Protein AF-0000000087533812 (afdb_homodimer)

InterPro domains:
  IPR007685 RelA/SpoT [PF04607] (47-168)
  IPR007685 RelA/SpoT [SM00954] (47-170)
  IPR007685 RelA/SpoT [cd05399] (24-156)
  IPR043519 Nucleotidyltransferase superfamily [G3DSA:3.30.460.10] (1-152)
  IPR043519 Nucleotidyltransferase superfamily [SSF81301] (3-200)
  IPR052366 GTP Pyrophosphokinase [PTHR47837] (5-201)

Nearest PDB structures (foldseek):
  6ewz-assembly1_A  TM=9.501E-01  e=5.781E-20  Staphylococcus aureus
  6fgx-assembly1_A-2  TM=9.498E-01  e=8.325E-20  Staphylococcus aureus
  6ex0-assembly1_A-2  TM=9.520E-01  e=8.846E-20  Staphylococcus aureus
  6ex0-assembly1_B-2  TM=9.433E-01  e=1.438E-19  Staphylococcus aureus
  6fgx-assembly1_B-2  TM=9.293E-01  e=1.354E-19  Staphylococcus aureus

Foldseek 3Di:
DDPVQVVVLCVQVVVLLVVVVVVLVVCQQPVCVVPPVSHGFFPDKDKDADDLVRLQVVCVVVVHHDGSVSSQVPPQARIEMETAGLDPVSVVVVVVVVPPDPQKDWDDWDACQVPPDLLLQGWIKTWIFHWDQDPVGTDTHIYIYIYYYPLNVVLVVVVCVVCVPPPDPCVVVNSVVSNVSSVVSVVVSVVVVVVVVVVSVVVD/DDPVQVVVLCVVVVVLLVVVVVVLVVCQQPVCVVPPVSHGFFPDKDKDADDLVRLQVVCVVVVHHDGSVSSQVPPQARIEMETAGLDPVSVVVVVVVVPPDPQKDWDDWDACQVPPDLLLQGWIKTWIWHWDQDPVGTDTHIYIYIYYYPLNCVLVVVVCVVCVPPDDPCVVVNSVVSNVSSVVSVVVSVVVVVVVVVVSVVVD

Solvent-accessible surface area (backbone atoms only — not comparable to full-atom values): 21870 Å² total; per-residue (Å²): 105,54,71,68,53,47,54,63,58,46,49,62,35,50,52,31,46,50,53,52,52,50,51,50,53,52,45,33,65,52,76,28,49,82,38,93,72,53,57,58,45,57,76,48,75,47,74,50,68,59,47,68,66,59,51,37,53,50,29,47,75,69,72,38,70,59,37,68,67,47,46,66,72,72,50,54,61,52,18,35,34,38,40,28,18,72,42,70,66,44,44,55,52,52,51,51,56,54,70,65,36,83,75,48,39,85,74,47,72,45,60,21,63,89,52,49,46,92,45,41,50,45,34,36,38,37,28,34,28,30,71,39,79,52,98,92,42,73,44,69,33,47,34,26,38,36,36,26,30,50,59,38,45,46,51,50,53,49,50,49,64,50,53,64,68,70,88,54,89,56,50,71,62,47,37,53,51,43,26,51,51,38,52,53,42,51,52,53,50,52,55,51,50,54,50,45,53,54,50,63,58,62,76,98,106,55,72,66,54,47,53,63,59,45,49,61,35,51,52,31,47,51,53,52,51,52,51,51,54,50,47,32,65,52,75,29,48,83,39,94,75,55,56,57,46,58,76,48,76,46,74,49,67,61,48,69,66,58,49,37,54,50,29,47,76,69,72,39,71,58,38,69,66,48,45,68,73,72,50,54,60,52,17,34,33,39,39,28,18,72,41,70,66,43,44,56,53,52,50,51,55,54,70,67,36,83,76,48,38,83,74,47,71,45,59,21,64,87,52,49,48,92,46,40,51,46,34,36,38,36,28,34,27,30,70,39,80,53,98,92,41,75,44,70,34,47,34,26,36,35,37,26,30,50,58,37,45,43,52,51,53,49,49,50,65,47,51,66,65,75,87,53,90,57,49,70,63,46,37,52,51,43,26,50,51,39,53,53,43,52,53,52,51,52,56,52,50,54,51,44,52,54,49,62,59,63,76,99

Radius of gyration: 22.85 Å; Cα contacts (8 Å, |Δi|>4): 591; chains: 2; bounding box: 57×62×62 Å

Structure (mmCIF, N/CA/C/O backbone):
data_AF-0000000087533812-model_v1
#
loop_
_entity.id
_entity.type
_entity.pdbx_description
1 polymer '(P)ppGpp synthetase'
#
loop_
_atom_site.group_PDB
_atom_site.id
_atom_site.type_symbol
_atom_site.label_atom_id
_atom_site.label_alt_id
_atom_site.label_comp_id
_atom_site.label_asym_id
_atom_site.label_entity_id
_atom_site.label_seq_id
_atom_site.pdbx_PDB_ins_code
_atom_site.Cartn_x
_atom_site.Cartn_y
_atom_site.Cartn_z
_atom_site.occupancy
_atom_site.B_iso_or_equiv
_atom_site.auth_seq_id
_atom_site.auth_comp_id
_atom_site.auth_asym_id
_atom_site.auth_atom_id
_atom_site.pdbx_PDB_model_num
ATOM 1 N N . MET A 1 1 ? 11.516 16.484 24.953 1 86.75 1 MET A N 1
ATOM 2 C CA . MET A 1 1 ? 10.758 15.375 25.531 1 86.75 1 MET A CA 1
ATOM 3 C C . MET A 1 1 ? 11.625 14.125 25.625 1 86.75 1 MET A C 1
ATOM 5 O O . MET A 1 1 ? 12.352 13.789 24.688 1 86.75 1 MET A O 1
ATOM 9 N N . ASN A 1 2 ? 11.617 13.406 26.719 1 90.38 2 ASN A N 1
ATOM 10 C CA . ASN A 1 2 ? 12.367 12.164 26.844 1 90.38 2 ASN A CA 1
ATOM 11 C C . ASN A 1 2 ? 11.586 10.977 26.281 1 90.38 2 ASN A C 1
ATOM 13 O O . ASN A 1 2 ? 10.438 11.133 25.859 1 90.38 2 ASN A O 1
ATOM 17 N N . GLU A 1 3 ? 12.195 9.852 26.172 1 92.69 3 GLU A N 1
ATOM 18 C CA . GLU A 1 3 ? 11.602 8.68 25.531 1 92.69 3 GLU A CA 1
ATOM 19 C C . GLU A 1 3 ? 10.344 8.219 26.266 1 92.69 3 GLU A C 1
ATOM 21 O O . GLU A 1 3 ? 9.375 7.789 25.625 1 92.69 3 GLU A O 1
ATOM 26 N N . LYS A 1 4 ? 10.406 8.297 27.516 1 92.44 4 LYS A N 1
ATOM 27 C CA . LYS A 1 4 ? 9.242 7.914 28.312 1 92.44 4 LYS A CA 1
ATOM 28 C C . LYS A 1 4 ? 8.062 8.844 28.047 1 92.44 4 LYS A C 1
ATOM 30 O O . LYS A 1 4 ? 6.926 8.383 27.922 1 92.44 4 LYS A O 1
ATOM 35 N N . GLU A 1 5 ? 8.359 10.133 28.016 1 91.88 5 GLU A N 1
ATOM 36 C CA . GLU A 1 5 ? 7.34 11.133 27.703 1 91.88 5 GLU A CA 1
ATOM 37 C C . GLU A 1 5 ? 6.742 10.898 26.328 1 91.88 5 GLU A C 1
ATOM 39 O O . GLU A 1 5 ? 5.527 11.016 26.141 1 91.88 5 GLU A O 1
ATOM 44 N N . TYR A 1 6 ? 7.586 10.602 25.406 1 95.31 6 TYR A N 1
ATOM 45 C CA . TYR A 1 6 ? 7.129 10.312 24.047 1 95.31 6 TYR A CA 1
ATOM 46 C C . TYR A 1 6 ? 6.207 9.102 24.031 1 95.31 6 TYR A C 1
ATOM 48 O O . TYR A 1 6 ? 5.133 9.141 23.422 1 95.31 6 TYR A O 1
ATOM 56 N N . TYR A 1 7 ? 6.602 8.086 24.672 1 93.81 7 TYR A N 1
ATOM 57 C CA . TYR A 1 7 ? 5.805 6.863 24.703 1 93.81 7 TYR A CA 1
ATOM 58 C C . TYR A 1 7 ? 4.434 7.121 25.312 1 93.81 7 TYR A C 1
ATOM 60 O O . TYR A 1 7 ? 3.418 6.66 24.797 1 93.81 7 TYR A O 1
ATOM 68 N N . ASN A 1 8 ? 4.418 7.891 26.344 1 91.38 8 ASN A N 1
ATOM 69 C CA . ASN A 1 8 ? 3.156 8.227 27 1 91.38 8 ASN A CA 1
ATOM 70 C C . ASN A 1 8 ? 2.279 9.102 26.109 1 91.38 8 ASN A C 1
ATOM 72 O O . ASN A 1 8 ? 1.052 9.008 26.156 1 91.38 8 ASN A O 1
ATOM 76 N N . LEU A 1 9 ? 2.926 9.883 25.422 1 93.06 9 LEU A N 1
ATOM 77 C CA . LEU A 1 9 ? 2.207 10.781 24.531 1 93.06 9 LEU A CA 1
ATOM 78 C C . LEU A 1 9 ? 1.499 10 23.422 1 93.06 9 LEU A C 1
ATOM 80 O O . LEU A 1 9 ? 0.32 10.227 23.156 1 93.06 9 LEU A O 1
ATOM 84 N N . ILE A 1 10 ? 2.166 9 22.812 1 96.12 10 ILE A N 1
ATOM 85 C CA . ILE A 1 10 ? 1.692 8.477 21.531 1 96.12 10 ILE A CA 1
ATOM 86 C C . ILE A 1 10 ? 0.688 7.348 21.781 1 96.12 10 ILE A C 1
ATOM 88 O O . ILE A 1 10 ? -0.069 6.977 20.875 1 96.12 10 ILE A O 1
ATOM 92 N N . LYS A 1 11 ? 0.595 6.797 22.938 1 95.25 11 LYS A N 1
ATOM 93 C CA . LYS A 1 11 ? -0.225 5.617 23.203 1 95.25 11 LYS A CA 1
ATOM 94 C C . LYS A 1 11 ? -1.689 5.879 22.875 1 95.25 11 LYS A C 1
ATOM 96 O O . LYS A 1 11 ? -2.301 5.125 22.109 1 95.25 11 LYS A O 1
ATOM 101 N N . PRO A 1 12 ? -2.266 6.984 23.391 1 95.25 12 PRO A N 1
ATOM 102 C CA . PRO A 1 12 ? -3.666 7.23 23.047 1 95.25 12 PRO A CA 1
ATOM 103 C C . PRO A 1 12 ? -3.867 7.5 21.562 1 95.25 12 PRO A C 1
ATOM 105 O O . PRO A 1 12 ? -4.93 7.199 21 1 95.25 12 PRO A O 1
ATOM 108 N N . TYR A 1 13 ? -2.883 8.094 20.938 1 97.56 13 TYR A N 1
ATOM 109 C CA . TYR A 1 13 ? -2.947 8.312 19.5 1 97.56 13 TYR A CA 1
ATOM 110 C C . TYR A 1 13 ? -2.924 6.988 18.75 1 97.56 13 TYR A C 1
ATOM 112 O O . TYR A 1 13 ? -3.609 6.828 17.734 1 97.56 13 TYR A O 1
ATOM 120 N N . GLU A 1 14 ? -2.15 6.062 19.234 1 97.62 14 GLU A N 1
ATOM 121 C CA . GLU A 1 14 ? -2.127 4.715 18.688 1 97.62 14 GLU A CA 1
ATOM 122 C C . GLU A 1 14 ? -3.49 4.039 18.812 1 97.62 14 GLU A C 1
ATOM 124 O O . GLU A 1 14 ? -3.947 3.371 17.891 1 97.62 14 GLU A O 1
ATOM 129 N N . ASP A 1 15 ? -4.039 4.223 19.938 1 96.81 15 ASP A N 1
ATOM 130 C CA . ASP A 1 15 ? -5.367 3.66 20.172 1 96.81 15 ASP A CA 1
ATOM 131 C C . ASP A 1 15 ? -6.391 4.262 19.203 1 96.81 15 ASP A C 1
ATOM 133 O O . ASP A 1 15 ? -7.195 3.535 18.625 1 96.81 15 ASP A O 1
ATOM 137 N N . ALA A 1 16 ? -6.348 5.547 19.094 1 97.88 16 ALA A N 1
ATOM 138 C CA . ALA A 1 16 ? -7.238 6.238 18.156 1 97.88 16 ALA A CA 1
ATOM 139 C C . ALA A 1 16 ? -7.039 5.734 16.734 1 97.88 16 ALA A C 1
ATOM 141 O O . ALA A 1 16 ? -8.016 5.496 16.016 1 97.88 16 ALA A O 1
ATOM 142 N N . MET A 1 17 ? -5.816 5.559 16.359 1 98 17 MET A N 1
ATOM 143 C CA . MET A 1 17 ? -5.465 5.051 15.031 1 98 17 MET A CA 1
ATOM 144 C C . MET A 1 17 ? -6.051 3.66 14.812 1 98 17 MET A C 1
ATOM 146 O O . MET A 1 17 ? -6.617 3.383 13.75 1 98 17 MET A O 1
ATOM 150 N N . GLN A 1 18 ? -5.934 2.83 15.773 1 97.19 18 GLN A N 1
ATOM 151 C CA . GLN A 1 18 ? -6.449 1.47 15.664 1 97.19 18 GLN A CA 1
ATOM 152 C C . GLN A 1 18 ? -7.965 1.466 15.477 1 97.19 18 GLN A C 1
ATOM 154 O O . GLN A 1 18 ? -8.5 0.668 14.703 1 97.19 18 GLN A O 1
ATOM 159 N N . MET A 1 19 ? -8.586 2.34 16.141 1 96.75 19 MET A N 1
ATOM 160 C CA . MET A 1 19 ? -10.039 2.432 16.031 1 96.75 19 MET A CA 1
ATOM 161 C C . MET A 1 19 ? -10.469 2.818 14.625 1 96.75 19 MET A C 1
ATOM 163 O O . MET A 1 19 ? -11.352 2.193 14.047 1 96.75 19 MET A O 1
ATOM 167 N N . ILE A 1 20 ? -9.812 3.783 14.125 1 97.44 20 ILE A N 1
ATOM 168 C CA . ILE A 1 20 ? -10.195 4.258 12.805 1 97.44 20 ILE A CA 1
ATOM 169 C C . ILE A 1 20 ? -9.812 3.221 11.75 1 97.44 20 ILE A C 1
ATOM 171 O O . ILE A 1 20 ? -10.523 3.031 10.766 1 97.44 20 ILE A O 1
ATOM 175 N N . LEU A 1 21 ? -8.664 2.547 11.883 1 97.38 21 LEU A N 1
ATOM 176 C CA . LEU A 1 21 ? -8.258 1.493 10.961 1 97.38 21 LEU A CA 1
ATOM 177 C C . LEU A 1 21 ? -9.281 0.36 10.953 1 97.38 21 LEU A C 1
ATOM 179 O O . LEU A 1 21 ? -9.594 -0.186 9.891 1 97.38 21 LEU A O 1
ATOM 183 N N . SER A 1 22 ? -9.742 0.061 12.102 1 96.5 22 SER A N 1
ATOM 184 C CA . SER A 1 22 ? -10.766 -0.973 12.203 1 96.5 22 SER A CA 1
ATOM 185 C C . SER A 1 22 ? -12.039 -0.562 11.477 1 96.5 22 SER A C 1
ATOM 187 O O . SER A 1 22 ? -12.648 -1.373 10.773 1 96.5 22 SER A O 1
ATOM 189 N N . ARG A 1 23 ? -12.422 0.6 11.648 1 96.25 23 ARG A N 1
ATOM 190 C CA . ARG A 1 23 ? -13.609 1.122 10.984 1 96.25 23 ARG A CA 1
ATOM 191 C C . ARG A 1 23 ? -13.438 1.089 9.469 1 96.25 23 ARG A C 1
ATOM 193 O O . ARG A 1 23 ? -14.359 0.688 8.742 1 96.25 23 ARG A O 1
ATOM 200 N N . LEU A 1 24 ? -12.328 1.509 9 1 97.12 24 LEU A N 1
ATOM 201 C CA . LEU A 1 24 ? -12.039 1.514 7.574 1 97.12 24 LEU A CA 1
ATOM 202 C C . LEU A 1 24 ? -12.047 0.095 7.012 1 97.12 24 LEU A C 1
ATOM 204 O O . LEU A 1 24 ? -12.508 -0.132 5.891 1 97.12 24 LEU A O 1
ATOM 208 N N . ASP A 1 25 ? -11.523 -0.809 7.758 1 95 25 ASP A N 1
ATOM 209 C CA . ASP A 1 25 ? -11.531 -2.209 7.348 1 95 25 ASP A CA 1
ATOM 210 C C . ASP A 1 25 ? -12.953 -2.734 7.199 1 95 25 ASP A C 1
ATOM 212 O O . ASP A 1 25 ? -13.266 -3.43 6.23 1 95 25 ASP A O 1
ATOM 216 N N . THR A 1 26 ? -13.773 -2.396 8.141 1 94.44 26 THR A N 1
ATOM 217 C CA . THR A 1 26 ? -15.18 -2.793 8.094 1 94.44 26 THR A CA 1
ATOM 218 C C . THR A 1 26 ? -15.867 -2.193 6.871 1 94.44 26 THR A C 1
ATOM 220 O O . THR A 1 26 ? -16.578 -2.895 6.148 1 94.44 26 THR A O 1
ATOM 223 N N . LEU A 1 27 ? -15.641 -0.956 6.68 1 93.81 27 LEU A N 1
ATOM 224 C CA . LEU A 1 27 ? -16.25 -0.278 5.535 1 93.81 27 LEU A CA 1
ATOM 225 C C . LEU A 1 27 ? -15.758 -0.89 4.227 1 93.81 27 LEU A C 1
ATOM 227 O O . LEU A 1 27 ? -16.531 -0.995 3.264 1 93.81 27 LEU A O 1
ATOM 231 N N . ASN A 1 28 ? -14.492 -1.27 4.168 1 93.38 28 ASN A N 1
ATOM 232 C CA . ASN A 1 28 ? -13.891 -1.834 2.965 1 93.38 28 ASN A CA 1
ATOM 233 C C . ASN A 1 28 ? -14.609 -3.104 2.518 1 93.38 28 ASN A C 1
ATOM 235 O O . ASN A 1 28 ? -14.828 -3.312 1.323 1 93.38 28 ASN A O 1
ATOM 239 N N . HIS A 1 29 ? -15.07 -3.871 3.408 1 89.62 29 HIS A N 1
ATOM 240 C CA . HIS A 1 29 ? -15.648 -5.156 3.033 1 89.62 29 HIS A CA 1
ATOM 241 C C . HIS A 1 29 ? -17.172 -5.074 2.955 1 89.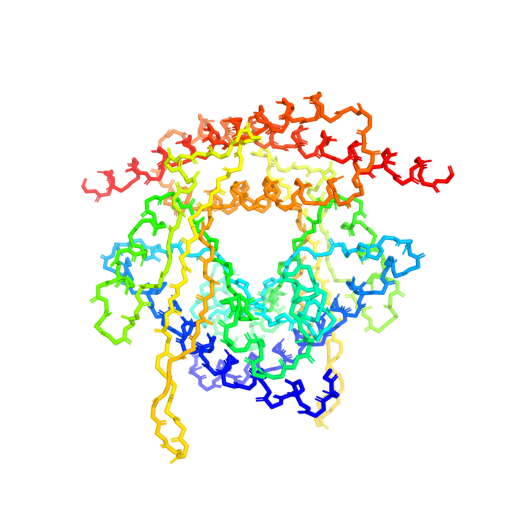62 29 HIS A C 1
ATOM 243 O O . HIS A 1 29 ? -17.812 -5.961 2.389 1 89.62 29 HIS A O 1
ATOM 249 N N . THR A 1 30 ? -17.75 -3.912 3.443 1 89.12 30 THR A N 1
ATOM 250 C CA . THR A 1 30 ? -19.203 -3.855 3.506 1 89.12 30 THR A CA 1
ATOM 251 C C . THR A 1 30 ? -19.766 -2.887 2.463 1 89.12 30 THR A C 1
ATOM 253 O O . THR A 1 30 ? -20.922 -2.971 2.086 1 89.12 30 THR A O 1
ATOM 256 N N . LEU A 1 31 ? -19.109 -1.922 2.086 1 85.25 31 LEU A N 1
ATOM 257 C CA . LEU A 1 31 ? -19.594 -0.807 1.282 1 85.25 31 LEU A CA 1
ATOM 258 C C . LEU A 1 31 ? -20.172 -1.3 -0.042 1 85.25 31 LEU A C 1
ATOM 260 O O . LEU A 1 31 ? -21.188 -0.777 -0.519 1 85.25 31 LEU A O 1
ATOM 264 N N . TYR A 1 32 ? -19.625 -2.385 -0.629 1 76.25 32 TYR A N 1
ATOM 265 C CA . TYR A 1 32 ? -20.141 -2.846 -1.913 1 76.25 32 TYR A CA 1
ATOM 266 C C . TYR A 1 32 ? -20.484 -4.332 -1.861 1 76.25 32 TYR A C 1
ATOM 268 O O . TYR A 1 32 ? -20.484 -5.008 -2.891 1 76.25 32 TYR A O 1
ATOM 276 N N . GLU A 1 33 ? -20.594 -4.754 -0.664 1 75.5 33 GLU A N 1
ATOM 277 C CA . GLU A 1 33 ? -20.906 -6.168 -0.46 1 75.5 33 GLU A CA 1
ATOM 278 C C . GLU A 1 33 ? -22.188 -6.57 -1.187 1 75.5 33 GLU A C 1
ATOM 280 O O . GLU A 1 33 ? -22.312 -7.711 -1.642 1 75.5 33 GLU A O 1
ATOM 285 N N . SER A 1 34 ? -22.953 -5.605 -1.327 1 68 34 SER A N 1
ATOM 286 C CA . SER A 1 34 ? -24.219 -5.906 -1.99 1 68 34 SER A CA 1
ATOM 287 C C . SER A 1 34 ? -24.047 -5.934 -3.506 1 68 34 SER A C 1
ATOM 289 O O . SER A 1 34 ? -24.953 -6.383 -4.227 1 68 34 SER A O 1
ATOM 291 N N . SER A 1 35 ? -22.953 -5.547 -3.818 1 63.19 35 SER A N 1
ATOM 292 C CA . SER A 1 35 ? -22.734 -5.586 -5.258 1 63.19 35 SER A CA 1
ATOM 293 C C . SER A 1 35 ? -22.391 -6.996 -5.727 1 63.19 35 SER A C 1
ATOM 295 O O . SER A 1 35 ? -21.828 -7.789 -4.969 1 63.19 35 SER A O 1
ATOM 297 N N . ALA A 1 36 ? -22.891 -7.328 -6.723 1 60.41 36 ALA A N 1
ATOM 298 C CA . ALA A 1 36 ? -22.688 -8.648 -7.309 1 60.41 36 ALA A CA 1
ATOM 299 C C . ALA A 1 36 ? -21.203 -8.992 -7.426 1 60.41 36 ALA A C 1
ATOM 301 O O . ALA A 1 36 ? -20.828 -10.164 -7.395 1 60.41 36 ALA A O 1
ATOM 302 N N . THR A 1 37 ? -20.469 -7.922 -7.438 1 64.56 37 THR A N 1
ATOM 303 C CA . THR A 1 37 ? -19.062 -8.164 -7.75 1 64.56 37 THR A CA 1
ATOM 304 C C . THR A 1 37 ? -18.219 -8.148 -6.48 1 64.56 37 THR A C 1
ATOM 306 O O . THR A 1 37 ? -17.062 -8.57 -6.496 1 64.56 37 THR A O 1
ATOM 309 N N . HIS A 1 38 ? -18.719 -7.762 -5.375 1 69.31 38 HIS A N 1
ATOM 310 C CA . HIS A 1 38 ? -18.031 -7.723 -4.086 1 69.31 38 HIS A CA 1
ATOM 311 C C . HIS A 1 38 ? -16.719 -6.977 -4.191 1 69.31 38 HIS A C 1
ATOM 313 O O . HIS A 1 38 ? -15.703 -7.414 -3.639 1 69.31 38 HIS A O 1
ATOM 319 N N . LEU A 1 39 ? -16.766 -5.887 -5 1 83.31 39 LEU A N 1
ATOM 320 C CA . LEU A 1 39 ? -15.562 -5.094 -5.168 1 83.31 39 LEU A CA 1
ATOM 321 C C . LEU A 1 39 ? -15.305 -4.227 -3.941 1 83.31 39 LEU A C 1
ATOM 323 O O . LEU A 1 39 ? -16.25 -3.674 -3.361 1 83.31 39 LEU A O 1
ATOM 327 N N . VAL A 1 40 ? -14.055 -4.207 -3.492 1 89.75 40 VAL A N 1
ATOM 328 C CA . VAL A 1 40 ? -13.688 -3.396 -2.336 1 89.75 40 VAL A CA 1
ATOM 329 C C . VAL A 1 40 ? -13.141 -2.047 -2.801 1 89.75 40 VAL A C 1
ATOM 331 O O . VAL A 1 40 ? -12.453 -1.966 -3.82 1 89.75 40 VAL A O 1
ATOM 334 N N . PRO A 1 41 ? -13.492 -1.006 -2.09 1 93.88 41 PRO A N 1
ATOM 335 C CA . PRO A 1 41 ? -13.086 0.339 -2.51 1 93.88 41 PRO A CA 1
ATOM 336 C C . PRO A 1 41 ? -11.633 0.652 -2.17 1 93.88 41 PRO A C 1
ATOM 338 O O . PRO A 1 41 ? -11.023 1.528 -2.791 1 93.88 41 PRO A O 1
ATOM 341 N N . ILE A 1 42 ? -11.07 -0.032 -1.176 1 96.31 42 ILE A N 1
ATOM 342 C CA . ILE A 1 42 ? -9.742 0.307 -0.671 1 96.31 42 ILE A CA 1
ATOM 343 C C . ILE A 1 42 ? -8.719 -0.69 -1.206 1 96.31 42 ILE A C 1
ATOM 345 O O . ILE A 1 42 ? -8.883 -1.903 -1.058 1 96.31 42 ILE A O 1
ATOM 349 N N . HIS A 1 43 ? -7.73 -0.141 -1.857 1 95.38 43 HIS A N 1
ATOM 350 C CA . HIS A 1 43 ? -6.625 -0.952 -2.355 1 95.38 43 HIS A CA 1
ATOM 351 C C . HIS A 1 43 ? -5.641 -1.288 -1.241 1 95.38 43 HIS A C 1
ATOM 353 O O . HIS A 1 43 ? -5.199 -2.434 -1.121 1 95.38 43 HIS A O 1
ATOM 359 N N . ASN A 1 44 ? -5.305 -0.277 -0.488 1 94.38 44 ASN A N 1
ATOM 360 C CA . ASN A 1 44 ? -4.391 -0.464 0.634 1 94.38 44 ASN A CA 1
ATOM 361 C C . ASN A 1 44 ? -4.508 0.672 1.646 1 94.38 44 ASN A C 1
ATOM 363 O O . ASN A 1 44 ? -5.016 1.747 1.325 1 94.38 44 ASN A O 1
ATOM 367 N N . ILE A 1 45 ? -4.086 0.384 2.881 1 96.62 45 ILE A N 1
ATOM 368 C CA . ILE A 1 45 ? -4.047 1.382 3.945 1 96.62 45 ILE A CA 1
ATOM 369 C C . ILE A 1 45 ? -2.666 1.389 4.598 1 96.62 45 ILE A C 1
ATOM 371 O O . ILE A 1 45 ? -2.107 0.33 4.891 1 96.62 45 ILE A O 1
ATOM 375 N N . GLN A 1 46 ? -2.098 2.525 4.707 1 94.62 46 GLN A N 1
ATOM 376 C CA . GLN A 1 46 ? -0.869 2.729 5.465 1 94.62 46 GLN A CA 1
ATOM 377 C C . GLN A 1 46 ? -1.115 3.619 6.68 1 94.62 46 GLN A C 1
ATOM 379 O O . GLN A 1 46 ? -1.904 4.562 6.617 1 94.62 46 GLN A O 1
ATOM 384 N N . SER A 1 47 ? -0.508 3.262 7.793 1 96 47 SER A N 1
ATOM 385 C CA . SER A 1 47 ? -0.629 4.098 8.984 1 96 47 SER A CA 1
ATOM 386 C C . SER A 1 47 ? 0.738 4.402 9.586 1 96 47 SER A C 1
ATOM 388 O O . SER A 1 47 ? 1.714 3.701 9.312 1 96 47 SER A O 1
ATOM 390 N N . ARG A 1 48 ? 0.758 5.48 10.328 1 93.75 48 ARG A N 1
ATOM 391 C CA . ARG A 1 48 ? 2.02 5.871 10.945 1 93.75 48 ARG A CA 1
ATOM 392 C C . ARG A 1 48 ? 1.776 6.691 12.211 1 93.75 48 ARG A C 1
ATOM 394 O O . ARG A 1 48 ? 0.743 7.348 12.344 1 93.75 48 ARG A O 1
ATOM 401 N N . ILE A 1 49 ? 2.746 6.578 13.094 1 97.12 49 ILE A N 1
ATOM 402 C CA . ILE A 1 49 ? 2.869 7.473 14.242 1 97.12 49 ILE A CA 1
ATOM 403 C C . ILE A 1 49 ? 4.137 8.32 14.102 1 97.12 49 ILE A C 1
ATOM 405 O O . ILE A 1 49 ? 5.215 7.785 13.836 1 97.12 49 ILE A O 1
ATOM 409 N N . LYS A 1 50 ? 3.943 9.617 14.141 1 95.94 50 LYS A N 1
ATOM 410 C CA . LYS A 1 50 ? 5.082 10.516 13.977 1 95.94 50 LYS A CA 1
ATOM 411 C C . LYS A 1 50 ? 6.18 10.195 14.992 1 95.94 50 LYS A C 1
ATOM 413 O O . LYS A 1 50 ? 5.895 9.945 16.156 1 95.94 50 LYS A O 1
ATOM 418 N N . SER A 1 51 ? 7.379 10.211 14.539 1 95.12 51 SER A N 1
ATOM 419 C CA . SER A 1 51 ? 8.5 9.945 15.422 1 95.12 51 SER A CA 1
ATOM 420 C C . SER A 1 51 ? 8.727 11.102 16.391 1 95.12 51 SER A C 1
ATOM 422 O O . SER A 1 51 ? 8.258 12.219 16.156 1 95.12 51 SER A O 1
ATOM 424 N N . LYS A 1 52 ? 9.422 10.797 17.484 1 96.06 52 LYS A N 1
ATOM 425 C CA . LYS A 1 52 ? 9.758 11.805 18.484 1 96.06 52 LYS A CA 1
ATOM 426 C C . LYS A 1 52 ? 10.453 13 17.844 1 96.06 52 LYS A C 1
ATOM 428 O O . LYS A 1 52 ? 10.07 14.148 18.078 1 96.06 52 LYS A O 1
ATOM 433 N N . LYS A 1 53 ? 11.414 12.68 17.047 1 94.88 53 LYS A N 1
ATOM 434 C CA . LYS A 1 53 ? 12.195 13.719 16.375 1 94.88 53 LYS A CA 1
ATOM 435 C C . LYS A 1 53 ? 11.305 14.578 15.492 1 94.88 53 LYS A C 1
ATOM 437 O O . LYS A 1 53 ? 11.414 15.812 15.492 1 94.88 53 LYS A O 1
ATOM 442 N N . SER A 1 54 ? 10.469 13.977 14.734 1 94.94 54 SER A N 1
ATOM 443 C CA . SER A 1 54 ? 9.578 14.695 13.82 1 94.94 54 SER A CA 1
ATOM 444 C C . SER A 1 54 ? 8.625 15.602 14.586 1 94.94 54 SER A C 1
ATOM 446 O O . SER A 1 54 ? 8.312 16.703 14.141 1 94.94 54 SER A O 1
ATOM 448 N N . ILE A 1 55 ? 8.133 15.109 15.703 1 96.69 55 ILE A N 1
ATOM 449 C CA . ILE A 1 55 ? 7.238 15.898 16.547 1 96.69 55 ILE A CA 1
ATOM 450 C C . ILE A 1 55 ? 7.977 17.125 17.062 1 96.69 55 ILE A C 1
ATOM 452 O O . ILE A 1 55 ? 7.469 18.25 16.969 1 96.69 55 ILE A O 1
ATOM 456 N N . GLU A 1 56 ? 9.125 16.922 17.609 1 97 56 GLU A N 1
ATOM 457 C CA . GLU A 1 56 ? 9.922 18.016 18.172 1 97 56 GLU A CA 1
ATOM 458 C C . GLU A 1 56 ? 10.266 19.047 17.094 1 97 56 GLU A C 1
ATOM 460 O O . GLU A 1 56 ? 10.141 20.25 17.328 1 97 56 GLU A O 1
ATOM 465 N N . ASP A 1 57 ? 10.727 18.578 15.992 1 95.88 57 ASP A N 1
ATOM 466 C CA . ASP A 1 57 ? 11.07 19.469 14.891 1 95.88 57 ASP A CA 1
ATOM 467 C C . ASP A 1 57 ? 9.867 20.328 14.484 1 95.88 57 ASP A C 1
ATOM 469 O O . ASP A 1 57 ? 10.016 21.516 14.203 1 95.88 57 ASP A O 1
ATOM 473 N N . LYS A 1 58 ? 8.758 19.703 14.453 1 95.94 58 LYS A N 1
ATOM 474 C CA . LYS A 1 58 ? 7.551 20.422 14.055 1 95.94 58 LYS A CA 1
ATOM 475 C C . LYS A 1 58 ? 7.164 21.484 15.086 1 95.94 58 LYS A C 1
ATOM 477 O O . LYS A 1 58 ? 6.734 22.578 14.727 1 95.94 58 LYS A O 1
ATOM 482 N N . LEU A 1 59 ? 7.242 21.125 16.328 1 96.69 59 LEU A N 1
ATOM 483 C CA . LEU A 1 59 ? 6.953 22.078 17.375 1 96.69 59 LEU A CA 1
ATOM 484 C C . LEU A 1 59 ? 7.898 23.281 17.297 1 96.69 59 LEU A C 1
ATOM 486 O O . LEU A 1 59 ? 7.465 24.422 17.422 1 96.69 59 LEU A O 1
ATOM 490 N N . ILE A 1 60 ? 9.141 23.031 17.062 1 96.75 60 ILE A N 1
ATOM 491 C CA . ILE A 1 60 ? 10.141 24.078 16.953 1 96.75 60 ILE A CA 1
ATOM 492 C C . ILE A 1 60 ? 9.805 25 15.781 1 96.75 60 ILE A C 1
ATOM 494 O O . ILE A 1 60 ? 9.859 26.219 15.898 1 96.75 60 ILE A O 1
ATOM 498 N N . LYS A 1 61 ? 9.469 24.375 14.703 1 96.31 61 LYS A N 1
ATOM 499 C CA . LYS A 1 61 ? 9.086 25.141 13.516 1 96.31 61 LYS A CA 1
ATOM 500 C C . LYS A 1 61 ? 7.895 26.062 13.812 1 96.31 61 LYS A C 1
ATOM 502 O O . LYS A 1 61 ? 7.805 27.156 13.273 1 96.31 61 LYS A O 1
ATOM 507 N N . LYS A 1 62 ? 7.047 25.625 14.711 1 96.31 62 LYS A N 1
ATOM 508 C CA . LYS A 1 62 ? 5.875 26.406 15.102 1 96.31 62 LYS A CA 1
ATOM 509 C C . LYS A 1 62 ? 6.199 27.344 16.25 1 96.31 62 LYS A C 1
ATOM 511 O O . LYS A 1 62 ? 5.301 27.953 16.844 1 96.31 62 LYS A O 1
ATOM 516 N N . GLU A 1 63 ? 7.434 27.344 16.609 1 97 63 GLU A N 1
ATOM 517 C CA . GLU A 1 63 ? 7.926 28.203 17.688 1 97 63 GLU A CA 1
ATOM 518 C C . GLU A 1 63 ? 7.332 27.812 19.031 1 97 63 GLU A C 1
ATOM 520 O O . GLU A 1 63 ? 6.945 28.672 19.828 1 97 63 GLU A O 1
ATOM 525 N N . LYS A 1 64 ? 7.156 26.547 19.234 1 96.88 64 LYS A N 1
ATOM 526 C CA . LYS A 1 64 ? 6.707 26 20.516 1 96.88 64 LYS A CA 1
ATOM 527 C C . LYS A 1 64 ? 7.781 25.109 21.141 1 96.88 64 LYS A C 1
ATOM 529 O O . LYS A 1 64 ? 8.516 24.422 20.422 1 96.88 64 LYS A O 1
ATOM 534 N N . LYS A 1 65 ? 7.875 25.125 22.406 1 95.06 65 LYS A N 1
ATOM 535 C CA . LYS A 1 65 ? 8.797 24.25 23.125 1 95.06 65 LYS A CA 1
ATOM 536 C C . LYS A 1 65 ? 8.375 22.781 23 1 95.06 65 LYS A C 1
ATOM 538 O O . LYS A 1 65 ? 7.195 22.453 23.156 1 95.06 65 LYS A O 1
ATOM 543 N N . PRO A 1 66 ? 9.328 21.922 22.719 1 94.06 66 PRO A N 1
ATOM 544 C CA . PRO A 1 66 ? 8.984 20.5 22.672 1 94.06 66 PRO A CA 1
ATOM 545 C C . PRO A 1 66 ? 8.547 19.953 24.016 1 94.06 66 PRO A C 1
ATOM 547 O O . PRO A 1 66 ? 9.344 19.906 24.969 1 94.06 66 PRO A O 1
ATOM 550 N N . SER A 1 67 ? 7.305 19.672 24.156 1 93.12 67 SER A N 1
ATOM 551 C CA . SER A 1 67 ? 6.723 19.094 25.375 1 93.12 67 SER A CA 1
ATOM 552 C C . SER A 1 67 ? 5.465 18.297 25.062 1 93.12 67 SER A C 1
ATOM 554 O O . SER A 1 67 ? 4.879 18.453 23.984 1 93.12 67 SER A O 1
ATOM 556 N N . LEU A 1 68 ? 5.098 17.5 25.984 1 92.69 68 LEU A N 1
ATOM 557 C CA . LEU A 1 68 ? 3.883 16.703 25.859 1 92.69 68 LEU A CA 1
ATOM 558 C C . LEU A 1 68 ? 2.664 17.609 25.672 1 92.69 68 LEU A C 1
ATOM 560 O O . LEU A 1 68 ? 1.854 17.375 24.766 1 92.69 68 LEU A O 1
ATOM 564 N N . THR A 1 69 ? 2.609 18.578 26.453 1 93.12 69 THR A N 1
ATOM 565 C CA . THR A 1 69 ? 1.474 19.5 26.453 1 93.12 69 THR A CA 1
ATOM 566 C C . THR A 1 69 ? 1.371 20.219 25.125 1 93.12 69 THR A C 1
ATOM 568 O O . THR A 1 69 ? 0.291 20.312 24.531 1 93.12 69 THR A O 1
ATOM 571 N N . ASN A 1 70 ? 2.49 20.703 24.672 1 95.81 70 ASN A N 1
ATOM 572 C CA . ASN A 1 70 ? 2.488 21.453 23.422 1 95.81 70 ASN A CA 1
ATOM 573 C C . ASN A 1 70 ? 2.186 20.547 22.219 1 95.81 70 ASN A C 1
ATOM 575 O O . ASN A 1 70 ? 1.54 20.969 21.266 1 95.81 70 ASN A O 1
ATOM 579 N N . ALA A 1 71 ? 2.648 19.328 22.234 1 96.31 71 ALA A N 1
ATOM 580 C CA . ALA A 1 71 ? 2.334 18.391 21.172 1 96.31 71 ALA A CA 1
ATOM 581 C C . ALA A 1 71 ? 0.831 18.141 21.078 1 96.31 71 ALA A C 1
ATOM 583 O O . ALA A 1 71 ? 0.247 18.188 20 1 96.31 71 ALA A O 1
ATOM 584 N N . LYS A 1 72 ? 0.197 17.969 22.203 1 94 72 LYS A N 1
ATOM 585 C CA . LYS A 1 72 ? -1.238 17.703 22.25 1 94 72 LYS A CA 1
ATOM 586 C C . LYS A 1 72 ? -2.039 18.922 21.797 1 94 72 LYS A C 1
ATOM 588 O O . LYS A 1 72 ? -3.064 18.781 21.125 1 94 72 LYS A O 1
ATOM 593 N N . ASN A 1 73 ? -1.521 20.047 22.109 1 94.88 73 ASN A N 1
ATOM 594 C CA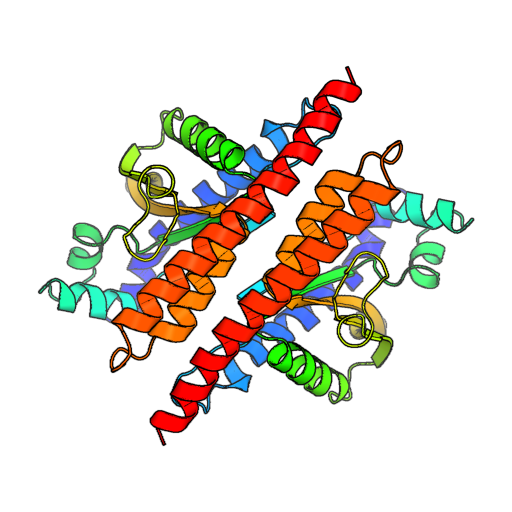 . ASN A 1 73 ? -2.279 21.281 21.891 1 94.88 73 ASN A CA 1
ATOM 595 C C . ASN A 1 73 ? -2.123 21.781 20.453 1 94.88 73 ASN A C 1
ATOM 597 O O . ASN A 1 73 ? -3.043 22.391 19.906 1 94.88 73 ASN A O 1
ATOM 601 N N . PHE A 1 74 ? -0.976 21.484 19.906 1 96.19 74 PHE A N 1
ATOM 602 C CA . PHE A 1 74 ? -0.688 22.234 18.688 1 96.19 74 PHE A CA 1
ATOM 603 C C . PHE A 1 74 ? -0.551 21.297 17.484 1 96.19 74 PHE A C 1
ATOM 605 O O . PHE A 1 74 ? -0.508 21.734 16.344 1 96.19 74 PHE A O 1
ATOM 612 N N . LEU A 1 75 ? -0.429 20.031 17.734 1 96.81 75 LEU A N 1
ATOM 613 C CA . LEU A 1 75 ? -0.268 19.094 16.625 1 96.81 75 LEU A CA 1
ATOM 614 C C . LEU A 1 75 ? -1.529 18.266 16.438 1 96.81 75 LEU A C 1
ATOM 616 O O . LEU A 1 75 ? -2.135 17.812 17.406 1 96.81 75 LEU A O 1
ATOM 620 N N . MET A 1 76 ? -1.921 18.047 15.156 1 96.69 76 MET A N 1
ATOM 621 C CA . MET A 1 76 ? -3.104 17.25 14.844 1 96.69 76 MET A CA 1
ATOM 622 C C . MET A 1 76 ? -2.73 16.031 14.016 1 96.69 76 MET A C 1
ATOM 624 O O . MET A 1 76 ? -3.586 15.195 13.719 1 96.69 76 MET A O 1
ATOM 628 N N . ASP A 1 77 ? -1.453 15.875 13.656 1 97.19 77 ASP A N 1
ATOM 629 C CA . ASP A 1 77 ? -1.017 14.836 12.734 1 97.19 77 ASP A CA 1
ATOM 630 C C . ASP A 1 77 ? -0.015 13.891 13.398 1 97.19 77 ASP A C 1
ATOM 632 O O . ASP A 1 77 ? 0.905 13.391 12.742 1 97.19 77 ASP A O 1
ATOM 636 N N . ILE A 1 78 ? -0.164 13.758 14.703 1 97.88 78 ILE A N 1
ATOM 637 C CA . ILE A 1 78 ? 0.672 12.781 15.398 1 97.88 78 ILE A CA 1
ATOM 638 C C . ILE A 1 78 ? 0.372 11.375 14.883 1 97.88 78 ILE A C 1
ATOM 640 O O . ILE A 1 78 ? 1.29 10.609 14.586 1 97.88 78 ILE A O 1
ATOM 644 N N . ALA A 1 79 ? -0.909 11.078 14.773 1 98.19 79 ALA A N 1
ATOM 645 C CA . ALA A 1 79 ? -1.354 9.844 14.125 1 98.19 79 ALA A CA 1
ATOM 646 C C . ALA A 1 79 ? -1.859 10.125 12.711 1 98.19 79 ALA A C 1
ATOM 648 O O . ALA A 1 79 ? -2.609 11.078 12.484 1 98.19 79 ALA A O 1
ATOM 649 N N . GLY A 1 80 ? -1.42 9.297 11.773 1 97.81 80 GLY A N 1
ATOM 650 C CA . GLY A 1 80 ? -1.804 9.484 10.383 1 97.81 80 GLY A CA 1
ATOM 651 C C . GLY A 1 80 ? -2.086 8.18 9.664 1 97.81 80 GLY A C 1
ATOM 652 O O . GLY A 1 80 ? -1.476 7.156 9.961 1 97.81 80 GLY A O 1
ATOM 653 N N . ALA A 1 81 ? -2.967 8.266 8.727 1 97.88 81 ALA A N 1
ATOM 654 C CA . ALA A 1 81 ? -3.248 7.133 7.848 1 97.88 81 ALA A CA 1
ATOM 655 C C . ALA A 1 81 ? -3.373 7.586 6.395 1 97.88 81 ALA A C 1
ATOM 657 O O . ALA A 1 81 ? -3.818 8.703 6.121 1 97.88 81 ALA A O 1
ATOM 658 N N . ARG A 1 82 ? -2.928 6.781 5.555 1 97.5 82 ARG A N 1
ATOM 659 C CA . ARG A 1 82 ? -3.119 6.953 4.117 1 97.5 82 ARG A CA 1
ATOM 660 C C . ARG A 1 82 ? -3.975 5.832 3.541 1 97.5 82 ARG A C 1
ATOM 662 O O . ARG A 1 82 ? -3.605 4.656 3.619 1 97.5 82 ARG A O 1
ATOM 669 N N . VAL A 1 83 ? -5.051 6.207 3.037 1 98.5 83 VAL A N 1
ATOM 670 C CA . VAL A 1 83 ? -5.996 5.25 2.461 1 98.5 83 VAL A CA 1
ATOM 671 C C . VAL A 1 83 ? -5.973 5.355 0.938 1 98.5 83 VAL A C 1
ATOM 673 O O . VAL A 1 83 ? -6.379 6.375 0.373 1 98.5 83 VAL A O 1
ATOM 676 N N . ILE A 1 84 ? -5.535 4.297 0.307 1 98.12 84 ILE A N 1
ATOM 677 C CA . ILE A 1 84 ? -5.43 4.281 -1.147 1 98.12 84 ILE A CA 1
ATOM 678 C C . ILE A 1 84 ? -6.645 3.58 -1.745 1 98.12 84 ILE A C 1
ATOM 680 O O . ILE A 1 84 ? -6.859 2.387 -1.518 1 98.12 84 ILE A O 1
ATOM 684 N N . CYS A 1 85 ? -7.395 4.324 -2.529 1 97.5 85 CYS A N 1
ATOM 685 C CA . CYS A 1 85 ? -8.633 3.814 -3.109 1 97.5 85 CYS A CA 1
ATOM 686 C C . CYS A 1 85 ? -8.469 3.562 -4.602 1 97.5 85 CYS A C 1
ATOM 688 O O . CYS A 1 85 ? -7.504 4.023 -5.215 1 97.5 85 CYS A O 1
ATOM 690 N N . TYR A 1 86 ? -9.406 2.871 -5.156 1 94.88 86 TYR A N 1
ATOM 691 C CA . TYR A 1 86 ? -9.336 2.541 -6.578 1 94.88 86 TYR A CA 1
ATOM 692 C C . TYR A 1 86 ? -9.766 3.729 -7.434 1 94.88 86 TYR A C 1
ATOM 694 O O . TYR A 1 86 ? -9.125 4.039 -8.438 1 94.88 86 TYR A O 1
ATOM 702 N N . PHE A 1 87 ? -10.859 4.383 -6.973 1 94.56 87 PHE A N 1
ATOM 703 C CA . PHE A 1 87 ? -11.391 5.484 -7.766 1 94.56 87 PHE A CA 1
ATOM 704 C C . PHE A 1 87 ? -11.719 6.68 -6.875 1 94.56 87 PHE A C 1
ATOM 706 O O . PHE A 1 87 ? -11.898 6.527 -5.664 1 94.56 87 PHE A O 1
ATOM 713 N N . VAL A 1 88 ? -11.859 7.828 -7.504 1 97.06 88 VAL A N 1
ATOM 714 C CA . VAL A 1 88 ? -12.148 9.07 -6.797 1 97.06 88 VAL A CA 1
ATOM 715 C C . VAL A 1 88 ? -13.492 8.969 -6.086 1 97.06 88 VAL A C 1
ATOM 717 O O . VAL A 1 88 ? -13.625 9.398 -4.938 1 97.06 88 VAL A O 1
ATOM 720 N N . ASN A 1 89 ? -14.438 8.359 -6.723 1 95.25 89 ASN A N 1
ATOM 721 C CA . ASN A 1 89 ? -15.766 8.234 -6.117 1 95.25 89 ASN A CA 1
ATOM 722 C C . ASN A 1 89 ? -15.719 7.398 -4.84 1 95.25 89 ASN A C 1
ATOM 724 O O . ASN A 1 89 ? -16.484 7.641 -3.906 1 95.25 89 ASN A O 1
ATOM 728 N N . ASP A 1 90 ? -14.859 6.402 -4.824 1 95.81 90 ASP A N 1
ATOM 729 C CA . ASP A 1 90 ? -14.664 5.621 -3.605 1 95.81 90 ASP A CA 1
ATOM 730 C C . ASP A 1 90 ? -14.25 6.516 -2.439 1 95.81 90 ASP A C 1
ATOM 732 O O . ASP A 1 90 ? -14.711 6.328 -1.312 1 95.81 90 ASP A O 1
ATOM 736 N N . ILE A 1 91 ? -13.398 7.504 -2.725 1 98.06 91 ILE A N 1
ATOM 737 C CA . ILE A 1 91 ? -12.883 8.422 -1.716 1 98.06 91 ILE A CA 1
ATOM 738 C C . ILE A 1 91 ? -14.031 9.25 -1.139 1 98.06 91 ILE A C 1
ATOM 740 O O . ILE A 1 91 ? -14.234 9.281 0.078 1 98.06 91 ILE A O 1
ATOM 744 N N . TYR A 1 92 ? -14.742 9.867 -2 1 98.12 92 TYR A N 1
ATOM 745 C CA . TYR A 1 92 ? -15.828 10.734 -1.55 1 98.12 92 TYR A CA 1
ATOM 746 C C . TYR A 1 92 ? -16.875 9.945 -0.778 1 98.12 92 TYR A C 1
ATOM 748 O O . TYR A 1 92 ? -17.406 10.414 0.23 1 98.12 92 TYR A O 1
ATOM 756 N N . ASN A 1 93 ? -17.156 8.734 -1.239 1 96.81 93 ASN A N 1
ATOM 757 C CA . ASN A 1 93 ? -18.109 7.887 -0.543 1 96.81 93 ASN A CA 1
ATOM 758 C C . ASN A 1 93 ? -17.641 7.543 0.866 1 96.81 93 ASN A C 1
ATOM 760 O O . ASN A 1 93 ? -18.406 7.648 1.826 1 96.81 93 ASN A O 1
ATOM 764 N N . LEU A 1 94 ? -16.422 7.141 0.968 1 97.56 94 LEU A N 1
ATOM 765 C CA . LEU A 1 94 ? -15.852 6.781 2.264 1 97.56 94 LEU A CA 1
ATOM 766 C C . LEU A 1 94 ? -15.844 7.98 3.205 1 97.56 94 LEU A C 1
ATOM 768 O O . LEU A 1 94 ? -16.203 7.855 4.379 1 97.56 94 LEU A O 1
ATOM 772 N N . VAL A 1 95 ? -15.438 9.133 2.691 1 98.19 95 VAL A N 1
ATOM 773 C CA . VAL A 1 95 ? -15.367 10.359 3.479 1 98.19 95 VAL A CA 1
ATOM 774 C C . VAL A 1 95 ? -16.75 10.719 4 1 98.19 95 VAL A C 1
ATOM 776 O O . VAL A 1 95 ? -16.922 11.039 5.18 1 98.19 95 VAL A O 1
ATOM 779 N N . GLU A 1 96 ? -17.719 10.602 3.135 1 97.88 96 GLU A N 1
ATOM 780 C CA . GLU A 1 96 ? -19.078 10.938 3.523 1 97.88 96 GLU A CA 1
ATOM 781 C C . GLU A 1 96 ? -19.594 10 4.621 1 97.88 96 GLU A C 1
ATOM 783 O O . GLU A 1 96 ? -20.25 10.445 5.562 1 97.88 96 GLU A O 1
ATOM 788 N N . ILE A 1 97 ? -19.344 8.781 4.48 1 97.25 97 ILE A N 1
ATOM 789 C CA . ILE A 1 97 ? -19.75 7.793 5.473 1 97.25 97 ILE A CA 1
ATOM 790 C C . ILE A 1 97 ? -19.094 8.109 6.816 1 97.25 97 ILE A C 1
ATOM 792 O O . ILE A 1 97 ? -19.766 8.078 7.855 1 97.25 97 ILE A O 1
ATOM 796 N N . LEU A 1 98 ? -17.844 8.406 6.816 1 97.62 98 LEU A N 1
ATOM 797 C CA . LEU A 1 98 ? -17.125 8.711 8.055 1 97.62 98 LEU A CA 1
ATOM 798 C C . LEU A 1 98 ? -17.688 9.969 8.703 1 97.62 98 LEU A C 1
ATOM 800 O O . LEU A 1 98 ? -17.891 10.008 9.922 1 97.62 98 LEU A O 1
ATOM 804 N N . LYS A 1 99 ? -17.953 10.984 7.887 1 97.69 99 LYS A N 1
ATOM 805 C CA . LYS A 1 99 ? -18.469 12.25 8.383 1 97.69 99 LYS A CA 1
ATOM 806 C C . LYS A 1 99 ? -19.859 12.078 9 1 97.69 99 LYS A C 1
ATOM 808 O O . LYS A 1 99 ? -20.266 12.859 9.859 1 97.69 99 LYS A O 1
ATOM 813 N N . SER A 1 100 ? -20.531 11.047 8.586 1 96.69 100 SER A N 1
ATOM 814 C CA . SER A 1 100 ? -21.891 10.828 9.039 1 96.69 100 SER A CA 1
ATOM 815 C C . SER A 1 100 ? -21.922 10.07 10.367 1 96.69 100 SER A C 1
ATOM 817 O O . SER A 1 100 ? -22.984 9.961 10.992 1 96.69 100 SER A O 1
ATOM 819 N N . GLN A 1 101 ? -20.844 9.586 10.719 1 95.75 101 GLN A N 1
ATOM 820 C CA . GLN A 1 101 ? -20.797 8.859 11.984 1 95.75 101 GLN A CA 1
ATOM 821 C C . GLN A 1 101 ? -20.781 9.828 13.164 1 95.75 101 GLN A C 1
ATOM 823 O O . GLN A 1 101 ? -19.875 10.648 13.297 1 95.75 101 GLN A O 1
ATOM 828 N N . THR A 1 102 ? -21.578 9.641 14.148 1 95 102 THR A N 1
ATOM 829 C CA . THR A 1 102 ? -21.891 10.633 15.172 1 95 102 THR A CA 1
ATOM 830 C C . THR A 1 102 ? -20.797 10.664 16.234 1 95 102 THR A C 1
ATOM 832 O O . THR A 1 102 ? -20.672 11.648 16.969 1 95 102 THR A O 1
ATOM 835 N N . ASP A 1 103 ? -20.109 9.625 16.344 1 96.31 103 ASP A N 1
ATOM 836 C CA . ASP A 1 103 ? -19.109 9.578 17.406 1 96.31 103 ASP A CA 1
ATOM 837 C C . ASP A 1 103 ? -17.781 10.195 16.938 1 96.31 103 ASP A C 1
ATOM 839 O O . ASP A 1 103 ? -16.859 10.375 17.734 1 96.31 103 ASP A O 1
ATOM 843 N N . LEU A 1 104 ? -17.672 10.508 15.711 1 97.69 104 LEU A N 1
ATOM 844 C CA . LEU A 1 104 ? -16.469 11.156 15.18 1 97.69 104 LEU A CA 1
ATOM 845 C C . LEU A 1 104 ? -16.688 12.656 15.047 1 97.69 104 LEU A C 1
ATOM 847 O O . LEU A 1 104 ? -17.797 13.117 14.781 1 97.69 104 LEU A O 1
ATOM 851 N N . ILE A 1 105 ? -15.523 13.383 15.203 1 97.75 105 ILE A N 1
ATOM 852 C CA . ILE A 1 105 ? -15.57 14.828 15.047 1 97.75 105 ILE A CA 1
ATOM 853 C C . ILE A 1 105 ? -14.695 15.25 13.867 1 97.75 105 ILE A C 1
ATOM 855 O O . ILE A 1 105 ? -13.508 14.914 13.82 1 97.75 105 ILE A O 1
ATOM 859 N N . VAL A 1 106 ? -15.32 15.961 12.953 1 98.19 106 VAL A N 1
ATOM 860 C CA . VAL A 1 106 ? -14.523 16.531 11.859 1 98.19 106 VAL A CA 1
ATOM 861 C C . VAL A 1 106 ? -13.82 17.797 12.344 1 98.19 106 VAL A C 1
ATOM 863 O O . VAL A 1 106 ? -14.469 18.797 12.648 1 98.19 106 VAL A O 1
ATOM 866 N N . MET A 1 107 ? -12.539 17.766 12.383 1 98.12 107 MET A N 1
ATOM 867 C CA . MET A 1 107 ? -11.773 18.891 12.906 1 98.12 107 MET A CA 1
ATOM 868 C C . MET A 1 107 ? -11.305 19.797 11.773 1 98.12 107 MET A C 1
ATOM 870 O O . MET A 1 107 ? -11.305 21.031 11.914 1 98.12 107 MET A O 1
ATOM 874 N N . LYS A 1 108 ? -10.836 19.203 10.742 1 98.06 108 LYS A N 1
ATOM 875 C CA . LYS A 1 108 ? -10.344 19.906 9.562 1 98.06 108 LYS A CA 1
ATOM 876 C C . LYS A 1 108 ? -10.461 19.031 8.312 1 98.06 108 LYS A C 1
ATOM 878 O O . LYS A 1 108 ? -10.43 17.812 8.406 1 98.06 108 LYS A O 1
ATOM 883 N N . GLU A 1 109 ? -10.656 19.625 7.199 1 98.19 109 GLU A N 1
ATOM 884 C CA . GLU A 1 109 ? -10.633 18.875 5.945 1 98.19 109 GLU A CA 1
ATOM 885 C C . GLU A 1 109 ? -10.211 19.766 4.777 1 98.19 109 GLU A C 1
ATOM 887 O O . GLU A 1 109 ? -10.469 20.969 4.781 1 98.19 109 GLU A O 1
ATOM 892 N N . ARG A 1 110 ? -9.516 19.234 3.881 1 98.38 110 ARG A N 1
ATOM 893 C CA . ARG A 1 110 ? -9.086 19.875 2.646 1 98.38 110 ARG A CA 1
ATOM 894 C C . ARG A 1 110 ? -9.242 18.938 1.453 1 98.38 110 ARG A C 1
ATOM 896 O O . ARG A 1 110 ? -8.719 17.828 1.458 1 98.38 110 ARG A O 1
ATOM 903 N N . ASP A 1 111 ? -10.023 19.422 0.469 1 98.62 111 ASP A N 1
ATOM 904 C CA . ASP A 1 111 ? -10.258 18.656 -0.749 1 98.62 111 ASP A CA 1
ATOM 905 C C . ASP A 1 111 ? -9.328 19.094 -1.872 1 98.62 111 ASP A C 1
ATOM 907 O O . ASP A 1 111 ? -9.719 19.891 -2.736 1 98.62 111 ASP A O 1
ATOM 911 N N . TYR A 1 112 ? -8.156 18.531 -1.951 1 98.5 112 TYR A N 1
ATOM 912 C CA . TYR A 1 112 ? -7.203 18.859 -3.008 1 98.5 112 TYR A CA 1
ATOM 913 C C . TYR A 1 112 ? -7.535 18.109 -4.293 1 98.5 112 TYR A C 1
ATOM 915 O O . TYR A 1 112 ? -6.844 18.25 -5.305 1 98.5 112 TYR A O 1
ATOM 923 N N . ILE A 1 113 ? -8.484 17.234 -4.254 1 98 113 ILE A N 1
ATOM 924 C CA . ILE A 1 113 ? -8.922 16.578 -5.48 1 98 113 ILE A CA 1
ATOM 925 C C . ILE A 1 113 ? -9.727 17.547 -6.332 1 98 113 ILE A C 1
ATOM 927 O O . ILE A 1 113 ? -9.469 17.703 -7.527 1 98 113 ILE A O 1
ATOM 931 N N . ALA A 1 114 ? -10.68 18.188 -5.688 1 97.12 114 ALA A N 1
ATOM 932 C CA . ALA A 1 114 ? -11.5 19.203 -6.363 1 97.12 114 ALA A CA 1
ATOM 933 C C . ALA A 1 114 ? -10.68 20.438 -6.68 1 97.12 114 ALA A C 1
ATOM 935 O O . ALA A 1 114 ? -10.898 21.094 -7.707 1 97.12 114 ALA A O 1
ATOM 936 N N . GLY A 1 115 ? -9.781 20.781 -5.773 1 97.31 115 GLY A N 1
ATOM 937 C CA . GLY A 1 115 ? -8.898 21.922 -5.938 1 97.31 115 GLY A CA 1
ATOM 938 C C . GLY A 1 115 ? -7.434 21.578 -5.785 1 97.31 115 GLY A C 1
ATOM 939 O O . GLY A 1 115 ? -6.828 21.828 -4.742 1 97.31 115 GLY A O 1
ATOM 940 N N . PRO A 1 116 ? -6.848 21.047 -6.785 1 97.06 116 PRO A N 1
ATOM 941 C CA . PRO A 1 116 ? -5.457 20.594 -6.703 1 97.06 116 PRO A CA 1
ATOM 942 C C . PRO A 1 116 ? -4.484 21.734 -6.43 1 97.06 116 PRO A C 1
ATOM 944 O O . PRO A 1 116 ? -4.781 22.891 -6.742 1 97.06 116 PRO A O 1
ATOM 947 N N . LYS A 1 117 ? -3.324 21.438 -5.82 1 95.94 117 LYS A N 1
ATOM 948 C CA . LYS A 1 117 ? -2.252 22.422 -5.668 1 95.94 117 LYS A CA 1
ATOM 949 C C . LYS A 1 117 ? -1.653 22.797 -7.02 1 95.94 117 LYS A C 1
ATOM 951 O O . LYS A 1 117 ? -1.843 22.078 -8.008 1 95.94 117 LYS A O 1
ATOM 956 N N . PRO A 1 118 ? -0.868 23.797 -7.047 1 92.62 118 PRO A N 1
ATOM 957 C CA . PRO A 1 118 ? -0.314 24.281 -8.312 1 92.62 118 PRO A CA 1
ATOM 958 C C . PRO A 1 118 ? 0.587 23.25 -8.992 1 92.62 118 PRO A C 1
ATOM 960 O O . PRO A 1 118 ? 0.686 23.219 -10.227 1 92.62 118 PRO A O 1
ATOM 963 N N . ASN A 1 119 ? 1.205 22.406 -8.266 1 92.69 119 ASN A N 1
ATOM 964 C CA . ASN A 1 119 ? 2.125 21.422 -8.844 1 92.69 119 ASN A CA 1
ATOM 965 C C . ASN A 1 119 ? 1.396 20.156 -9.289 1 92.69 119 ASN A C 1
ATOM 967 O O . ASN A 1 119 ? 2.014 19.25 -9.828 1 92.69 119 ASN A O 1
ATOM 971 N N . GLY A 1 120 ? 0.081 20.078 -9.031 1 95.56 120 GLY A N 1
ATOM 972 C CA . GLY A 1 120 ? -0.689 18.938 -9.492 1 95.56 120 GLY A CA 1
ATOM 973 C C . GLY A 1 120 ? -1.054 17.984 -8.375 1 95.56 120 GLY A C 1
ATOM 974 O O . GLY A 1 120 ? -1.748 16.984 -8.602 1 95.56 120 GLY A O 1
ATOM 975 N N . TYR A 1 121 ? -0.643 18.375 -7.18 1 97.25 121 TYR A N 1
ATOM 976 C CA . TYR A 1 121 ? -0.912 17.531 -6.023 1 97.25 121 TYR A CA 1
ATOM 977 C C . TYR A 1 121 ? -2.412 17.375 -5.797 1 97.25 121 TYR A C 1
ATOM 979 O O . TYR A 1 121 ? -3.146 18.375 -5.766 1 97.25 121 TYR A O 1
ATOM 987 N N . ARG A 1 122 ? -2.807 16.062 -5.641 1 98.06 122 ARG A N 1
ATOM 988 C CA . ARG A 1 122 ? -4.195 15.75 -5.316 1 98.06 122 ARG A CA 1
ATOM 989 C C . ARG A 1 122 ? -4.277 14.766 -4.16 1 98.06 122 ARG A C 1
ATOM 991 O O . ARG A 1 122 ? -3.455 13.852 -4.059 1 98.06 122 ARG A O 1
ATOM 998 N N . SER A 1 123 ? -5.215 14.984 -3.336 1 98.44 123 SER A N 1
ATOM 999 C CA . SER A 1 123 ? -5.488 14.164 -2.162 1 98.44 123 SER A CA 1
ATOM 1000 C C . SER A 1 123 ? -6.676 14.703 -1.371 1 98.44 123 SER A C 1
ATOM 1002 O O . SER A 1 123 ? -7.023 15.883 -1.492 1 98.44 123 SER A O 1
ATOM 1004 N N . TYR A 1 124 ? -7.363 13.93 -0.679 1 98.81 124 TYR A N 1
ATOM 1005 C CA . TYR A 1 124 ? -8.367 14.391 0.278 1 98.81 124 TYR A CA 1
ATOM 1006 C C . TYR A 1 124 ? -7.863 14.234 1.709 1 98.81 124 TYR A C 1
ATOM 1008 O O . TYR A 1 124 ? -7.664 13.109 2.182 1 98.81 124 TYR A O 1
ATOM 1016 N N . HIS A 1 125 ? -7.672 15.344 2.342 1 98.75 125 HIS A N 1
ATOM 1017 C CA . HIS A 1 125 ? -7.207 15.352 3.725 1 98.75 125 HIS A CA 1
ATOM 1018 C C . HIS A 1 125 ? -8.359 15.578 4.691 1 98.75 125 HIS A C 1
ATOM 1020 O O . HIS A 1 125 ? -9.156 16.516 4.516 1 98.75 125 HIS A O 1
ATOM 1026 N N . ILE A 1 126 ? -8.422 14.766 5.699 1 98.75 126 ILE A N 1
ATOM 1027 C CA . ILE A 1 126 ? -9.414 15 6.742 1 98.75 126 ILE A CA 1
ATOM 1028 C C . ILE A 1 126 ? -8.828 14.617 8.102 1 98.75 126 ILE A C 1
ATOM 1030 O O . ILE A 1 126 ? -8.125 13.617 8.227 1 98.75 126 ILE A O 1
ATOM 1034 N N . ILE A 1 127 ? -8.977 15.469 9.047 1 98.75 127 ILE A N 1
ATOM 1035 C CA . ILE A 1 127 ? -8.594 15.195 10.43 1 98.75 127 ILE A CA 1
ATOM 1036 C C . ILE A 1 127 ? -9.844 14.891 11.25 1 98.75 127 ILE A C 1
ATOM 1038 O O . ILE A 1 127 ? -10.742 15.727 11.367 1 98.75 127 ILE A O 1
ATOM 1042 N N . LEU A 1 128 ? -9.875 13.75 11.828 1 98.69 128 LEU A N 1
ATOM 1043 C CA . LEU A 1 128 ? -11.008 13.32 12.641 1 98.69 128 LEU A CA 1
ATOM 1044 C C . LEU A 1 128 ? -10.609 13.203 14.109 1 98.69 128 LEU A C 1
ATOM 1046 O O . LEU A 1 128 ? -9.531 12.711 14.422 1 98.69 128 LEU A O 1
ATOM 1050 N N . GLY A 1 129 ? -11.414 13.734 14.969 1 98.5 129 GLY A N 1
ATOM 1051 C CA . GLY A 1 129 ? -11.297 13.422 16.391 1 98.5 129 GLY A CA 1
ATOM 1052 C C . GLY A 1 129 ? -11.938 12.102 16.75 1 98.5 129 GLY A C 1
ATOM 1053 O O . GLY A 1 129 ? -13.141 11.914 16.594 1 98.5 129 GLY A O 1
ATOM 1054 N N . ILE A 1 130 ? -11.148 11.18 17.25 1 98.19 130 ILE A N 1
ATOM 1055 C CA . ILE A 1 130 ? -11.602 9.844 17.609 1 98.19 130 ILE A CA 1
ATOM 1056 C C . ILE A 1 130 ? -11.734 9.734 19.141 1 98.19 130 ILE A C 1
ATOM 1058 O O . ILE A 1 130 ? -10.797 10.031 19.875 1 98.19 130 ILE A O 1
ATOM 1062 N N . PRO A 1 131 ? -12.914 9.344 19.594 1 97.25 131 PRO A N 1
ATOM 1063 C CA . PRO A 1 131 ? -13.062 9.203 21.047 1 97.25 131 PRO A CA 1
ATOM 1064 C C . PRO A 1 131 ? -12.336 7.973 21.594 1 97.25 131 PRO A C 1
ATOM 1066 O O . PRO A 1 131 ? -12.562 6.855 21.125 1 97.25 131 PRO A O 1
ATOM 1069 N N . VAL A 1 132 ? -11.438 8.211 22.5 1 95.75 132 VAL A N 1
ATOM 1070 C CA . VAL A 1 132 ? -10.742 7.129 23.172 1 95.75 132 VAL A CA 1
ATOM 1071 C C . VAL A 1 132 ? -11.141 7.102 24.656 1 95.75 132 VAL A C 1
ATOM 1073 O O . VAL A 1 132 ? -11.062 8.125 25.344 1 95.75 132 VAL A O 1
ATOM 1076 N N . TYR A 1 133 ? -11.562 5.961 25.109 1 91.69 133 TYR A N 1
ATOM 1077 C CA . TYR A 1 133 ? -11.992 5.797 26.484 1 91.69 133 TYR A CA 1
ATOM 1078 C C . TYR A 1 133 ? -10.852 5.277 27.359 1 91.69 133 TYR A C 1
ATOM 1080 O O . TYR A 1 133 ? -10.336 4.184 27.125 1 91.69 133 TYR A O 1
ATOM 1088 N N . CYS A 1 134 ? -10.43 6.145 28.219 1 85.94 134 CYS A N 1
ATOM 1089 C CA . CYS A 1 134 ? -9.383 5.773 29.172 1 85.94 134 CYS A CA 1
ATOM 1090 C C . CYS A 1 134 ? -9.945 5.652 30.578 1 85.94 134 CYS A C 1
ATOM 1092 O O . CYS A 1 134 ? -11.164 5.711 30.781 1 85.94 134 CYS A O 1
ATOM 1094 N N . LEU A 1 135 ? -9.008 5.324 31.547 1 84.06 135 LEU A N 1
ATOM 1095 C CA . LEU A 1 135 ? -9.422 5.125 32.938 1 84.06 135 LEU A CA 1
ATOM 1096 C C . LEU A 1 135 ? -10.094 6.379 33.469 1 84.06 135 LEU A C 1
ATOM 1098 O O . LEU A 1 135 ? -11.062 6.285 34.25 1 84.06 135 LEU A O 1
ATOM 1102 N N . ASP A 1 136 ? -9.695 7.535 33.031 1 84.12 136 ASP A N 1
ATOM 1103 C CA . ASP A 1 136 ? -10.133 8.805 33.625 1 84.12 136 ASP A CA 1
ATOM 1104 C C . ASP A 1 136 ? -11.305 9.391 32.812 1 84.12 136 ASP A C 1
ATOM 1106 O O . ASP A 1 136 ? -11.891 10.398 33.219 1 84.12 136 ASP A O 1
ATOM 1110 N N . GLY A 1 137 ? -11.664 8.711 31.703 1 90.5 137 GLY A N 1
ATOM 1111 C CA . GLY A 1 137 ? -12.75 9.242 30.906 1 90.5 137 GLY A CA 1
ATOM 1112 C C . GLY A 1 137 ? -12.5 9.109 29.406 1 90.5 137 GLY A C 1
ATOM 1113 O O . GLY A 1 137 ? -11.719 8.266 28.984 1 90.5 137 GLY A O 1
ATOM 1114 N N . MET A 1 138 ? -13.344 9.875 28.688 1 93.19 138 MET A N 1
ATOM 1115 C CA . MET A 1 138 ? -13.266 9.859 27.234 1 93.19 138 MET A CA 1
ATOM 1116 C C . MET A 1 138 ? -12.625 11.141 26.703 1 93.19 138 MET A C 1
ATOM 1118 O O . MET A 1 138 ? -12.938 12.234 27.172 1 93.19 138 MET A O 1
ATOM 1122 N N . GLU A 1 139 ? -11.664 10.984 25.875 1 94.44 139 GLU A N 1
ATOM 1123 C CA . GLU A 1 139 ? -11.031 12.117 25.219 1 94.44 139 GLU A CA 1
ATOM 1124 C C . GLU A 1 139 ? -10.922 11.898 23.719 1 94.44 139 GLU A C 1
ATOM 1126 O O . GLU A 1 139 ? -10.828 10.758 23.266 1 94.44 139 GLU A O 1
ATOM 1131 N N . TYR A 1 140 ? -10.906 13 23.016 1 96.69 140 TYR A N 1
ATOM 1132 C CA . TYR A 1 140 ? -10.758 12.914 21.562 1 96.69 140 TYR A CA 1
ATOM 1133 C C . TYR A 1 140 ? -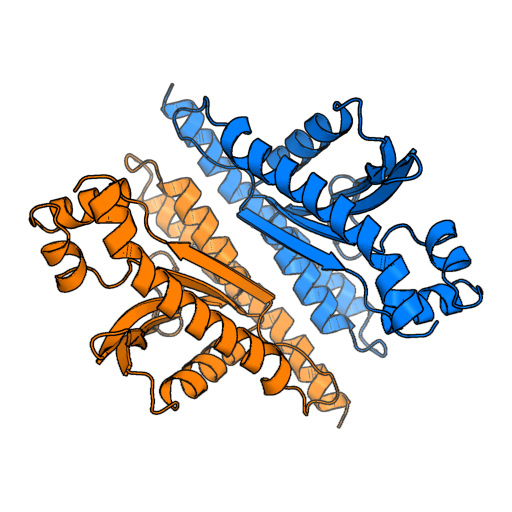9.297 13.078 21.156 1 96.69 140 TYR A C 1
ATOM 1135 O O . TYR A 1 140 ? -8.594 13.945 21.688 1 96.69 140 TYR A O 1
ATOM 1143 N N . PHE A 1 141 ? -8.906 12.266 20.297 1 97.56 141 PHE A N 1
ATOM 1144 C CA . PHE A 1 141 ? -7.562 12.367 19.734 1 97.56 141 PHE A CA 1
ATOM 1145 C C . PHE A 1 141 ? -7.613 12.492 18.219 1 97.56 141 PHE A C 1
ATOM 1147 O O . PHE A 1 141 ? -8.305 11.727 17.547 1 97.56 141 PHE A O 1
ATOM 1154 N N . PRO A 1 142 ? -6.891 13.477 17.672 1 98.38 142 PRO A N 1
ATOM 1155 C CA . PRO A 1 142 ? -6.938 13.688 16.219 1 98.38 142 PRO A CA 1
ATOM 1156 C C . PRO A 1 142 ? -6.156 12.633 15.445 1 98.38 142 PRO A C 1
ATOM 1158 O O . PRO A 1 142 ? -5.078 12.211 15.875 1 98.38 142 PRO A O 1
ATOM 1161 N N . VAL A 1 143 ? -6.719 12.172 14.359 1 98.62 143 VAL A N 1
ATOM 1162 C CA . VAL A 1 143 ? -6.062 11.328 13.367 1 98.62 143 VAL A CA 1
ATOM 1163 C C . VAL A 1 143 ? -6.211 11.953 11.984 1 98.62 143 VAL A C 1
ATOM 1165 O O . VAL A 1 143 ? -7.324 12.219 11.523 1 98.62 143 VAL A O 1
ATOM 1168 N N . GLU A 1 144 ? -5.102 12.219 11.359 1 98.69 144 GLU A N 1
ATOM 1169 C CA . GLU A 1 144 ? -5.133 12.734 10 1 98.69 144 GLU A CA 1
ATOM 1170 C C . GLU A 1 144 ? -5.227 11.609 8.977 1 98.69 144 GLU A C 1
ATOM 1172 O O . GLU A 1 144 ? -4.367 10.727 8.945 1 98.69 144 GLU A O 1
ATOM 1177 N N . ILE A 1 145 ? -6.234 11.648 8.172 1 98.75 145 ILE A N 1
ATOM 1178 C CA . ILE A 1 145 ? -6.406 10.641 7.133 1 98.75 145 ILE A CA 1
ATOM 1179 C C . ILE A 1 145 ? -6.27 11.289 5.758 1 98.75 145 ILE A C 1
ATOM 1181 O O . ILE A 1 145 ? -6.957 12.266 5.453 1 98.75 145 ILE A O 1
ATOM 1185 N N . GLN A 1 146 ? -5.41 10.781 4.992 1 98.69 146 GLN A N 1
ATOM 1186 C CA . GLN A 1 146 ? -5.262 11.164 3.592 1 98.69 146 GLN A CA 1
ATOM 1187 C C . GLN A 1 146 ? -5.844 10.102 2.664 1 98.69 146 GLN A C 1
ATOM 1189 O O . GLN A 1 146 ? -5.414 8.945 2.688 1 98.69 146 GLN A O 1
ATOM 1194 N N . PHE A 1 147 ? -6.82 10.461 1.935 1 98.81 147 PHE A N 1
ATOM 1195 C CA . PHE A 1 147 ? -7.395 9.578 0.928 1 98.81 147 PHE A CA 1
ATOM 1196 C C . PHE A 1 147 ? -6.832 9.891 -0.453 1 98.81 147 PHE A C 1
ATOM 1198 O O . PHE A 1 147 ? -6.871 11.039 -0.899 1 98.81 147 PHE A O 1
ATOM 1205 N N . ARG A 1 148 ? -6.355 8.844 -1.069 1 98.5 148 ARG A N 1
ATOM 1206 C CA . ARG A 1 148 ? -5.77 8.977 -2.4 1 98.5 148 ARG A CA 1
ATOM 1207 C C . ARG A 1 148 ? -6.164 7.805 -3.291 1 98.5 148 ARG A C 1
ATOM 1209 O O . ARG A 1 148 ? -6.453 6.711 -2.799 1 98.5 148 ARG A O 1
ATOM 1216 N N . THR A 1 149 ? -6.23 8.062 -4.602 1 98 149 THR A N 1
ATOM 1217 C CA . THR A 1 149 ? -6.203 6.945 -5.539 1 98 149 THR A CA 1
ATOM 1218 C C . THR A 1 149 ? -4.781 6.422 -5.711 1 98 149 THR A C 1
ATOM 1220 O O . THR A 1 149 ? -3.826 7.02 -5.211 1 98 149 THR A O 1
ATOM 1223 N N . MET A 1 150 ? -4.672 5.383 -6.395 1 96.81 150 MET A N 1
ATOM 1224 C CA . MET A 1 150 ? -3.348 4.816 -6.641 1 96.81 150 MET A CA 1
ATOM 1225 C C . MET A 1 150 ? -2.486 5.77 -7.457 1 96.81 150 MET A C 1
ATOM 1227 O O . MET A 1 150 ? -1.291 5.914 -7.195 1 96.81 150 MET A O 1
ATOM 1231 N N . SER A 1 151 ? -3.088 6.445 -8.438 1 97.06 151 SER A N 1
ATOM 1232 C CA . SER A 1 151 ? -2.354 7.406 -9.258 1 97.06 151 SER A CA 1
ATOM 1233 C C . SER A 1 151 ? -1.889 8.602 -8.422 1 97.06 151 SER A C 1
ATOM 1235 O O . SER A 1 151 ? -0.764 9.078 -8.586 1 97.06 151 SER A O 1
ATOM 1237 N N . MET A 1 152 ? -2.773 9.055 -7.57 1 97.88 152 MET A N 1
ATOM 1238 C CA . MET A 1 152 ? -2.434 10.172 -6.695 1 97.88 152 MET A CA 1
ATOM 1239 C C . MET A 1 152 ? -1.294 9.797 -5.754 1 97.88 152 MET A C 1
ATOM 1241 O O . MET A 1 152 ? -0.384 10.602 -5.523 1 97.88 152 MET A O 1
ATOM 1245 N N . ASP A 1 153 ? -1.392 8.625 -5.223 1 97.94 153 ASP A N 1
ATOM 1246 C CA . ASP A 1 153 ? -0.36 8.148 -4.305 1 97.94 153 ASP A CA 1
ATOM 1247 C C . ASP A 1 153 ? 0.981 7.996 -5.02 1 97.94 153 ASP A C 1
ATOM 1249 O O . ASP A 1 153 ? 2.025 8.367 -4.477 1 97.94 153 ASP A O 1
ATOM 1253 N N . PHE A 1 154 ? 0.922 7.43 -6.176 1 96.94 154 PHE A N 1
ATOM 1254 C CA . PHE A 1 154 ? 2.115 7.285 -7 1 96.94 154 PHE A CA 1
ATOM 1255 C C . PHE A 1 154 ? 2.777 8.633 -7.238 1 96.94 154 PHE A C 1
ATOM 1257 O O . PHE A 1 154 ? 3.959 8.82 -6.93 1 96.94 154 PHE A O 1
ATOM 1264 N N . TRP A 1 155 ? 2.035 9.586 -7.691 1 97.12 155 TRP A N 1
ATOM 1265 C CA . TRP A 1 155 ? 2.529 10.922 -7.977 1 97.12 155 TRP A CA 1
ATOM 1266 C C . TRP A 1 155 ? 3.109 11.57 -6.723 1 97.12 155 TRP A C 1
ATOM 1268 O O . TRP A 1 155 ? 4.238 12.062 -6.734 1 97.12 155 TRP A O 1
ATOM 1278 N N . ALA A 1 156 ? 2.357 11.531 -5.676 1 96.62 156 ALA A N 1
ATOM 1279 C CA . ALA A 1 156 ? 2.74 12.211 -4.441 1 96.62 156 ALA A CA 1
ATOM 1280 C C . ALA A 1 156 ? 4.012 11.609 -3.855 1 96.62 156 ALA A C 1
ATOM 1282 O O . ALA A 1 156 ? 4.887 12.336 -3.373 1 96.62 156 ALA A O 1
ATOM 1283 N N . SER A 1 157 ? 4.09 10.312 -3.869 1 94.44 157 SER A N 1
ATOM 1284 C CA . SER A 1 157 ? 5.254 9.625 -3.326 1 94.44 157 SER A CA 1
ATOM 1285 C C . SER A 1 157 ? 6.512 9.945 -4.129 1 94.44 157 SER A C 1
ATOM 1287 O O . SER A 1 157 ? 7.574 10.188 -3.557 1 94.44 157 SER A O 1
ATOM 1289 N N . MET A 1 158 ? 6.398 9.977 -5.375 1 92.94 158 MET A N 1
ATOM 1290 C CA . MET A 1 158 ? 7.535 10.297 -6.238 1 92.94 158 MET A CA 1
ATOM 1291 C C . MET A 1 158 ? 7.957 11.75 -6.07 1 92.94 158 MET A C 1
ATOM 1293 O O . MET A 1 158 ? 9.148 12.055 -6 1 92.94 158 MET A O 1
ATOM 1297 N N . GLU A 1 159 ? 6.957 12.633 -6.066 1 92.31 159 GLU A N 1
ATOM 1298 C CA . GLU A 1 159 ? 7.238 14.047 -5.84 1 92.31 159 GLU A CA 1
ATOM 1299 C C . GLU A 1 159 ? 8.016 14.25 -4.543 1 92.31 159 GLU A C 1
ATOM 1301 O O . GLU A 1 159 ? 8.992 15 -4.516 1 92.31 159 GLU A O 1
ATOM 1306 N N . HIS A 1 160 ? 7.57 13.609 -3.523 1 88.56 160 HIS A N 1
ATOM 1307 C CA . HIS A 1 160 ? 8.242 13.719 -2.232 1 88.56 160 HIS A CA 1
ATOM 1308 C C . HIS A 1 160 ? 9.68 13.211 -2.312 1 88.56 160 HIS A C 1
ATOM 1310 O O . HIS A 1 160 ? 10.594 13.828 -1.764 1 88.56 160 HIS A O 1
ATOM 1316 N N . ARG A 1 161 ? 9.805 12.141 -2.963 1 84.06 161 ARG A N 1
ATOM 1317 C CA . ARG A 1 161 ? 11.117 11.531 -3.098 1 84.06 161 ARG A CA 1
ATOM 1318 C C . ARG A 1 161 ? 12.07 12.445 -3.863 1 84.06 161 ARG A C 1
ATOM 1320 O O . ARG A 1 161 ? 13.242 12.57 -3.51 1 84.06 161 ARG A O 1
ATOM 1327 N N . ILE A 1 162 ? 11.625 13.086 -4.883 1 82.69 162 ILE A N 1
ATOM 1328 C CA . ILE A 1 162 ? 12.438 13.93 -5.75 1 82.69 162 ILE A CA 1
ATOM 1329 C C . ILE A 1 162 ? 12.742 15.25 -5.059 1 82.69 162 ILE A C 1
ATOM 1331 O O . ILE A 1 162 ? 13.828 15.812 -5.215 1 82.69 162 ILE A O 1
ATOM 1335 N N . ASN A 1 163 ? 11.797 15.828 -4.398 1 77 163 ASN A N 1
ATOM 1336 C CA . ASN A 1 163 ? 11.922 17.156 -3.811 1 77 163 ASN A CA 1
ATOM 1337 C C . ASN A 1 163 ? 12.547 17.094 -2.42 1 77 163 ASN A C 1
ATOM 1339 O O . ASN A 1 163 ? 12.773 18.141 -1.79 1 77 163 ASN A O 1
ATOM 1343 N N . TYR A 1 164 ? 12.742 16.016 -1.987 1 65.19 164 TYR A N 1
ATOM 1344 C CA . TYR A 1 164 ? 13.266 15.914 -0.63 1 65.19 164 TYR A CA 1
ATOM 1345 C C . TYR A 1 164 ? 14.469 16.844 -0.446 1 65.19 164 TYR A C 1
ATOM 1347 O O . TYR A 1 164 ? 14.68 17.391 0.641 1 65.19 164 TYR A O 1
ATOM 1355 N N . LYS A 1 165 ? 15.383 16.953 -1.46 1 61.75 165 LYS A N 1
ATOM 1356 C CA . LYS A 1 165 ? 16.516 17.844 -1.241 1 61.75 165 LYS A CA 1
ATOM 1357 C C . LYS A 1 165 ? 16.297 19.188 -1.928 1 61.75 165 LYS A C 1
ATOM 1359 O O . LYS A 1 165 ? 15.977 19.234 -3.115 1 61.75 165 LYS A O 1
ATOM 1364 N N . LYS A 1 166 ? 15.789 20.234 -1.194 1 61.38 166 LYS A N 1
ATOM 1365 C CA . LYS A 1 166 ? 15.344 21.609 -1.411 1 61.38 166 LYS A CA 1
ATOM 1366 C C . LYS A 1 166 ? 16.156 22.281 -2.502 1 61.38 166 LYS A C 1
ATOM 1368 O O . LYS A 1 166 ? 15.625 23.047 -3.305 1 61.38 166 LYS A O 1
ATOM 1373 N N . GLU A 1 167 ? 17.375 22.141 -2.617 1 60.19 167 GLU A N 1
ATOM 1374 C CA . GLU A 1 167 ? 18.016 23.266 -3.273 1 60.19 167 GLU A CA 1
ATOM 1375 C C . GLU A 1 167 ? 18.109 23.062 -4.781 1 60.19 167 GLU A C 1
ATOM 1377 O O . GLU A 1 167 ? 19.094 22.5 -5.277 1 60.19 167 GLU A O 1
ATOM 1382 N N . ARG A 1 168 ? 16.812 23.094 -5.281 1 68.06 168 ARG A N 1
ATOM 1383 C CA . ARG A 1 168 ? 16.969 22.812 -6.707 1 68.06 168 ARG A CA 1
ATOM 1384 C C . ARG A 1 168 ? 16.891 24.094 -7.527 1 68.06 168 ARG A C 1
ATOM 1386 O O . ARG A 1 168 ? 16.047 24.953 -7.254 1 68.06 168 ARG A O 1
ATOM 1393 N N . GLN A 1 169 ? 17.797 24.25 -8.406 1 66.88 169 GLN A N 1
ATOM 1394 C CA . GLN A 1 169 ? 17.828 25.391 -9.32 1 66.88 169 GLN A CA 1
ATOM 1395 C C . GLN A 1 169 ? 16.734 25.266 -10.383 1 66.88 169 GLN A C 1
ATOM 1397 O O . GLN A 1 169 ? 16.312 26.266 -10.961 1 66.88 169 GLN A O 1
ATOM 1402 N N . ASP A 1 170 ? 16.25 24.109 -10.695 1 78.5 170 ASP A N 1
ATOM 1403 C CA . ASP A 1 170 ? 15.281 23.891 -11.758 1 78.5 170 ASP A CA 1
ATOM 1404 C C . ASP A 1 170 ? 13.875 23.688 -11.188 1 78.5 170 ASP A C 1
ATOM 1406 O O . ASP A 1 170 ? 13.102 22.875 -11.703 1 78.5 170 ASP A O 1
ATOM 1410 N N . ARG A 1 171 ? 13.586 24.484 -10.234 1 80.19 171 ARG A N 1
ATOM 1411 C CA . ARG A 1 171 ? 12.344 24.297 -9.5 1 80.19 171 ARG A CA 1
ATOM 1412 C C . ARG A 1 171 ? 11.133 24.516 -10.406 1 80.19 171 ARG A C 1
ATOM 1414 O O . ARG A 1 171 ? 10.18 23.734 -10.383 1 80.19 171 ARG A O 1
ATOM 1421 N N . GLU A 1 172 ? 11.188 25.578 -11.227 1 84 172 GLU A N 1
ATOM 1422 C CA . GLU A 1 172 ? 10.062 25.906 -12.094 1 84 172 GLU A CA 1
ATOM 1423 C C . GLU A 1 172 ? 9.812 24.797 -13.117 1 84 172 GLU A C 1
ATOM 1425 O O . GLU A 1 172 ? 8.672 24.391 -13.344 1 84 172 GLU A O 1
ATOM 1430 N N . LYS A 1 173 ? 10.883 24.375 -13.742 1 86.31 173 LYS A N 1
ATOM 1431 C CA . LYS A 1 173 ? 10.773 23.281 -14.711 1 86.31 173 LYS A CA 1
ATOM 1432 C C . LYS A 1 173 ? 10.242 22.016 -14.055 1 86.31 173 LYS A C 1
ATOM 1434 O O . LYS A 1 173 ? 9.406 21.312 -14.633 1 86.31 173 LYS A O 1
ATOM 1439 N N . LEU A 1 174 ? 10.656 21.766 -12.93 1 87.06 174 LEU A N 1
ATOM 1440 C CA . LEU A 1 174 ? 10.227 20.578 -12.203 1 87.06 174 LEU A CA 1
ATOM 1441 C C . LEU A 1 174 ? 8.734 20.641 -11.883 1 87.06 174 LEU A C 1
ATOM 1443 O O . LEU A 1 174 ? 8.016 19.656 -12.078 1 87.06 174 LEU A O 1
ATOM 1447 N N . VAL A 1 175 ? 8.312 21.781 -11.477 1 89.5 175 VAL A N 1
ATOM 1448 C CA . VAL A 1 175 ? 6.91 21.969 -11.109 1 89.5 175 VAL A CA 1
ATOM 1449 C C . VAL A 1 175 ? 6.023 21.734 -12.336 1 89.5 175 VAL A C 1
ATOM 1451 O O . VAL A 1 175 ? 4.98 21.078 -12.242 1 89.5 175 VAL A O 1
ATOM 1454 N N . LYS A 1 176 ? 6.438 22.219 -13.445 1 92.25 176 LYS A N 1
ATOM 1455 C CA . LYS A 1 176 ? 5.688 22.031 -14.68 1 92.25 176 LYS A CA 1
ATOM 1456 C C . LYS A 1 176 ? 5.621 20.562 -15.07 1 92.25 176 LYS A C 1
ATOM 1458 O O . LYS A 1 176 ? 4.562 20.062 -15.461 1 92.25 176 LYS A O 1
ATOM 1463 N N . GLU A 1 177 ? 6.703 19.938 -14.961 1 92.12 177 GLU A N 1
ATOM 1464 C CA . GLU A 1 177 ? 6.754 18.516 -15.297 1 92.12 177 GLU A CA 1
ATOM 1465 C C . GLU A 1 177 ? 5.875 17.703 -14.352 1 92.12 177 GLU A C 1
ATOM 1467 O O . GLU A 1 177 ? 5.18 16.781 -14.789 1 92.12 177 GLU A O 1
ATOM 1472 N N . LEU A 1 178 ? 5.969 18.047 -13.148 1 93.5 178 LEU A N 1
ATOM 1473 C CA . LEU A 1 178 ? 5.156 17.375 -12.148 1 93.5 178 LEU A CA 1
ATOM 1474 C C . LEU A 1 178 ? 3.668 17.547 -12.438 1 93.5 178 LEU A C 1
ATOM 1476 O O . LEU A 1 178 ? 2.891 16.594 -12.32 1 93.5 178 LEU A O 1
ATOM 1480 N N . LYS A 1 179 ? 3.297 18.703 -12.789 1 95.56 179 LYS A N 1
ATOM 1481 C CA . LYS A 1 179 ? 1.907 18.984 -13.133 1 95.56 179 LYS A CA 1
ATOM 1482 C C . LYS A 1 179 ? 1.471 18.172 -14.352 1 95.56 179 LYS A C 1
ATOM 1484 O O . LYS A 1 179 ? 0.357 17.641 -14.383 1 95.56 179 LYS A O 1
ATOM 1489 N N . GLU A 1 180 ? 2.33 18.078 -15.289 1 96.44 180 GLU A N 1
ATOM 1490 C CA . GLU A 1 180 ? 2.045 17.297 -16.484 1 96.44 180 GLU A CA 1
ATOM 1491 C C . GLU A 1 180 ? 1.857 15.82 -16.156 1 96.44 180 GLU A C 1
ATOM 1493 O O . GLU A 1 180 ? 0.941 15.172 -16.672 1 96.44 180 GLU A O 1
ATOM 1498 N N . HIS A 1 181 ? 2.756 15.32 -15.328 1 96.31 181 HIS A N 1
ATOM 1499 C CA . HIS A 1 181 ? 2.627 13.93 -14.914 1 96.31 181 HIS A CA 1
ATOM 1500 C C . HIS A 1 181 ? 1.312 13.688 -14.18 1 96.31 181 HIS A C 1
ATOM 1502 O O . HIS A 1 181 ? 0.667 12.656 -14.375 1 96.31 181 HIS A O 1
ATOM 1508 N N . ALA A 1 182 ? 0.925 14.617 -13.352 1 96.94 182 ALA A N 1
ATOM 1509 C CA . ALA A 1 182 ? -0.346 14.516 -12.633 1 96.94 182 ALA A CA 1
ATOM 1510 C C . ALA A 1 182 ? -1.515 14.414 -13.609 1 96.94 182 ALA A C 1
ATOM 1512 O O . ALA A 1 182 ? -2.41 13.578 -13.438 1 96.94 182 ALA A O 1
ATOM 1513 N N . ARG A 1 183 ? -1.498 15.195 -14.602 1 96.44 183 ARG A N 1
ATOM 1514 C CA . ARG A 1 183 ? -2.557 15.219 -15.609 1 96.44 183 ARG A CA 1
ATOM 1515 C C . ARG A 1 183 ? -2.604 13.906 -16.375 1 96.44 183 ARG A C 1
ATOM 1517 O O . ARG A 1 183 ? -3.684 13.367 -16.625 1 96.44 183 ARG A O 1
ATOM 1524 N N . LYS A 1 184 ? -1.47 13.461 -16.781 1 96.81 184 LYS A N 1
ATOM 1525 C CA . LYS A 1 184 ? -1.394 12.203 -17.516 1 96.81 184 LYS A CA 1
ATOM 1526 C C . LYS A 1 184 ? -1.939 11.047 -16.672 1 96.81 184 LYS A C 1
ATOM 1528 O O . LYS A 1 184 ? -2.697 10.219 -17.172 1 96.81 184 LYS A O 1
ATOM 1533 N N . LEU A 1 185 ? -1.564 11.039 -15.469 1 97.25 185 LEU A N 1
ATOM 1534 C CA . LEU A 1 185 ? -2.006 9.984 -14.562 1 97.25 185 LEU A CA 1
ATOM 1535 C C . LEU A 1 185 ? -3.516 10.047 -14.352 1 97.25 185 LEU A C 1
ATOM 1537 O O . LEU A 1 185 ? -4.184 9.008 -14.312 1 97.25 185 LEU A O 1
ATOM 1541 N N . GLU A 1 186 ? -3.994 11.234 -14.18 1 96.12 186 GLU A N 1
ATOM 1542 C CA . GLU A 1 186 ? -5.434 11.422 -14.031 1 96.12 186 GLU A CA 1
ATOM 1543 C C . GLU A 1 186 ? -6.188 10.891 -15.25 1 96.12 186 GLU A C 1
ATOM 1545 O O . GLU A 1 186 ? -7.23 10.242 -15.109 1 96.12 186 GLU A O 1
ATOM 1550 N N . LYS A 1 187 ? -5.699 11.148 -16.406 1 95.81 187 LYS A N 1
ATOM 1551 C CA . LYS A 1 187 ? -6.316 10.68 -17.641 1 95.81 187 LYS A CA 1
ATOM 1552 C C . LYS A 1 187 ? -6.324 9.148 -17.703 1 95.81 187 LYS A C 1
ATOM 1554 O O . LYS A 1 187 ? -7.316 8.547 -18.109 1 95.81 187 LYS A O 1
ATOM 1559 N N . ILE A 1 188 ? -5.23 8.578 -17.344 1 96.06 188 ILE A N 1
ATOM 1560 C CA . ILE A 1 188 ? -5.129 7.121 -17.328 1 96.06 188 ILE A CA 1
ATOM 1561 C C . ILE A 1 188 ? -6.156 6.543 -16.359 1 96.06 188 ILE A C 1
ATOM 1563 O O . ILE A 1 188 ? -6.867 5.59 -16.688 1 96.06 188 ILE A O 1
ATOM 1567 N N . GLU A 1 189 ? -6.242 7.094 -15.203 1 94.88 189 GLU A N 1
ATOM 1568 C CA . GLU A 1 189 ? -7.195 6.645 -14.195 1 94.88 189 GLU A CA 1
ATOM 1569 C C . GLU A 1 189 ? -8.633 6.73 -14.711 1 94.88 189 GLU A C 1
ATOM 1571 O O . GLU A 1 189 ? -9.422 5.805 -14.531 1 94.88 189 GLU A O 1
ATOM 1576 N N . LYS A 1 190 ? -8.961 7.844 -15.336 1 93.75 190 LYS A N 1
ATOM 1577 C CA . LYS A 1 190 ? -10.297 8.031 -15.875 1 93.75 190 LYS A CA 1
ATOM 1578 C C . LYS A 1 190 ? -10.609 6.992 -16.953 1 93.75 190 LYS A C 1
ATOM 1580 O O . LYS A 1 190 ? -11.75 6.535 -17.062 1 93.75 190 LYS A O 1
ATOM 1585 N N . SER A 1 191 ? -9.648 6.691 -17.672 1 92.94 191 SER A N 1
ATOM 1586 C CA . SER A 1 191 ? -9.812 5.66 -18.688 1 92.94 191 SER A CA 1
ATOM 1587 C C . SER A 1 191 ? -10.156 4.312 -18.062 1 92.94 191 SER A C 1
ATOM 1589 O O . SER A 1 191 ? -11.047 3.605 -18.547 1 92.94 191 SER A O 1
ATOM 1591 N N . PHE A 1 192 ? -9.523 3.92 -16.984 1 90.62 192 PHE A N 1
ATOM 1592 C CA . PHE A 1 192 ? -9.82 2.682 -16.281 1 90.62 192 PHE A CA 1
ATOM 1593 C C . PHE A 1 192 ? -11.219 2.717 -15.68 1 90.62 192 PHE A C 1
ATOM 1595 O O . PHE A 1 192 ? -11.93 1.712 -15.695 1 90.62 192 PHE A O 1
ATOM 1602 N N . GLU A 1 193 ? -11.531 3.824 -15.133 1 88.38 193 GLU A N 1
ATOM 1603 C CA . GLU A 1 193 ? -12.828 3.98 -14.492 1 88.38 193 GLU A CA 1
ATOM 1604 C C . GLU A 1 193 ? -13.969 3.742 -15.477 1 88.38 193 GLU A C 1
ATOM 1606 O O . GLU A 1 193 ? -14.984 3.145 -15.125 1 88.38 193 GLU A O 1
ATOM 1611 N N . LYS A 1 194 ? -13.781 4.176 -16.672 1 85.38 194 LYS A N 1
ATOM 1612 C CA . LYS A 1 194 ? -14.789 3.994 -17.719 1 85.38 194 LYS A CA 1
ATOM 1613 C C . LYS A 1 194 ? -15.039 2.512 -18 1 85.38 194 LYS A C 1
ATOM 1615 O O . LYS A 1 194 ? -16.172 2.102 -18.234 1 85.38 194 LYS A O 1
ATOM 1620 N N . TYR A 1 195 ? -14.039 1.74 -17.906 1 81.5 195 TYR A N 1
ATOM 1621 C CA . TYR A 1 195 ? -14.164 0.308 -18.156 1 81.5 195 TYR A CA 1
ATOM 1622 C C . TYR A 1 195 ? -14.836 -0.389 -16.984 1 81.5 195 TYR A C 1
ATOM 1624 O O . TYR A 1 195 ? -15.531 -1.393 -17.156 1 81.5 195 TYR A O 1
ATOM 1632 N N . SER A 1 196 ? -14.602 0.115 -15.852 1 77.62 196 SER A N 1
ATOM 1633 C CA . SER A 1 196 ? -15.195 -0.472 -14.648 1 77.62 196 SER A CA 1
ATOM 1634 C C . SER A 1 196 ? -16.688 -0.222 -14.602 1 77.62 196 SER A C 1
ATOM 1636 O O . SER A 1 196 ? -17.469 -1.102 -14.203 1 77.62 196 SER A O 1
ATOM 1638 N N . GLU A 1 197 ? -17.188 0.926 -14.969 1 71.69 197 GLU A N 1
ATOM 1639 C CA . GLU A 1 197 ? -18.594 1.302 -14.977 1 71.69 197 GLU A CA 1
ATOM 1640 C C . GLU A 1 197 ? -19.359 0.558 -16.062 1 71.69 197 GLU A C 1
ATOM 1642 O O . GLU A 1 197 ? -20.516 0.208 -15.891 1 71.69 197 GLU A O 1
ATOM 1647 N N . ASN A 1 198 ? -18.766 0.434 -17.188 1 61.19 198 ASN A N 1
ATOM 1648 C CA . ASN A 1 198 ? -19.406 -0.263 -18.297 1 61.19 198 ASN A CA 1
ATOM 1649 C C . ASN A 1 198 ? -19.703 -1.722 -17.953 1 61.19 198 ASN A C 1
ATOM 1651 O O . ASN A 1 198 ? -20.656 -2.311 -18.469 1 61.19 198 ASN A O 1
ATOM 1655 N N . ILE A 1 199 ? -18.953 -2.24 -17.125 1 56.81 199 ILE A N 1
ATOM 1656 C CA . ILE A 1 199 ? -19.172 -3.611 -16.688 1 56.81 199 ILE A CA 1
ATOM 1657 C C . ILE A 1 199 ? -20.406 -3.666 -15.773 1 56.81 199 ILE A C 1
ATOM 1659 O O . ILE A 1 199 ? -21.203 -4.59 -15.859 1 56.81 199 ILE A O 1
ATOM 1663 N N . GLN A 1 200 ? -20.531 -2.766 -14.844 1 56.47 200 GLN A N 1
ATOM 1664 C CA . GLN A 1 200 ? -21.672 -2.727 -13.945 1 56.47 200 GLN A CA 1
ATOM 1665 C C . GLN A 1 200 ? -22.984 -2.6 -14.719 1 56.47 200 GLN A C 1
ATOM 1667 O O . GLN A 1 200 ? -24 -3.197 -14.352 1 56.47 200 GLN A O 1
ATOM 1672 N N . ASN A 1 201 ? -22.922 -1.842 -15.82 1 49.28 201 ASN A N 1
ATOM 1673 C CA . ASN A 1 201 ? -24.141 -1.65 -16.609 1 49.28 201 ASN A CA 1
ATOM 1674 C C . ASN A 1 201 ? -24.469 -2.879 -17.453 1 49.28 201 ASN A C 1
ATOM 1676 O O . ASN A 1 201 ? -25.625 -3.117 -17.781 1 49.28 201 ASN A O 1
ATOM 1680 N N . THR A 1 202 ? -23.484 -3.605 -17.844 1 43.53 202 THR A N 1
ATOM 1681 C CA . THR A 1 202 ? -23.781 -4.75 -18.703 1 43.53 202 THR A CA 1
ATOM 1682 C C . THR A 1 202 ? -24.25 -5.938 -17.875 1 43.53 202 THR A C 1
ATOM 1684 O O . THR A 1 202 ? -24.797 -6.902 -18.422 1 43.53 202 THR A O 1
ATOM 1687 N N . VAL A 1 203 ? -23.906 -6.086 -16.656 1 43.91 203 VAL A N 1
ATOM 1688 C CA . VAL A 1 203 ? -24.438 -7.18 -15.844 1 43.91 203 VAL A CA 1
ATOM 1689 C C . VAL A 1 203 ? -25.875 -6.883 -15.445 1 43.91 203 VAL A C 1
ATOM 1691 O O . VAL A 1 203 ? -26.531 -7.703 -14.797 1 43.91 203 VAL A O 1
ATOM 1694 N N . GLU A 1 204 ? -26.406 -5.688 -15.648 1 36.97 204 GLU A N 1
ATOM 1695 C CA . GLU A 1 204 ? -27.859 -5.562 -15.523 1 36.97 204 GLU A CA 1
ATOM 1696 C C . GLU A 1 204 ? -28.562 -6 -16.797 1 36.97 204 GLU A C 1
ATOM 1698 O O . GLU A 1 204 ? -28.125 -5.648 -17.906 1 36.97 204 GLU A O 1
ATOM 1703 N N . MET B 1 1 ? -11.758 -29.797 2.189 1 87 1 MET B N 1
ATOM 1704 C CA . MET B 1 1 ? -11.047 -29.578 3.447 1 87 1 MET B CA 1
ATOM 1705 C C . MET B 1 1 ? -11.938 -28.859 4.457 1 87 1 MET B C 1
ATOM 1707 O O . MET B 1 1 ? -12.633 -27.906 4.105 1 87 1 MET B O 1
ATOM 1711 N N . ASN B 1 2 ? -11.977 -29.266 5.691 1 90.75 2 ASN B N 1
ATOM 1712 C CA . ASN B 1 2 ? -12.758 -28.562 6.707 1 90.75 2 ASN B CA 1
ATOM 1713 C C . ASN B 1 2 ? -11.977 -27.406 7.305 1 90.75 2 ASN B C 1
ATOM 1715 O O . ASN B 1 2 ? -10.812 -27.188 6.969 1 90.75 2 ASN B O 1
ATOM 1719 N N . GLU B 1 3 ? -12.617 -26.609 8.094 1 92.62 3 GLU B N 1
ATOM 1720 C CA . GLU B 1 3 ? -12.031 -25.391 8.625 1 92.62 3 GLU B CA 1
ATOM 1721 C C . GLU B 1 3 ? -10.812 -25.688 9.492 1 92.62 3 GLU B C 1
ATOM 1723 O O . GLU B 1 3 ? -9.82 -24.953 9.469 1 92.62 3 GLU B O 1
ATOM 1728 N N . LYS B 1 4 ? -10.898 -26.719 10.18 1 92.75 4 LYS B N 1
ATOM 1729 C CA . LYS B 1 4 ? -9.781 -27.109 11.031 1 92.75 4 LYS B CA 1
ATOM 1730 C C . LYS B 1 4 ? -8.57 -27.516 10.195 1 92.75 4 LYS B C 1
ATOM 1732 O O . LYS B 1 4 ? -7.438 -27.141 10.516 1 92.75 4 LYS B O 1
ATOM 1737 N N . GLU B 1 5 ? -8.828 -28.281 9.18 1 92 5 GLU B N 1
ATOM 1738 C CA . GLU B 1 5 ? -7.777 -28.688 8.25 1 92 5 GLU B CA 1
ATOM 1739 C C . GLU B 1 5 ? -7.125 -27.469 7.594 1 92 5 GLU B C 1
ATOM 1741 O O . GLU B 1 5 ? -5.902 -27.422 7.453 1 92 5 GLU B O 1
ATOM 1746 N N . TYR B 1 6 ? -7.945 -26.547 7.215 1 95.25 6 TYR B N 1
ATOM 1747 C CA . TYR B 1 6 ? -7.441 -25.328 6.605 1 95.25 6 TYR B CA 1
ATOM 1748 C C . TYR B 1 6 ? -6.543 -24.562 7.574 1 95.25 6 TYR B C 1
ATOM 1750 O O . TYR B 1 6 ? -5.445 -24.141 7.211 1 95.25 6 TYR B O 1
ATOM 1758 N N . TYR B 1 7 ? -6.996 -24.422 8.742 1 93.81 7 TYR B N 1
ATOM 1759 C CA . TYR B 1 7 ? -6.23 -23.688 9.75 1 93.81 7 TYR B CA 1
ATOM 1760 C C . TYR B 1 7 ? -4.879 -24.344 9.992 1 93.81 7 TYR B C 1
ATOM 1762 O O . TYR B 1 7 ? -3.854 -23.672 10.062 1 93.81 7 TYR B O 1
ATOM 1770 N N . ASN B 1 8 ? -4.895 -25.641 10.039 1 91.44 8 ASN B N 1
ATOM 1771 C CA . ASN B 1 8 ? -3.654 -26.375 10.234 1 91.44 8 ASN B CA 1
ATOM 1772 C C . ASN B 1 8 ? -2.723 -26.25 9.039 1 91.44 8 ASN B C 1
ATOM 1774 O O . ASN B 1 8 ? -1.501 -26.25 9.188 1 91.44 8 ASN B O 1
ATOM 1778 N N . LEU B 1 9 ? -3.318 -26.188 7.973 1 93.12 9 LEU B N 1
ATOM 1779 C CA . LEU B 1 9 ? -2.543 -26.078 6.742 1 93.12 9 LEU B CA 1
ATOM 1780 C C . LEU B 1 9 ? -1.809 -24.734 6.691 1 93.12 9 LEU B C 1
ATOM 1782 O O . LEU B 1 9 ? -0.615 -24.688 6.387 1 93.12 9 LEU B O 1
ATOM 1786 N N . ILE B 1 10 ? -2.461 -23.609 7.047 1 96.19 10 ILE B N 1
ATOM 1787 C CA . ILE B 1 10 ? -1.946 -22.297 6.68 1 96.19 10 ILE B CA 1
ATOM 1788 C C . ILE B 1 10 ? -0.975 -21.812 7.75 1 96.19 10 ILE B C 1
ATOM 1790 O O . ILE B 1 10 ? -0.189 -20.891 7.512 1 96.19 10 ILE B O 1
ATOM 1794 N N . LYS B 1 11 ? -0.94 -22.375 8.914 1 95.38 11 LYS B N 1
ATOM 1795 C CA . LYS B 1 11 ? -0.155 -21.859 10.031 1 95.38 11 LYS B CA 1
ATOM 1796 C C . LYS B 1 11 ? 1.328 -21.781 9.672 1 95.38 11 LYS B C 1
ATOM 1798 O O . LYS B 1 11 ? 1.956 -20.734 9.812 1 95.38 11 LYS B O 1
ATOM 1803 N N . PRO B 1 12 ? 1.898 -22.891 9.156 1 95.31 12 PRO B N 1
ATOM 1804 C CA . PRO B 1 12 ? 3.318 -22.797 8.805 1 95.31 12 PRO B CA 1
ATOM 1805 C C . PRO B 1 12 ? 3.586 -21.812 7.676 1 95.31 12 PRO B C 1
ATOM 1807 O O . PRO B 1 12 ? 4.664 -21.219 7.613 1 95.31 12 PRO B O 1
ATOM 1810 N N . TYR B 1 13 ? 2.639 -21.688 6.793 1 97.56 13 TYR B N 1
ATOM 1811 C CA . TYR B 1 13 ? 2.766 -20.703 5.727 1 97.56 13 TYR B CA 1
ATOM 1812 C C . TYR B 1 13 ? 2.746 -19.281 6.285 1 97.56 13 TYR B C 1
ATOM 1814 O O . TYR B 1 13 ? 3.469 -18.406 5.805 1 97.56 13 TYR B O 1
ATOM 1822 N N . GLU B 1 14 ? 1.937 -19.078 7.273 1 97.62 14 GLU B N 1
ATOM 1823 C CA . GLU B 1 14 ? 1.908 -17.797 7.977 1 97.62 14 GLU B CA 1
ATOM 1824 C C . GLU B 1 14 ? 3.25 -17.5 8.641 1 97.62 14 GLU B C 1
ATOM 1826 O O . GLU B 1 14 ? 3.732 -16.359 8.594 1 97.62 14 GLU B O 1
ATOM 1831 N N . ASP B 1 15 ? 3.766 -18.5 9.219 1 96.88 15 ASP B N 1
ATOM 1832 C CA . ASP B 1 15 ? 5.07 -18.344 9.852 1 96.88 15 ASP B CA 1
ATOM 1833 C C . ASP B 1 15 ? 6.145 -18 8.82 1 96.88 15 ASP B C 1
ATOM 1835 O O . ASP B 1 15 ? 6.957 -17.094 9.055 1 96.88 15 ASP B O 1
ATOM 1839 N N . ALA B 1 16 ? 6.137 -18.703 7.746 1 97.88 16 ALA B N 1
ATOM 1840 C CA . ALA B 1 16 ? 7.078 -18.438 6.664 1 97.88 16 ALA B CA 1
ATOM 1841 C C . ALA B 1 16 ? 6.926 -17 6.156 1 97.88 16 ALA B C 1
ATOM 1843 O O . ALA B 1 16 ? 7.918 -16.312 5.93 1 97.88 16 ALA B O 1
ATOM 1844 N N . MET B 1 17 ? 5.719 -16.578 6.008 1 98 17 MET B N 1
ATOM 1845 C CA . MET B 1 17 ? 5.406 -15.219 5.566 1 98 17 MET B CA 1
ATOM 1846 C C . MET B 1 17 ? 5.977 -14.188 6.531 1 98 17 MET B C 1
ATOM 1848 O O . MET B 1 17 ? 6.582 -13.203 6.105 1 98 17 MET B O 1
ATOM 1852 N N . GLN B 1 18 ? 5.812 -14.414 7.777 1 97.25 18 GLN B N 1
ATOM 1853 C CA . GLN B 1 18 ? 6.305 -13.484 8.789 1 97.25 18 GLN B CA 1
ATOM 1854 C C . GLN B 1 18 ? 7.828 -13.367 8.734 1 97.25 18 GLN B C 1
ATOM 1856 O O . GLN B 1 18 ? 8.375 -12.273 8.891 1 97.25 18 GLN B O 1
ATOM 1861 N N . MET B 1 19 ? 8.438 -14.445 8.492 1 96.81 19 MET B N 1
ATOM 1862 C CA . MET B 1 19 ? 9.898 -14.453 8.414 1 96.81 19 MET B CA 1
ATOM 1863 C C . MET B 1 19 ? 10.383 -13.602 7.246 1 96.81 19 MET B C 1
ATOM 1865 O O . MET B 1 19 ? 11.289 -12.781 7.406 1 96.81 19 MET B O 1
ATOM 1869 N N . ILE B 1 20 ? 9.766 -13.805 6.152 1 97.44 20 ILE B N 1
ATOM 1870 C CA . ILE B 1 20 ? 10.211 -13.07 4.969 1 97.44 20 ILE B CA 1
ATOM 1871 C C . ILE B 1 20 ? 9.844 -11.594 5.102 1 97.44 20 ILE B C 1
ATOM 1873 O O . ILE B 1 20 ? 10.586 -10.719 4.66 1 97.44 20 ILE B O 1
ATOM 1877 N N . LEU B 1 21 ? 8.672 -11.266 5.672 1 97.44 21 LEU B N 1
ATOM 1878 C CA . LEU B 1 21 ? 8.289 -9.875 5.898 1 97.44 21 LEU B CA 1
ATOM 1879 C C . LEU B 1 21 ? 9.289 -9.18 6.812 1 97.44 21 LEU B C 1
ATOM 1881 O O . LEU B 1 21 ? 9.641 -8.016 6.582 1 97.44 21 LEU B O 1
ATOM 1885 N N . SER B 1 22 ? 9.695 -9.883 7.785 1 96.5 22 SER B N 1
ATOM 1886 C CA . SER B 1 22 ? 10.703 -9.336 8.695 1 96.5 22 SER B CA 1
ATOM 1887 C C . SER B 1 22 ? 12.008 -9.047 7.965 1 96.5 22 SER B C 1
ATOM 1889 O O . SER B 1 22 ? 12.633 -8.008 8.18 1 96.5 22 SER B O 1
ATOM 1891 N N . ARG B 1 23 ? 12.398 -9.922 7.184 1 96.31 23 ARG B N 1
ATOM 1892 C CA . ARG B 1 23 ? 13.617 -9.75 6.402 1 96.31 23 ARG B CA 1
ATOM 1893 C C . ARG B 1 23 ? 13.516 -8.547 5.473 1 96.31 23 ARG B C 1
ATOM 1895 O O . ARG B 1 23 ? 14.453 -7.754 5.367 1 96.31 23 ARG B O 1
ATOM 1902 N N . LEU B 1 24 ? 12.422 -8.43 4.809 1 97.19 24 LEU B N 1
ATOM 1903 C CA . LEU B 1 24 ? 12.195 -7.312 3.898 1 97.19 24 LEU B CA 1
ATOM 1904 C C . LEU B 1 24 ? 12.195 -5.984 4.652 1 97.19 24 LEU B C 1
ATOM 1906 O O . LEU B 1 24 ? 12.695 -4.98 4.145 1 97.19 24 LEU B O 1
ATOM 1910 N N . ASP B 1 25 ? 11.641 -5.992 5.805 1 95.06 25 ASP B N 1
ATOM 1911 C CA . ASP B 1 25 ? 11.633 -4.797 6.637 1 95.06 25 ASP B CA 1
ATOM 1912 C C . ASP B 1 25 ? 13.055 -4.379 7.008 1 95.06 25 ASP B C 1
ATOM 1914 O O . ASP B 1 25 ? 13.391 -3.193 6.953 1 95.06 25 ASP B O 1
ATOM 1918 N N . THR B 1 26 ? 13.844 -5.332 7.359 1 94.5 26 THR B N 1
ATOM 1919 C CA . THR B 1 26 ? 15.242 -5.078 7.691 1 94.5 26 THR B CA 1
ATOM 1920 C C . THR B 1 26 ? 15.984 -4.516 6.484 1 94.5 26 THR B C 1
ATOM 1922 O O . THR B 1 26 ? 16.719 -3.525 6.605 1 94.5 26 THR B O 1
ATOM 1925 N N . LEU B 1 27 ? 15.797 -5.137 5.395 1 93.94 27 LEU B N 1
ATOM 1926 C CA . LEU B 1 27 ? 16.453 -4.68 4.172 1 93.94 27 LEU B CA 1
ATOM 1927 C C . LEU B 1 27 ? 16 -3.268 3.811 1 93.94 27 LEU B C 1
ATOM 1929 O O . LEU B 1 27 ? 16.812 -2.467 3.318 1 93.94 27 LEU B O 1
ATOM 1933 N N . ASN B 1 28 ? 14.734 -2.957 4.016 1 93.56 28 ASN B N 1
ATOM 1934 C CA . ASN B 1 28 ? 14.164 -1.654 3.68 1 93.56 28 ASN B CA 1
ATOM 1935 C C . ASN B 1 28 ? 14.875 -0.525 4.414 1 93.56 28 ASN B C 1
ATOM 1937 O O . ASN B 1 28 ? 15.133 0.535 3.84 1 93.56 28 ASN B O 1
ATOM 1941 N N . HIS B 1 29 ? 15.297 -0.737 5.586 1 89.94 29 HIS B N 1
ATOM 1942 C CA . HIS B 1 29 ? 15.859 0.353 6.375 1 89.94 29 HIS B CA 1
ATOM 1943 C C . HIS B 1 29 ? 17.391 0.334 6.32 1 89.94 29 HIS B C 1
ATOM 1945 O O . HIS B 1 29 ? 18.031 1.319 6.676 1 89.94 29 HIS B O 1
ATOM 1951 N N . THR B 1 30 ? 17.984 -0.786 5.75 1 89.5 30 THR B N 1
ATOM 1952 C CA . THR B 1 30 ? 19.438 -0.896 5.805 1 89.5 30 THR B CA 1
ATOM 1953 C C . THR B 1 30 ? 20.047 -0.715 4.414 1 89.5 30 THR B C 1
ATOM 1955 O O . THR B 1 30 ? 21.219 -0.4 4.289 1 89.5 30 THR B O 1
ATOM 1958 N N . LEU B 1 31 ? 19.406 -1.01 3.41 1 85.75 31 LEU B N 1
ATOM 1959 C CA . LEU B 1 31 ? 19.953 -1.098 2.057 1 85.75 31 LEU B CA 1
ATOM 1960 C C . LEU B 1 31 ? 20.594 0.223 1.64 1 85.75 31 LEU B C 1
ATOM 1962 O O . LEU B 1 31 ? 21.625 0.233 0.983 1 85.75 31 LEU B O 1
ATOM 1966 N N . TYR B 1 32 ? 20.016 1.371 2.059 1 77.12 32 TYR B N 1
ATOM 1967 C CA . TYR B 1 32 ? 20.594 2.643 1.634 1 77.12 32 TYR B CA 1
ATOM 1968 C C . TYR B 1 32 ? 20.922 3.525 2.834 1 77.12 32 TYR B C 1
ATOM 1970 O O . TYR B 1 32 ? 20.969 4.75 2.715 1 77.12 32 TYR B O 1
ATOM 1978 N N . GLU B 1 33 ? 21 2.855 3.932 1 76.56 33 GLU B N 1
ATOM 1979 C CA . GLU B 1 33 ? 21.266 3.578 5.172 1 76.56 33 GLU B CA 1
ATOM 1980 C C . GLU B 1 33 ? 22.562 4.371 5.086 1 76.56 33 GLU B C 1
ATOM 1982 O O . GLU B 1 33 ? 22.703 5.43 5.703 1 76.56 33 GLU B O 1
ATOM 1987 N N . SER B 1 34 ? 23.359 3.871 4.27 1 69.62 34 SER B N 1
ATOM 1988 C CA . SER B 1 34 ? 24.641 4.551 4.145 1 69.62 34 SER B CA 1
ATOM 1989 C C . SER B 1 34 ? 24.531 5.75 3.209 1 69.62 34 SER B C 1
ATOM 1991 O O . SER B 1 34 ? 25.453 6.57 3.143 1 69.62 34 SER B O 1
ATOM 1993 N N . SER B 1 35 ? 23.453 5.777 2.66 1 64.19 35 SER B N 1
ATOM 1994 C CA . SER B 1 35 ? 23.281 6.926 1.775 1 64.19 35 SER B CA 1
ATOM 1995 C C . SER B 1 35 ? 22.953 8.188 2.564 1 64.19 35 SER B C 1
ATOM 1997 O O . SER B 1 35 ? 22.344 8.109 3.639 1 64.19 35 SER B O 1
ATOM 1999 N N . ALA B 1 36 ? 23.469 9.172 2.201 1 61.34 36 ALA B N 1
ATOM 2000 C CA . ALA B 1 36 ? 23.281 10.461 2.854 1 61.34 36 ALA B CA 1
ATOM 2001 C C . ALA B 1 36 ? 21.797 10.789 3.021 1 61.34 36 ALA B C 1
ATOM 2003 O O . ALA B 1 36 ? 21.406 11.492 3.955 1 61.34 36 ALA B O 1
ATOM 2004 N N . THR B 1 37 ? 21.062 10.141 2.158 1 65.12 37 THR B N 1
ATOM 2005 C CA . THR B 1 37 ? 19.656 10.555 2.129 1 65.12 37 THR B CA 1
ATOM 2006 C C . THR B 1 37 ? 18.781 9.555 2.873 1 65.12 37 THR B C 1
ATOM 2008 O O . THR B 1 37 ? 17.625 9.836 3.17 1 65.12 37 THR B O 1
ATOM 2011 N N . HIS B 1 38 ? 19.266 8.453 3.279 1 69.94 38 HIS B N 1
ATOM 2012 C CA . HIS B 1 38 ? 18.547 7.422 4.02 1 69.94 38 HIS B CA 1
ATOM 2013 C C . HIS B 1 38 ? 17.234 7.062 3.336 1 69.94 38 HIS B C 1
ATOM 2015 O O . HIS B 1 38 ? 16.203 6.918 4 1 69.94 38 HIS B O 1
ATOM 2021 N N . LEU B 1 39 ? 17.328 7.004 1.987 1 83.38 39 LEU B N 1
ATOM 2022 C CA . LEU B 1 39 ? 16.141 6.664 1.229 1 83.38 39 LEU B CA 1
ATOM 2023 C C . LEU B 1 39 ? 15.844 5.172 1.317 1 83.38 39 LEU B C 1
ATOM 2025 O O . LEU B 1 39 ? 16.766 4.352 1.296 1 83.38 39 LEU B O 1
ATOM 2029 N N . VAL B 1 40 ? 14.555 4.848 1.508 1 89.88 40 VAL B N 1
ATOM 2030 C CA . VAL B 1 40 ? 14.148 3.449 1.588 1 89.88 40 VAL B CA 1
ATOM 2031 C C . VAL B 1 40 ? 13.648 2.979 0.225 1 89.88 40 VAL B C 1
ATOM 2033 O O . VAL B 1 40 ? 12.992 3.734 -0.496 1 89.88 40 VAL B O 1
ATOM 2036 N N . PRO B 1 41 ? 13.984 1.764 -0.135 1 93.94 41 PRO B N 1
ATOM 2037 C CA . PRO B 1 41 ? 13.625 1.259 -1.461 1 93.94 41 PRO B CA 1
ATOM 2038 C C . PRO B 1 41 ? 12.156 0.828 -1.547 1 93.94 41 PRO B C 1
ATOM 2040 O O . PRO B 1 41 ? 11.586 0.78 -2.641 1 93.94 41 PRO B O 1
ATOM 2043 N N . ILE B 1 42 ? 11.547 0.485 -0.414 1 96.31 42 ILE B N 1
ATOM 2044 C CA . ILE B 1 42 ? 10.203 -0.095 -0.41 1 96.31 42 ILE B CA 1
ATOM 2045 C C . ILE B 1 42 ? 9.188 0.964 -0.002 1 96.31 42 ILE B C 1
ATOM 2047 O O . ILE B 1 42 ? 9.328 1.602 1.044 1 96.31 42 ILE B O 1
ATOM 2051 N N . HIS B 1 43 ? 8.234 1.149 -0.869 1 95.5 43 HIS B N 1
ATOM 2052 C CA . HIS B 1 43 ? 7.137 2.066 -0.587 1 95.5 43 HIS B CA 1
ATOM 2053 C C . HIS B 1 43 ? 6.109 1.425 0.337 1 95.5 43 HIS B C 1
ATOM 2055 O O . HIS B 1 43 ? 5.645 2.055 1.291 1 95.5 43 HIS B O 1
ATOM 2061 N N . ASN B 1 44 ? 5.758 0.208 0.012 1 94.38 44 ASN B N 1
ATOM 2062 C CA . ASN B 1 44 ? 4.805 -0.534 0.829 1 94.38 44 ASN B CA 1
ATOM 2063 C C . ASN B 1 44 ? 4.898 -2.035 0.577 1 94.38 44 ASN B C 1
ATOM 2065 O O . ASN B 1 44 ? 5.445 -2.465 -0.441 1 94.38 44 ASN B O 1
ATOM 2069 N N . ILE B 1 45 ? 4.426 -2.811 1.558 1 96.69 45 ILE B N 1
ATOM 2070 C CA . ILE B 1 45 ? 4.363 -4.266 1.44 1 96.69 45 ILE B CA 1
ATOM 2071 C C . ILE B 1 45 ? 2.959 -4.75 1.789 1 96.69 45 ILE B C 1
ATOM 2073 O O . ILE B 1 45 ? 2.369 -4.309 2.777 1 96.69 45 ILE B O 1
ATOM 2077 N N . GLN B 1 46 ? 2.404 -5.531 0.948 1 94.62 46 GLN B N 1
ATOM 2078 C CA . GLN B 1 46 ? 1.153 -6.23 1.218 1 94.62 46 GLN B CA 1
ATOM 2079 C C . GLN B 1 46 ? 1.371 -7.738 1.297 1 94.62 46 GLN B C 1
ATOM 2081 O O . GLN B 1 46 ? 2.191 -8.289 0.562 1 94.62 46 GLN B O 1
ATOM 2086 N N . SER B 1 47 ? 0.701 -8.375 2.24 1 95.94 47 SER B N 1
ATOM 2087 C CA . SER B 1 47 ? 0.791 -9.828 2.338 1 95.94 47 SER B CA 1
ATOM 2088 C C . SER B 1 47 ? -0.593 -10.461 2.422 1 95.94 47 SER B C 1
ATOM 2090 O O . SER B 1 47 ? -1.569 -9.789 2.766 1 95.94 47 SER B O 1
ATOM 2092 N N . ARG B 1 48 ? -0.616 -11.703 2.041 1 93.62 48 ARG B N 1
ATOM 2093 C CA . ARG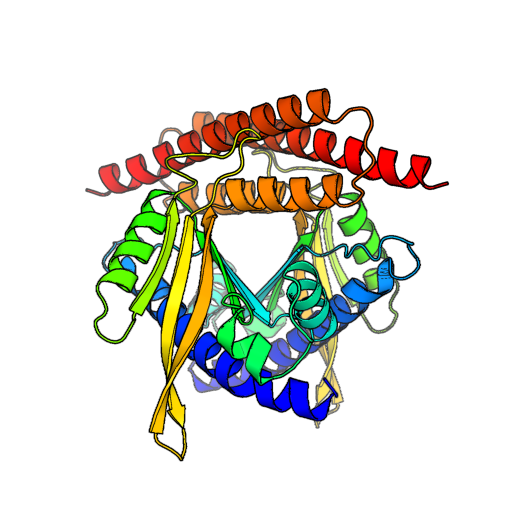 B 1 48 ? -1.893 -12.406 2.076 1 93.62 48 ARG B CA 1
ATOM 2094 C C . ARG B 1 48 ? -1.684 -13.906 2.236 1 93.62 48 ARG B C 1
ATOM 2096 O O . ARG B 1 48 ? -0.644 -14.438 1.844 1 93.62 48 ARG B O 1
ATOM 2103 N N . ILE B 1 49 ? -2.688 -14.523 2.842 1 97.12 49 ILE B N 1
ATOM 2104 C CA . ILE B 1 49 ? -2.842 -15.969 2.852 1 97.12 49 ILE B CA 1
ATOM 2105 C C . ILE B 1 49 ? -4.082 -16.359 2.055 1 97.12 49 ILE B C 1
ATOM 2107 O O . ILE B 1 49 ? -5.164 -15.805 2.262 1 97.12 49 ILE B O 1
ATOM 2111 N N . LYS B 1 50 ? -3.869 -17.219 1.083 1 95.88 50 LYS B N 1
ATOM 2112 C CA . LYS B 1 50 ? -4.984 -17.641 0.238 1 95.88 50 LYS B CA 1
ATOM 2113 C C . LYS B 1 50 ? -6.129 -18.203 1.075 1 95.88 50 LYS B C 1
ATOM 2115 O O . LYS B 1 50 ? -5.895 -18.953 2.018 1 95.88 50 LYS B O 1
ATOM 2120 N N . SER B 1 51 ? -7.301 -17.828 0.734 1 95 51 SER B N 1
ATOM 2121 C CA . SER B 1 51 ? -8.469 -18.328 1.45 1 95 51 SER B CA 1
ATOM 2122 C C . SER B 1 51 ? -8.703 -19.797 1.148 1 95 51 SER B C 1
ATOM 2124 O O . SER B 1 51 ? -8.203 -20.328 0.15 1 95 51 SER B O 1
ATOM 2126 N N . LYS B 1 52 ? -9.453 -20.453 2.035 1 96 52 LYS B N 1
ATOM 2127 C CA . LYS B 1 52 ? -9.805 -21.859 1.854 1 96 52 LYS B CA 1
ATOM 2128 C C . LYS B 1 52 ? -10.445 -22.094 0.492 1 96 52 LYS B C 1
ATOM 2130 O O . LYS B 1 52 ? -10.047 -23 -0.242 1 96 52 LYS B O 1
ATOM 2135 N N . LYS B 1 53 ? -11.383 -21.25 0.208 1 94.88 53 LYS B N 1
ATOM 2136 C CA . LYS B 1 53 ? -12.109 -21.375 -1.054 1 94.88 53 LYS B CA 1
ATOM 2137 C C . LYS B 1 53 ? -11.164 -21.234 -2.246 1 94.88 53 LYS B C 1
ATOM 2139 O O . LYS B 1 53 ? -11.25 -22 -3.207 1 94.88 53 LYS B O 1
ATOM 2144 N N . SER B 1 54 ? -10.312 -20.281 -2.221 1 94.88 54 SER B N 1
ATOM 2145 C CA . SER B 1 54 ? -9.375 -20.031 -3.309 1 94.88 54 SER B CA 1
ATOM 2146 C C . SER B 1 54 ? -8.43 -21.219 -3.498 1 94.88 54 SER B C 1
ATOM 2148 O O . SER B 1 54 ? -8.078 -21.562 -4.629 1 94.88 54 SER B O 1
ATOM 2150 N N . ILE B 1 55 ? -8 -21.781 -2.389 1 96.62 55 ILE B N 1
ATOM 2151 C CA . ILE B 1 55 ? -7.129 -22.953 -2.445 1 96.62 55 ILE B CA 1
ATOM 2152 C C . ILE B 1 55 ? -7.859 -24.109 -3.117 1 96.62 55 ILE B C 1
ATOM 2154 O O . ILE B 1 55 ? -7.324 -24.75 -4.031 1 96.62 55 ILE B O 1
ATOM 2158 N N . GLU B 1 56 ? -9.031 -24.375 -2.664 1 96.94 56 GLU B N 1
ATOM 2159 C CA . GLU B 1 56 ? -9.82 -25.484 -3.199 1 96.94 56 GLU B CA 1
ATOM 2160 C C . GLU B 1 56 ? -10.109 -25.281 -4.684 1 96.94 56 GLU B C 1
ATOM 2162 O O . GLU B 1 56 ? -9.969 -26.219 -5.477 1 96.94 56 GLU B O 1
ATOM 2167 N N . ASP B 1 57 ? -10.516 -24.125 -5.02 1 95.81 57 ASP B N 1
ATOM 2168 C CA . ASP B 1 57 ? -10.797 -23.812 -6.418 1 95.81 57 ASP B CA 1
ATOM 2169 C C . ASP B 1 57 ? -9.562 -24.047 -7.289 1 95.81 57 ASP B C 1
ATOM 2171 O O . ASP B 1 57 ? -9.672 -24.562 -8.398 1 95.81 57 ASP B O 1
ATOM 2175 N N . LYS B 1 58 ? -8.469 -23.656 -6.781 1 95.94 58 LYS B N 1
ATOM 2176 C CA . LYS B 1 58 ? -7.234 -23.812 -7.543 1 95.94 58 LYS B CA 1
ATOM 2177 C C . LYS B 1 58 ? -6.875 -25.281 -7.707 1 95.94 58 LYS B C 1
ATOM 2179 O O . LYS B 1 58 ? -6.402 -25.703 -8.766 1 95.94 58 LYS B O 1
ATOM 2184 N N . LEU B 1 59 ? -7.016 -26.031 -6.664 1 96.75 59 LEU B N 1
ATOM 2185 C CA . LEU B 1 59 ? -6.754 -27.453 -6.742 1 96.75 59 LEU B CA 1
ATOM 2186 C C . LEU B 1 59 ? -7.672 -28.125 -7.766 1 96.75 59 LEU B C 1
ATOM 2188 O O . LEU B 1 59 ? -7.223 -28.938 -8.57 1 96.75 59 LEU B O 1
ATOM 2192 N N . ILE B 1 60 ? -8.898 -27.75 -7.766 1 96.75 60 ILE B N 1
ATOM 2193 C CA . ILE B 1 60 ? -9.875 -28.312 -8.695 1 96.75 60 ILE B CA 1
ATOM 2194 C C . ILE B 1 60 ? -9.477 -27.953 -10.133 1 96.75 60 ILE B C 1
ATOM 2196 O O . ILE B 1 60 ? -9.508 -28.812 -11.016 1 96.75 60 ILE B O 1
ATOM 2200 N N . LYS B 1 61 ? -9.102 -26.75 -10.312 1 96.19 61 LYS B N 1
ATOM 2201 C CA . LYS B 1 61 ? -8.656 -26.312 -11.633 1 96.19 61 LYS B CA 1
ATOM 2202 C C . LYS B 1 61 ? -7.461 -27.125 -12.109 1 96.19 61 LYS B C 1
ATOM 2204 O O . LYS B 1 61 ? -7.328 -27.391 -13.305 1 96.19 61 LYS B O 1
ATOM 2209 N N . LYS B 1 62 ? -6.66 -27.578 -11.18 1 96.25 62 LYS B N 1
ATOM 2210 C CA . LYS B 1 62 ? -5.492 -28.391 -11.492 1 96.25 62 LYS B CA 1
ATOM 2211 C C . LYS B 1 62 ? -5.852 -29.875 -11.523 1 96.25 62 LYS B C 1
ATOM 2213 O O . LYS B 1 62 ? -4.965 -30.734 -11.602 1 96.25 62 LYS B O 1
ATOM 2218 N N . GLU B 1 63 ? -7.094 -30.125 -11.359 1 96.88 63 GLU B N 1
ATOM 2219 C CA . GLU B 1 63 ? -7.617 -31.484 -11.391 1 96.88 63 GLU B CA 1
ATOM 2220 C C . GLU B 1 63 ? -7.086 -32.312 -10.219 1 96.88 63 GLU B C 1
ATOM 2222 O O . GLU B 1 63 ? -6.707 -33.469 -10.391 1 96.88 63 GLU B O 1
ATOM 2227 N N . LYS B 1 64 ? -6.945 -31.688 -9.102 1 96.75 64 LYS B N 1
ATOM 2228 C CA . LYS B 1 64 ? -6.562 -32.344 -7.855 1 96.75 64 LYS B CA 1
ATOM 2229 C C . LYS B 1 64 ? -7.68 -32.25 -6.824 1 96.75 64 LYS B C 1
ATOM 2231 O O . LYS B 1 64 ? -8.406 -31.266 -6.762 1 96.75 64 LYS B O 1
ATOM 2236 N N . LYS B 1 65 ? -7.832 -33.25 -6.027 1 95.06 65 LYS B N 1
ATOM 2237 C CA . LYS B 1 65 ? -8.805 -33.25 -4.938 1 95.06 65 LYS B CA 1
ATOM 2238 C C . LYS B 1 65 ? -8.406 -32.25 -3.855 1 95.06 65 LYS B C 1
ATOM 2240 O O . LYS B 1 65 ? -7.238 -32.156 -3.465 1 95.06 65 LYS B O 1
ATOM 2245 N N . PRO B 1 66 ? -9.375 -31.484 -3.387 1 93.94 66 PRO B N 1
ATOM 2246 C CA . PRO B 1 66 ? -9.062 -30.547 -2.295 1 93.94 66 PRO B CA 1
ATOM 2247 C C . PRO B 1 66 ? -8.695 -31.266 -0.999 1 93.94 66 PRO B C 1
ATOM 2249 O O . PRO B 1 66 ? -9.531 -31.953 -0.404 1 93.94 66 PRO B O 1
ATOM 2252 N N . SER B 1 67 ? -7.457 -31.25 -0.651 1 93 67 SER B N 1
ATOM 2253 C CA . SER B 1 67 ? -6.938 -31.844 0.575 1 93 67 SER B CA 1
ATOM 2254 C C . SER B 1 67 ? -5.684 -31.125 1.054 1 93 67 SER B C 1
ATOM 2256 O O . SER B 1 67 ? -5.047 -30.391 0.287 1 93 67 SER B O 1
ATOM 2258 N N . LEU B 1 68 ? -5.383 -31.359 2.273 1 92.69 68 LEU B N 1
ATOM 2259 C CA . LEU B 1 68 ? -4.18 -30.781 2.857 1 92.69 68 LEU B CA 1
ATOM 2260 C C . LEU B 1 68 ? -2.936 -31.219 2.096 1 92.69 68 LEU B C 1
ATOM 2262 O O . LEU B 1 68 ? -2.09 -30.391 1.743 1 92.69 68 LEU B O 1
ATOM 2266 N N . THR B 1 69 ? -2.9 -32.438 1.846 1 93.06 69 THR B N 1
ATOM 2267 C CA . THR B 1 69 ? -1.749 -33.031 1.18 1 93.06 69 THR B CA 1
ATOM 2268 C C . THR B 1 69 ? -1.572 -32.469 -0.22 1 93.06 69 THR B C 1
ATOM 2270 O O . THR B 1 69 ? -0.466 -32.062 -0.602 1 93.06 69 THR B O 1
ATOM 2273 N N . ASN B 1 70 ? -2.652 -32.406 -0.94 1 95.69 70 ASN B N 1
ATOM 2274 C CA . ASN B 1 70 ? -2.58 -31.875 -2.303 1 95.69 70 ASN B CA 1
ATOM 2275 C C . ASN B 1 70 ? -2.242 -30.391 -2.324 1 95.69 70 ASN B C 1
ATOM 2277 O O . ASN B 1 70 ? -1.544 -29.922 -3.225 1 95.69 70 ASN B O 1
ATOM 2281 N N . ALA B 1 71 ? -2.729 -29.641 -1.393 1 96.25 71 ALA B N 1
ATOM 2282 C CA . ALA B 1 71 ? -2.387 -28.219 -1.303 1 96.25 71 ALA B CA 1
ATOM 2283 C C . ALA B 1 71 ? -0.886 -28.031 -1.1 1 96.25 71 ALA B C 1
ATOM 2285 O O . ALA B 1 71 ? -0.255 -27.234 -1.795 1 96.25 71 ALA B O 1
ATOM 2286 N N . LYS B 1 72 ? -0.301 -28.797 -0.249 1 93.88 72 LYS B N 1
ATOM 2287 C CA . LYS B 1 72 ? 1.124 -28.719 0.055 1 93.88 72 LYS B CA 1
ATOM 2288 C C . LYS B 1 72 ? 1.969 -29.141 -1.145 1 93.88 72 LYS B C 1
ATOM 2290 O O . LYS B 1 72 ? 3.018 -28.547 -1.41 1 93.88 72 LYS B O 1
ATOM 2295 N N . ASN B 1 73 ? 1.453 -30.062 -1.854 1 94.75 73 ASN B N 1
ATOM 2296 C CA . ASN B 1 73 ? 2.244 -30.672 -2.916 1 94.75 73 ASN B CA 1
ATOM 2297 C C . ASN B 1 73 ? 2.162 -29.875 -4.211 1 94.75 73 ASN B C 1
ATOM 2299 O O . ASN B 1 73 ? 3.117 -29.844 -4.988 1 94.75 73 ASN B O 1
ATOM 2303 N N . PHE B 1 74 ? 1.031 -29.234 -4.367 1 96.12 74 PHE B N 1
ATOM 2304 C CA . PHE B 1 74 ? 0.812 -28.75 -5.727 1 96.12 74 PHE B CA 1
ATOM 2305 C C . PHE B 1 74 ? 0.706 -27.219 -5.742 1 96.12 74 PHE B C 1
ATOM 2307 O O . PHE B 1 74 ? 0.726 -26.609 -6.809 1 96.12 74 PHE B O 1
ATOM 2314 N N . LEU B 1 75 ? 0.556 -26.625 -4.613 1 96.75 75 LEU B N 1
ATOM 2315 C CA . LEU B 1 75 ? 0.421 -25.172 -4.578 1 96.75 75 LEU B CA 1
ATOM 2316 C C . LEU B 1 75 ? 1.673 -24.516 -4 1 96.75 75 LEU B C 1
ATOM 2318 O O . LEU B 1 75 ? 2.232 -25.016 -3.016 1 96.75 75 LEU B O 1
ATOM 2322 N N . MET B 1 76 ? 2.107 -23.391 -4.621 1 96.69 76 MET B N 1
ATOM 2323 C CA . MET B 1 76 ? 3.289 -22.672 -4.148 1 96.69 76 MET B CA 1
ATOM 2324 C C . MET B 1 76 ? 2.928 -21.25 -3.727 1 96.69 76 MET B C 1
ATOM 2326 O O . MET B 1 76 ? 3.781 -20.516 -3.238 1 96.69 76 MET B O 1
ATOM 2330 N N . ASP B 1 77 ? 1.669 -20.859 -3.877 1 97.19 77 ASP B N 1
ATOM 2331 C CA . ASP B 1 77 ? 1.251 -19.469 -3.658 1 97.19 77 ASP B CA 1
ATOM 2332 C C . ASP B 1 77 ? 0.204 -19.375 -2.551 1 97.19 77 ASP B C 1
ATOM 2334 O O . ASP B 1 77 ? -0.694 -18.547 -2.604 1 97.19 77 ASP B O 1
ATOM 2338 N N . ILE B 1 78 ? 0.296 -20.328 -1.63 1 97.88 78 ILE B N 1
ATOM 2339 C CA . ILE B 1 78 ? -0.587 -20.25 -0.471 1 97.88 78 ILE B CA 1
ATOM 2340 C C . ILE B 1 78 ? -0.299 -18.969 0.312 1 97.88 78 ILE B C 1
ATOM 2342 O O . ILE B 1 78 ? -1.222 -18.25 0.692 1 97.88 78 ILE B O 1
ATOM 2346 N N . ALA B 1 79 ? 0.981 -18.703 0.521 1 98.19 79 ALA B N 1
ATOM 2347 C CA . ALA B 1 79 ? 1.424 -17.438 1.094 1 98.19 79 ALA B CA 1
ATOM 2348 C C . ALA B 1 79 ? 1.987 -16.516 0.015 1 98.19 79 ALA B C 1
ATOM 2350 O O . ALA B 1 79 ? 2.764 -16.953 -0.839 1 98.19 79 ALA B O 1
ATOM 2351 N N . GLY B 1 80 ? 1.574 -15.273 0.059 1 97.88 80 GLY B N 1
ATOM 2352 C CA . GLY B 1 80 ? 2.016 -14.312 -0.94 1 97.88 80 GLY B CA 1
ATOM 2353 C C . GLY B 1 80 ? 2.305 -12.938 -0.363 1 97.88 80 GLY B C 1
ATOM 2354 O O . GLY B 1 80 ? 1.668 -12.523 0.606 1 97.88 80 GLY B O 1
ATOM 2355 N N . ALA B 1 81 ? 3.223 -12.281 -0.966 1 97.81 81 ALA B N 1
ATOM 2356 C CA . ALA B 1 81 ? 3.52 -10.891 -0.624 1 97.81 81 ALA B CA 1
ATOM 2357 C C . ALA B 1 81 ? 3.707 -10.047 -1.879 1 97.81 81 ALA B C 1
ATOM 2359 O O . ALA B 1 81 ? 4.184 -10.539 -2.902 1 97.81 81 ALA B O 1
ATOM 2360 N N . ARG B 1 82 ? 3.285 -8.875 -1.797 1 97.5 82 ARG B N 1
ATOM 2361 C CA . ARG B 1 82 ? 3.527 -7.871 -2.826 1 97.5 82 ARG B CA 1
ATOM 2362 C C . ARG B 1 82 ? 4.383 -6.73 -2.287 1 97.5 82 ARG B C 1
ATOM 2364 O O . ARG B 1 82 ? 3.984 -6.043 -1.341 1 97.5 82 ARG B O 1
ATOM 2371 N N . VAL B 1 83 ? 5.484 -6.598 -2.855 1 98.5 83 VAL B N 1
ATOM 2372 C CA . VAL B 1 83 ? 6.43 -5.566 -2.439 1 98.5 83 VAL B CA 1
ATOM 2373 C C . VAL B 1 83 ? 6.461 -4.445 -3.477 1 98.5 83 VAL B C 1
ATOM 2375 O O . VAL B 1 83 ? 6.902 -4.652 -4.609 1 98.5 83 VAL B O 1
ATOM 2378 N N . ILE B 1 84 ? 6.035 -3.279 -3.066 1 98.12 84 ILE B N 1
ATOM 2379 C CA . ILE B 1 84 ? 5.984 -2.133 -3.965 1 98.12 84 ILE B CA 1
ATOM 2380 C C . ILE B 1 84 ? 7.211 -1.251 -3.75 1 98.12 84 ILE B C 1
ATOM 2382 O O . ILE B 1 84 ? 7.395 -0.683 -2.67 1 98.12 84 ILE B O 1
ATOM 2386 N N . CYS B 1 85 ? 7.996 -1.123 -4.785 1 97.5 85 CYS B N 1
ATOM 2387 C CA . CYS B 1 85 ? 9.242 -0.372 -4.711 1 97.5 85 CYS B CA 1
ATOM 2388 C C . CYS B 1 85 ? 9.133 0.953 -5.457 1 97.5 85 CYS B C 1
ATOM 2390 O O . CYS B 1 85 ? 8.195 1.152 -6.238 1 97.5 85 CYS B O 1
ATOM 2392 N N . TYR B 1 86 ? 10.07 1.799 -5.227 1 94.75 86 TYR B N 1
ATOM 2393 C CA . TYR B 1 86 ? 10.047 3.111 -5.863 1 94.75 86 TYR B CA 1
ATOM 2394 C C . TYR B 1 86 ? 10.531 3.023 -7.309 1 94.75 86 TYR B C 1
ATOM 2396 O O . TYR B 1 86 ? 9.93 3.625 -8.203 1 94.75 86 TYR B O 1
ATOM 2404 N N . PHE B 1 87 ? 11.617 2.236 -7.488 1 94.56 87 PHE B N 1
ATOM 2405 C CA . PHE B 1 87 ? 12.195 2.152 -8.82 1 94.56 87 PHE B CA 1
ATOM 2406 C C . PHE B 1 87 ? 12.516 0.707 -9.188 1 94.56 87 PHE B C 1
ATOM 2408 O O . PHE B 1 87 ? 12.633 -0.147 -8.305 1 94.56 87 PHE B O 1
ATOM 2415 N N . VAL B 1 88 ? 12.703 0.473 -10.461 1 97.06 88 VAL B N 1
ATOM 2416 C CA . VAL B 1 88 ? 12.984 -0.861 -10.984 1 97.06 88 VAL B CA 1
ATOM 2417 C C . VAL B 1 88 ? 14.305 -1.375 -10.406 1 97.06 88 VAL B C 1
ATOM 2419 O O . VAL B 1 88 ? 14.398 -2.541 -10.016 1 97.06 88 VAL B O 1
ATOM 2422 N N . ASN B 1 89 ? 15.258 -0.51 -10.289 1 95.25 89 ASN B N 1
ATOM 2423 C CA . ASN B 1 89 ? 16.562 -0.926 -9.766 1 95.25 89 ASN B CA 1
ATOM 2424 C C . ASN B 1 89 ? 16.453 -1.396 -8.312 1 95.25 89 ASN B C 1
ATOM 2426 O O . ASN B 1 89 ? 17.188 -2.287 -7.891 1 95.25 89 ASN B O 1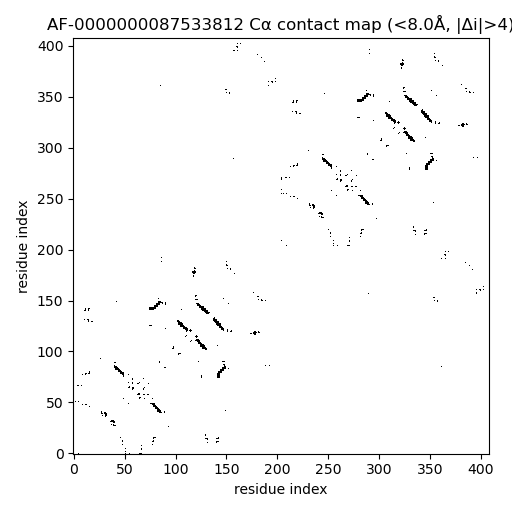
ATOM 2430 N N . ASP B 1 90 ? 15.562 -0.773 -7.566 1 95.81 90 ASP B N 1
ATOM 2431 C CA . ASP B 1 90 ? 15.312 -1.23 -6.203 1 95.81 90 ASP B CA 1
ATOM 2432 C C . ASP B 1 90 ? 14.867 -2.691 -6.188 1 95.81 90 ASP B C 1
ATOM 2434 O O . ASP B 1 90 ? 15.289 -3.463 -5.32 1 95.81 90 ASP B O 1
ATOM 2438 N N . ILE B 1 91 ? 14.047 -3.07 -7.164 1 98 91 ILE B N 1
ATOM 2439 C CA . ILE B 1 91 ? 13.516 -4.422 -7.27 1 98 91 ILE B CA 1
ATOM 2440 C C . ILE B 1 91 ? 14.656 -5.41 -7.508 1 98 91 ILE B C 1
ATOM 2442 O O . ILE B 1 91 ? 14.812 -6.379 -6.762 1 98 91 ILE B O 1
ATOM 2446 N N . TYR B 1 92 ? 15.406 -5.137 -8.508 1 98.12 92 TYR B N 1
ATOM 2447 C CA . TYR B 1 92 ? 16.484 -6.051 -8.859 1 98.12 92 TYR B CA 1
ATOM 2448 C C . TYR B 1 92 ? 17.5 -6.176 -7.719 1 98.12 92 TYR B C 1
ATOM 2450 O O . TYR B 1 92 ? 18 -7.27 -7.441 1 98.12 92 TYR B O 1
ATOM 2458 N N . ASN B 1 93 ? 17.766 -5.062 -7.055 1 96.88 93 ASN B N 1
ATOM 2459 C CA . ASN B 1 93 ? 18.688 -5.09 -5.922 1 96.88 93 ASN B CA 1
ATOM 2460 C C . ASN B 1 93 ? 18.156 -5.965 -4.789 1 96.88 93 ASN B C 1
ATOM 2462 O O . ASN B 1 93 ? 18.891 -6.793 -4.246 1 96.88 93 ASN B O 1
ATOM 2466 N N . LEU B 1 94 ? 16.922 -5.777 -4.457 1 97.62 94 LEU B N 1
ATOM 2467 C CA . LEU B 1 94 ? 16.312 -6.551 -3.385 1 97.62 94 LEU B CA 1
ATOM 2468 C C . LEU B 1 94 ? 16.281 -8.039 -3.732 1 97.62 94 LEU B C 1
ATOM 2470 O O . LEU B 1 94 ? 16.594 -8.883 -2.891 1 97.62 94 LEU B O 1
ATOM 2474 N N . VAL B 1 95 ? 15.914 -8.344 -4.977 1 98.19 95 VAL B N 1
ATOM 2475 C CA . VAL B 1 95 ? 15.836 -9.727 -5.441 1 98.19 95 VAL B CA 1
ATOM 2476 C C . VAL B 1 95 ? 17.203 -10.383 -5.344 1 98.19 95 VAL B C 1
ATOM 2478 O O . VAL B 1 95 ? 17.328 -11.508 -4.852 1 98.19 95 VAL B O 1
ATOM 2481 N N . GLU B 1 96 ? 18.203 -9.656 -5.766 1 97.88 96 GLU B N 1
ATOM 2482 C CA . GLU B 1 96 ? 19.547 -10.195 -5.73 1 97.88 96 GLU B CA 1
ATOM 2483 C C . GLU B 1 96 ? 20 -10.469 -4.297 1 97.88 96 GLU B C 1
ATOM 2485 O O . GLU B 1 96 ? 20.625 -11.492 -4.027 1 97.88 96 GLU B O 1
ATOM 2490 N N . ILE B 1 97 ? 19.734 -9.586 -3.436 1 97.25 97 ILE B N 1
ATOM 2491 C CA . ILE B 1 97 ? 20.094 -9.75 -2.033 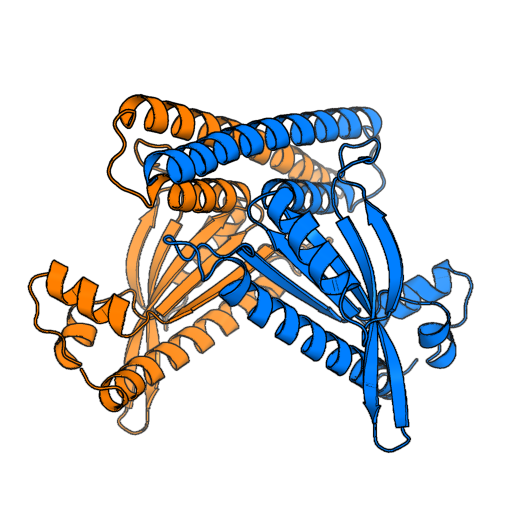1 97.25 97 ILE B CA 1
ATOM 2492 C C . ILE B 1 97 ? 19.391 -10.984 -1.463 1 97.25 97 ILE B C 1
ATOM 2494 O O . ILE B 1 97 ? 20.016 -11.797 -0.772 1 97.25 97 ILE B O 1
ATOM 2498 N N . LEU B 1 98 ? 18.141 -11.156 -1.743 1 97.69 98 LEU B N 1
ATOM 2499 C CA . LEU B 1 98 ? 17.391 -12.305 -1.233 1 97.69 98 LEU B CA 1
ATOM 2500 C C . LEU B 1 98 ? 17.953 -13.609 -1.791 1 97.69 98 LEU B C 1
ATOM 2502 O O . LEU B 1 98 ? 18.109 -14.586 -1.056 1 97.69 98 LEU B O 1
ATOM 2506 N N . LYS B 1 99 ? 18.25 -13.602 -3.084 1 97.69 99 LYS B N 1
ATOM 2507 C CA . LYS B 1 99 ? 18.781 -14.797 -3.744 1 97.69 99 LYS B CA 1
ATOM 2508 C C . LYS B 1 99 ? 20.141 -15.195 -3.17 1 97.69 99 LYS B C 1
ATOM 2510 O O . LYS B 1 99 ? 20.531 -16.359 -3.232 1 97.69 99 LYS B O 1
ATOM 2515 N N . SER B 1 100 ? 20.812 -14.234 -2.594 1 96.62 100 SER B N 1
ATOM 2516 C CA . SER B 1 100 ? 22.156 -14.484 -2.094 1 96.62 100 SER B CA 1
ATOM 2517 C C . SER B 1 100 ? 22.125 -15.039 -0.673 1 96.62 100 SER B C 1
ATOM 2519 O O . SER B 1 100 ? 23.156 -15.477 -0.15 1 96.62 100 SER B O 1
ATOM 2521 N N . GLN B 1 101 ? 21.016 -14.984 -0.107 1 95.75 101 GLN B N 1
ATOM 2522 C CA . GLN B 1 101 ? 20.906 -15.508 1.249 1 95.75 101 GLN B CA 1
ATOM 2523 C C . GLN B 1 101 ? 20.891 -17.031 1.246 1 95.75 101 GLN B C 1
ATOM 2525 O O . GLN B 1 101 ? 20 -17.641 0.646 1 95.75 101 GLN B O 1
ATOM 2530 N N . THR B 1 102 ? 21.641 -17.688 2.047 1 95 102 THR B N 1
ATOM 2531 C CA . THR B 1 102 ? 21.922 -19.109 1.938 1 95 102 THR B CA 1
ATOM 2532 C C . THR B 1 102 ? 20.797 -19.938 2.533 1 95 102 THR B C 1
ATOM 2534 O O . THR B 1 102 ? 20.656 -21.125 2.23 1 95 102 THR B O 1
ATOM 2537 N N . ASP B 1 103 ? 20.078 -19.359 3.383 1 96.31 103 ASP B N 1
ATOM 2538 C CA . ASP B 1 103 ? 19.031 -20.141 4.043 1 96.31 103 ASP B CA 1
ATOM 2539 C C . ASP B 1 103 ? 17.75 -20.141 3.221 1 96.31 103 ASP B C 1
ATOM 2541 O O . ASP B 1 103 ? 16.797 -20.875 3.539 1 96.31 103 ASP B O 1
ATOM 2545 N N . LEU B 1 104 ? 17.672 -19.391 2.193 1 97.69 104 LEU B N 1
ATOM 2546 C CA . LEU B 1 104 ? 16.516 -19.359 1.309 1 97.69 104 LEU B CA 1
ATOM 2547 C C . LEU B 1 104 ? 16.75 -20.203 0.064 1 97.69 104 LEU B C 1
ATOM 2549 O O . LEU B 1 104 ? 17.891 -20.312 -0.409 1 97.69 104 LEU B O 1
ATOM 2553 N N . ILE B 1 105 ? 15.609 -20.766 -0.44 1 97.75 105 ILE B N 1
ATOM 2554 C CA . ILE B 1 105 ? 15.688 -21.547 -1.668 1 97.75 105 ILE B CA 1
ATOM 2555 C C . ILE B 1 105 ? 14.859 -20.875 -2.764 1 97.75 105 ILE B C 1
ATOM 2557 O O . ILE B 1 105 ? 13.672 -20.609 -2.576 1 97.75 105 ILE B O 1
ATOM 2561 N N . VAL B 1 106 ? 15.531 -20.625 -3.857 1 98.19 106 VAL B N 1
ATOM 2562 C CA . VAL B 1 106 ? 14.789 -20.109 -5.008 1 98.19 106 VAL B CA 1
ATOM 2563 C C . VAL B 1 106 ? 14.086 -21.266 -5.723 1 98.19 106 VAL B C 1
ATOM 2565 O O . VAL B 1 106 ? 14.742 -22.141 -6.289 1 98.19 106 VAL B O 1
ATOM 2568 N N . MET B 1 107 ? 12.812 -21.266 -5.73 1 98.12 107 MET B N 1
ATOM 2569 C CA . MET B 1 107 ? 12.047 -22.359 -6.312 1 98.12 107 MET B CA 1
ATOM 2570 C C . MET B 1 107 ? 11.633 -22.031 -7.746 1 98.12 107 MET B C 1
ATOM 2572 O O . MET B 1 107 ? 11.656 -22.906 -8.609 1 98.12 107 MET B O 1
ATOM 2576 N N . LYS B 1 108 ? 11.188 -20.859 -7.938 1 98 108 LYS B N 1
ATOM 2577 C CA . LYS B 1 108 ? 10.758 -20.375 -9.242 1 98 108 LYS B CA 1
ATOM 2578 C C . LYS B 1 108 ? 10.906 -18.859 -9.344 1 98 108 LYS B C 1
ATOM 2580 O O . LYS B 1 108 ? 10.844 -18.156 -8.336 1 98 108 LYS B O 1
ATOM 2585 N N . GLU B 1 109 ? 11.164 -18.359 -10.5 1 98.12 109 GLU B N 1
ATOM 2586 C CA . GLU B 1 109 ? 11.18 -16.906 -10.703 1 98.12 109 GLU B CA 1
ATOM 2587 C C . GLU B 1 109 ? 10.805 -16.547 -12.141 1 98.12 109 GLU B C 1
ATOM 2589 O O . GLU B 1 109 ? 11.086 -17.312 -13.07 1 98.12 109 GLU B O 1
ATOM 2594 N N . ARG B 1 110 ? 10.141 -15.508 -12.297 1 98.31 110 ARG B N 1
ATOM 2595 C CA . ARG B 1 110 ? 9.773 -14.938 -13.594 1 98.31 110 ARG B CA 1
ATOM 2596 C C . ARG B 1 110 ? 9.961 -13.43 -13.609 1 98.31 110 ARG B C 1
ATOM 2598 O O . ARG B 1 110 ? 9.414 -12.719 -12.75 1 98.31 110 ARG B O 1
ATOM 2605 N N . ASP B 1 111 ? 10.773 -12.984 -14.57 1 98.62 111 ASP B N 1
ATOM 2606 C CA . ASP B 1 111 ? 11.047 -11.555 -14.727 1 98.62 111 ASP B CA 1
ATOM 2607 C C . ASP B 1 111 ? 10.164 -10.945 -15.812 1 98.62 111 ASP B C 1
ATOM 2609 O O . ASP B 1 111 ? 10.602 -10.773 -16.953 1 98.62 111 ASP B O 1
ATOM 2613 N N . TYR B 1 112 ? 8.984 -10.492 -15.453 1 98.5 112 TYR B N 1
ATOM 2614 C CA . TYR B 1 112 ? 8.078 -9.852 -16.406 1 98.5 112 TYR B CA 1
ATOM 2615 C C . TYR B 1 112 ? 8.445 -8.391 -16.609 1 98.5 112 TYR B C 1
ATOM 2617 O O . TYR B 1 112 ? 7.793 -7.68 -17.375 1 98.5 112 TYR B O 1
ATOM 2625 N N . ILE B 1 113 ? 9.375 -7.895 -15.883 1 97.94 113 ILE B N 1
ATOM 2626 C CA . ILE B 1 113 ? 9.844 -6.535 -16.125 1 97.94 113 ILE B CA 1
ATOM 2627 C C . ILE B 1 113 ? 10.703 -6.5 -17.375 1 97.94 113 ILE B C 1
ATOM 2629 O O . ILE B 1 113 ? 10.484 -5.664 -18.266 1 97.94 113 ILE B O 1
ATOM 2633 N N . ALA B 1 114 ? 11.648 -7.422 -17.438 1 97.06 114 ALA B N 1
ATOM 2634 C CA . ALA B 1 114 ? 12.508 -7.539 -18.609 1 97.06 114 ALA B CA 1
ATOM 2635 C C . ALA B 1 114 ? 11.727 -8.062 -19.812 1 97.06 114 ALA B C 1
ATOM 2637 O O . ALA B 1 114 ? 11.984 -7.664 -20.953 1 97.06 114 ALA B O 1
ATOM 2638 N N . GLY B 1 115 ? 10.805 -8.977 -19.547 1 97.31 115 GLY B N 1
ATOM 2639 C CA . GLY B 1 115 ? 9.945 -9.547 -20.578 1 97.31 115 GLY B CA 1
ATOM 2640 C C . GLY B 1 115 ? 8.469 -9.414 -20.266 1 97.31 115 GLY B C 1
ATOM 2641 O O . GLY B 1 115 ? 7.832 -10.383 -19.828 1 97.31 115 GLY B O 1
ATOM 2642 N N . PRO B 1 116 ? 7.914 -8.289 -20.5 1 97 116 PRO B N 1
ATOM 2643 C CA . PRO B 1 116 ? 6.512 -8.047 -20.156 1 97 116 PRO B CA 1
ATOM 2644 C C . PRO B 1 116 ? 5.547 -8.961 -20.906 1 97 116 PRO B C 1
ATOM 2646 O O . PRO B 1 116 ? 5.875 -9.453 -21.984 1 97 116 PRO B O 1
ATOM 2649 N N . LYS B 1 117 ? 4.363 -9.227 -20.328 1 95.94 117 LYS B N 1
ATOM 2650 C CA . LYS B 1 117 ? 3.303 -9.938 -21.047 1 95.94 117 LYS B CA 1
ATOM 2651 C C . LYS B 1 117 ? 2.764 -9.102 -22.203 1 95.94 117 LYS B C 1
ATOM 2653 O O . LYS B 1 117 ? 2.975 -7.891 -22.25 1 95.94 117 LYS B O 1
ATOM 2658 N N . PRO B 1 118 ? 1.989 -9.695 -23.031 1 92.5 118 PRO B N 1
ATOM 2659 C CA . PRO B 1 118 ? 1.493 -9 -24.234 1 92.5 118 PRO B CA 1
ATOM 2660 C C . PRO B 1 118 ? 0.6 -7.812 -23.891 1 92.5 118 PRO B C 1
ATOM 2662 O O . PRO B 1 118 ? 0.545 -6.836 -24.641 1 92.5 118 PRO B O 1
ATOM 2665 N N . 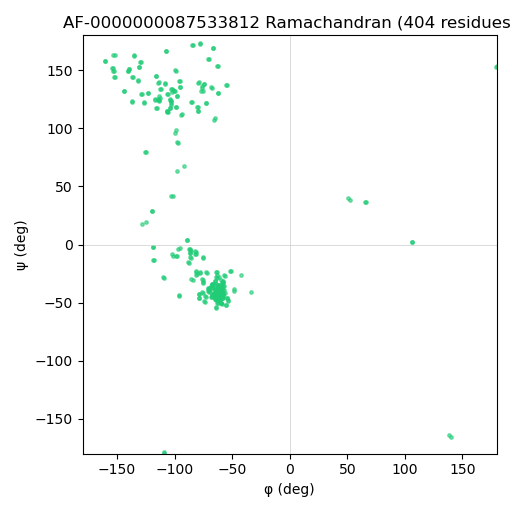ASN B 1 119 ? -0.056 -7.848 -22.781 1 92.75 119 ASN B N 1
ATOM 2666 C CA . ASN B 1 119 ? -0.971 -6.77 -22.422 1 92.75 119 ASN B CA 1
ATOM 2667 C C . ASN B 1 119 ? -0.247 -5.641 -21.688 1 92.75 119 ASN B C 1
ATOM 2669 O O . ASN B 1 119 ? -0.858 -4.629 -21.344 1 92.75 119 ASN B O 1
ATOM 2673 N N . GLY B 1 120 ? 1.061 -5.816 -21.406 1 95.56 120 GLY B N 1
ATOM 2674 C CA . GLY B 1 120 ? 1.828 -4.754 -20.781 1 95.56 120 GLY B CA 1
ATOM 2675 C C . GLY B 1 120 ? 2.135 -5.031 -19.312 1 95.56 120 GLY B C 1
ATOM 2676 O O . GLY B 1 120 ? 2.822 -4.246 -18.656 1 95.56 120 GLY B O 1
ATOM 2677 N N . TYR B 1 121 ? 1.684 -6.195 -18.906 1 97.25 121 TYR B N 1
ATOM 2678 C CA . TYR B 1 121 ? 1.895 -6.578 -17.5 1 97.25 121 TYR B CA 1
ATOM 2679 C C . TYR B 1 121 ? 3.381 -6.68 -17.188 1 97.25 121 TYR B C 1
ATOM 2681 O O . TYR B 1 121 ? 4.133 -7.332 -17.922 1 97.25 121 TYR B O 1
ATOM 2689 N N . ARG B 1 122 ? 3.74 -5.988 -16.062 1 98.06 122 ARG B N 1
ATOM 2690 C CA . ARG B 1 122 ? 5.109 -6.066 -15.562 1 98.06 122 ARG B CA 1
ATOM 2691 C C . ARG B 1 122 ? 5.129 -6.344 -14.062 1 98.06 122 ARG B C 1
ATOM 2693 O O . ARG B 1 122 ? 4.289 -5.832 -13.32 1 98.06 122 ARG B O 1
ATOM 2700 N N . SER B 1 123 ? 6.035 -7.145 -13.68 1 98.44 123 SER B N 1
ATOM 2701 C C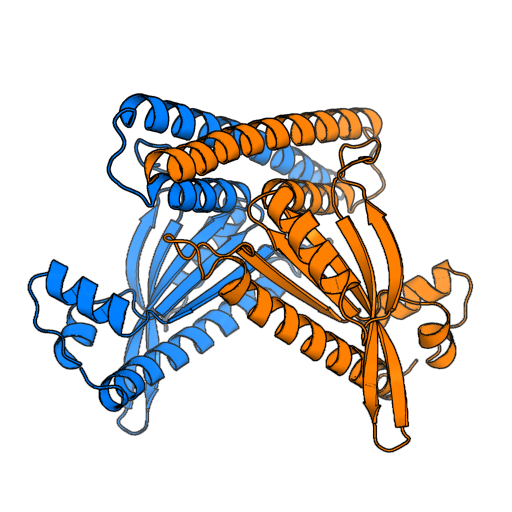A . SER B 1 123 ? 6.254 -7.543 -12.297 1 98.44 123 SER B CA 1
ATOM 2702 C C . SER B 1 123 ? 7.418 -8.516 -12.18 1 98.44 123 SER B C 1
ATOM 2704 O O . SER B 1 123 ? 7.801 -9.156 -13.164 1 98.44 123 SER B O 1
ATOM 2706 N N . TYR B 1 124 ? 8.062 -8.586 -11.117 1 98.81 124 TYR B N 1
ATOM 2707 C CA . TYR B 1 124 ? 9.039 -9.641 -10.844 1 98.81 124 TYR B CA 1
ATOM 2708 C C . TYR B 1 124 ? 8.484 -10.641 -9.836 1 98.81 124 TYR B C 1
ATOM 2710 O O . TYR B 1 124 ? 8.242 -10.305 -8.68 1 98.81 124 TYR B O 1
ATOM 2718 N N . HIS B 1 125 ? 8.281 -11.836 -10.305 1 98.75 125 HIS B N 1
ATOM 2719 C CA . HIS B 1 125 ? 7.77 -12.906 -9.461 1 98.75 125 HIS B CA 1
ATOM 2720 C C . HIS B 1 125 ? 8.891 -13.82 -8.992 1 98.75 125 HIS B C 1
ATOM 2722 O O . HIS B 1 125 ? 9.703 -14.281 -9.797 1 98.75 125 HIS B O 1
ATOM 2728 N N . ILE B 1 126 ? 8.898 -14.094 -7.734 1 98.75 126 ILE B N 1
ATOM 2729 C CA . ILE B 1 126 ? 9.852 -15.07 -7.227 1 98.75 126 ILE B CA 1
ATOM 2730 C C . ILE B 1 126 ? 9.211 -15.883 -6.102 1 98.75 126 ILE B C 1
ATOM 2732 O O . ILE B 1 126 ? 8.492 -15.336 -5.266 1 98.75 126 ILE B O 1
ATOM 2736 N N . ILE B 1 127 ? 9.336 -17.156 -6.16 1 98.75 127 ILE B N 1
ATOM 2737 C CA . ILE B 1 127 ? 8.898 -18.062 -5.094 1 98.75 127 ILE B CA 1
ATOM 2738 C C . ILE B 1 127 ? 10.109 -18.531 -4.289 1 98.75 127 ILE B C 1
ATOM 2740 O O . ILE B 1 127 ? 11.016 -19.156 -4.84 1 98.75 127 ILE B O 1
ATOM 2744 N N . LEU B 1 128 ? 10.102 -18.25 -3.049 1 98.69 128 LEU B N 1
ATOM 2745 C CA . LEU B 1 128 ? 11.195 -18.641 -2.164 1 98.69 128 LEU B CA 1
ATOM 2746 C C . LEU B 1 128 ? 10.734 -19.703 -1.167 1 98.69 128 LEU B C 1
ATOM 2748 O O . LEU B 1 128 ? 9.633 -19.609 -0.622 1 98.69 128 LEU B O 1
ATOM 2752 N N . GLY B 1 129 ? 11.5 -20.719 -1.006 1 98.5 129 GLY B N 1
ATOM 2753 C CA . GLY B 1 129 ? 11.328 -21.625 0.118 1 98.5 129 GLY B CA 1
ATOM 2754 C C . GLY B 1 129 ? 11.922 -21.109 1.408 1 98.5 129 GLY B C 1
ATOM 2755 O O . GLY B 1 129 ? 13.133 -20.875 1.491 1 98.5 129 GLY B O 1
ATOM 2756 N N . ILE B 1 130 ? 11.102 -20.906 2.404 1 98.19 130 ILE B N 1
ATOM 2757 C CA . ILE B 1 130 ? 11.516 -20.359 3.688 1 98.19 130 ILE B CA 1
ATOM 2758 C C . ILE B 1 130 ? 11.594 -21.469 4.727 1 98.19 130 ILE B C 1
ATOM 2760 O O . ILE B 1 130 ? 10.633 -22.219 4.918 1 98.19 130 ILE B O 1
ATOM 2764 N N . PRO B 1 131 ? 12.75 -21.609 5.355 1 97.31 131 PRO B N 1
ATOM 2765 C CA . PRO B 1 131 ? 12.844 -22.656 6.379 1 97.31 131 PRO B CA 1
ATOM 2766 C C . PRO B 1 131 ? 12.078 -22.297 7.648 1 97.31 131 PRO B C 1
ATOM 2768 O O . PRO B 1 131 ? 12.305 -21.234 8.234 1 97.31 131 PRO B O 1
ATOM 2771 N N . VAL B 1 132 ? 11.141 -23.141 8 1 95.88 132 VAL B N 1
ATOM 2772 C CA . VAL B 1 132 ? 10.398 -22.984 9.242 1 95.88 132 VAL B CA 1
ATOM 2773 C C . VAL B 1 132 ? 10.734 -24.125 10.203 1 95.88 132 VAL B C 1
ATOM 2775 O O . VAL B 1 132 ? 10.641 -25.297 9.836 1 95.88 132 VAL B O 1
ATOM 2778 N N . TYR B 1 133 ? 11.133 -23.766 11.383 1 92 133 TYR B N 1
ATOM 2779 C CA . TYR B 1 133 ? 11.5 -24.75 12.398 1 92 133 TYR B CA 1
ATOM 2780 C C . TYR B 1 133 ? 10.312 -25.078 13.297 1 92 133 TYR B C 1
ATOM 2782 O O . TYR B 1 133 ? 9.781 -24.203 13.977 1 92 133 TYR B O 1
ATOM 2790 N N . CYS B 1 134 ? 9.859 -26.312 13.156 1 86.19 134 CYS B N 1
ATOM 2791 C CA . CYS B 1 134 ? 8.773 -26.797 13.992 1 86.19 134 CYS B CA 1
ATOM 2792 C C . CYS B 1 134 ? 9.273 -27.828 14.992 1 86.19 134 CYS B C 1
ATOM 2794 O O . CYS B 1 134 ? 10.484 -28.047 15.109 1 86.19 134 CYS B O 1
ATOM 2796 N N . LEU B 1 135 ? 8.289 -28.344 15.812 1 84.31 135 LEU B N 1
ATOM 2797 C CA . LEU B 1 135 ? 8.641 -29.312 16.844 1 84.31 135 LEU B CA 1
ATOM 2798 C C . LEU B 1 135 ? 9.312 -30.531 16.234 1 84.31 135 LEU B C 1
ATOM 2800 O O . LEU B 1 135 ? 10.242 -31.094 16.828 1 84.31 135 LEU B O 1
ATOM 2804 N N . ASP B 1 136 ? 8.945 -30.906 15.039 1 84.5 136 ASP B N 1
ATOM 2805 C CA . ASP B 1 136 ? 9.383 -32.156 14.414 1 84.5 136 ASP B CA 1
ATOM 2806 C C . ASP B 1 136 ? 10.594 -31.922 13.516 1 84.5 136 ASP B C 1
ATOM 2808 O O . ASP B 1 136 ? 11.164 -32.875 12.977 1 84.5 136 ASP B O 1
ATOM 2812 N N . GLY B 1 137 ? 11.016 -30.641 13.383 1 90.69 137 GLY B N 1
ATOM 2813 C CA . GLY B 1 137 ? 12.141 -30.359 12.516 1 90.69 137 GLY B CA 1
ATOM 2814 C C . GLY B 1 137 ? 11.953 -29.109 11.672 1 90.69 137 GLY B C 1
ATOM 2815 O O . GLY B 1 137 ? 11.156 -28.234 12.023 1 90.69 137 GLY B O 1
ATOM 2816 N N . MET B 1 138 ? 12.836 -29.047 10.641 1 93.31 138 MET B N 1
ATOM 2817 C CA . MET B 1 138 ? 12.805 -27.906 9.742 1 93.31 138 MET B CA 1
ATOM 2818 C C . MET B 1 138 ? 12.211 -28.281 8.391 1 93.31 138 MET B C 1
ATOM 2820 O O . MET B 1 138 ? 12.523 -29.344 7.848 1 93.31 138 MET B O 1
ATOM 2824 N N . GLU B 1 139 ? 11.289 -27.516 7.969 1 94.56 139 GLU B N 1
ATOM 2825 C CA . GLU B 1 139 ? 10.703 -27.703 6.648 1 94.56 139 GLU B CA 1
ATOM 2826 C C . GLU B 1 139 ? 10.648 -26.391 5.875 1 94.56 139 GLU B C 1
ATOM 2828 O O . GLU B 1 139 ? 10.547 -25.328 6.473 1 94.56 139 GLU B O 1
ATOM 2833 N N . TYR B 1 140 ? 10.68 -26.531 4.57 1 96.69 140 TYR B N 1
ATOM 2834 C CA . TYR B 1 140 ? 10.586 -25.344 3.727 1 96.69 140 TYR B CA 1
ATOM 2835 C C . TYR B 1 140 ? 9.148 -25.109 3.287 1 96.69 140 TYR B C 1
ATOM 2837 O O . TYR B 1 140 ? 8.438 -26.047 2.926 1 96.69 140 TYR B O 1
ATOM 2845 N N . PHE B 1 141 ? 8.773 -23.922 3.363 1 97.56 141 PHE B N 1
ATOM 2846 C CA . PHE B 1 141 ? 7.457 -23.516 2.885 1 97.56 141 PHE B CA 1
ATOM 2847 C C . PHE B 1 141 ? 7.57 -22.422 1.837 1 97.56 141 PHE B C 1
ATOM 2849 O O . PHE B 1 141 ? 8.273 -21.422 2.045 1 97.56 141 PHE B O 1
ATOM 2856 N N . PRO B 1 142 ? 6.891 -22.594 0.708 1 98.31 142 PRO B N 1
ATOM 2857 C CA . PRO B 1 142 ? 6.996 -21.594 -0.362 1 98.31 142 PRO B CA 1
ATOM 2858 C C . PRO B 1 142 ? 6.223 -20.312 -0.059 1 98.31 142 PRO B C 1
ATOM 2860 O O . PRO B 1 142 ? 5.121 -20.375 0.489 1 98.31 142 PRO B O 1
ATOM 2863 N N . VAL B 1 143 ? 6.82 -19.188 -0.362 1 98.62 143 VAL B N 1
ATOM 2864 C CA . VAL B 1 143 ? 6.188 -17.875 -0.354 1 98.62 143 VAL B CA 1
ATOM 2865 C C . VAL B 1 143 ? 6.398 -17.203 -1.702 1 98.62 143 VAL B C 1
ATOM 2867 O O . VAL B 1 143 ? 7.535 -17.031 -2.15 1 98.62 143 VAL B O 1
ATOM 2870 N N . GLU B 1 144 ? 5.316 -16.859 -2.33 1 98.69 144 GLU B N 1
ATOM 2871 C CA . GLU B 1 144 ? 5.414 -16.125 -3.586 1 98.69 144 GLU B CA 1
ATOM 2872 C C . GLU B 1 144 ? 5.523 -14.617 -3.338 1 98.69 144 GLU B C 1
ATOM 2874 O O . GLU B 1 144 ? 4.652 -14.023 -2.701 1 98.69 144 GLU B O 1
ATOM 2879 N N . ILE B 1 145 ? 6.566 -14.031 -3.838 1 98.75 145 ILE B N 1
ATOM 2880 C CA . ILE B 1 145 ? 6.762 -12.586 -3.691 1 98.75 145 ILE B CA 1
ATOM 2881 C C . ILE B 1 145 ? 6.688 -11.914 -5.062 1 98.75 145 ILE B C 1
ATOM 2883 O O . ILE B 1 145 ? 7.402 -12.305 -5.988 1 98.75 145 ILE B O 1
ATOM 2887 N N . GLN B 1 146 ? 5.852 -10.992 -5.172 1 98.69 146 GLN B N 1
ATOM 2888 C CA . GLN B 1 146 ? 5.758 -10.133 -6.355 1 98.69 146 GLN B CA 1
ATOM 2889 C C . GLN B 1 146 ? 6.359 -8.758 -6.086 1 98.69 146 GLN B C 1
ATOM 2891 O O . GLN B 1 146 ? 5.914 -8.047 -5.18 1 98.69 146 GLN B O 1
ATOM 2896 N N . PHE B 1 147 ? 7.375 -8.43 -6.789 1 98.81 147 PHE B N 1
ATOM 2897 C CA . PHE B 1 147 ? 7.969 -7.105 -6.711 1 98.81 147 PHE B CA 1
ATOM 2898 C C . PHE B 1 147 ? 7.465 -6.215 -7.84 1 98.81 147 PHE B C 1
ATOM 2900 O O . PHE B 1 147 ? 7.539 -6.59 -9.016 1 98.81 147 PHE B O 1
ATOM 2907 N N . ARG B 1 148 ? 6.992 -5.07 -7.426 1 98.5 148 ARG B N 1
ATOM 2908 C CA . ARG B 1 148 ? 6.453 -4.109 -8.383 1 98.5 148 ARG B CA 1
ATOM 2909 C C . ARG B 1 148 ? 6.859 -2.686 -8.016 1 98.5 148 ARG B C 1
ATOM 2911 O O . ARG B 1 148 ? 7.102 -2.385 -6.848 1 98.5 148 ARG B O 1
ATOM 2918 N N . THR B 1 149 ? 6.973 -1.834 -9.031 1 98 149 THR B N 1
ATOM 2919 C CA . THR B 1 149 ? 6.961 -0.403 -8.758 1 98 149 THR B CA 1
ATOM 2920 C C . THR B 1 149 ? 5.535 0.086 -8.508 1 98 149 THR B C 1
ATOM 2922 O O . THR B 1 149 ? 4.574 -0.662 -8.695 1 98 149 THR B O 1
ATOM 2925 N N . MET B 1 150 ? 5.43 1.262 -8.133 1 96.88 150 MET B N 1
ATOM 2926 C CA . MET B 1 150 ? 4.109 1.832 -7.891 1 96.88 150 MET B CA 1
ATOM 2927 C C . MET B 1 150 ? 3.295 1.884 -9.18 1 96.88 150 MET B C 1
ATOM 2929 O O . MET B 1 150 ? 2.094 1.607 -9.172 1 96.88 150 MET B O 1
ATOM 2933 N N . SER B 1 151 ? 3.947 2.215 -10.297 1 97.06 151 SER B N 1
ATOM 2934 C CA . SER B 1 151 ? 3.258 2.264 -11.578 1 97.06 151 SER B CA 1
ATOM 2935 C C . SER B 1 151 ? 2.789 0.878 -12.008 1 97.06 151 SER B C 1
ATOM 2937 O O . SER B 1 151 ? 1.681 0.725 -12.523 1 97.06 151 SER B O 1
ATOM 2939 N N . MET B 1 152 ? 3.65 -0.093 -11.805 1 97.88 152 MET B N 1
ATOM 2940 C CA . MET B 1 152 ? 3.299 -1.47 -12.141 1 97.88 152 MET B CA 1
ATOM 2941 C C . MET B 1 152 ? 2.117 -1.95 -11.305 1 97.88 152 MET B C 1
ATOM 2943 O O . MET B 1 152 ? 1.215 -2.613 -11.82 1 97.88 152 MET B O 1
ATOM 2947 N N . ASP B 1 153 ? 2.168 -1.63 -10.055 1 97.88 153 ASP B N 1
ATOM 2948 C CA . ASP B 1 153 ? 1.095 -2.029 -9.156 1 97.88 153 ASP B CA 1
ATOM 2949 C C . ASP B 1 153 ? -0.222 -1.353 -9.531 1 97.88 153 ASP B C 1
ATOM 2951 O O . ASP B 1 153 ? -1.278 -1.988 -9.516 1 97.88 153 ASP B O 1
ATOM 2955 N N . PHE B 1 154 ? -0.111 -0.086 -9.812 1 97 154 PHE B N 1
ATOM 2956 C CA . PHE B 1 154 ? -1.278 0.667 -10.258 1 97 154 PHE B CA 1
ATOM 2957 C C . PHE B 1 154 ? -1.908 0.015 -11.484 1 97 154 PHE B C 1
ATOM 2959 O O . PHE B 1 154 ? -3.096 -0.32 -11.477 1 97 154 PHE B O 1
ATOM 2966 N N . TRP B 1 155 ? -1.14 -0.242 -12.469 1 97.12 155 TRP B N 1
ATOM 2967 C CA . TRP B 1 155 ? -1.6 -0.854 -13.711 1 97.12 155 TRP B CA 1
ATOM 2968 C C . TRP B 1 155 ? -2.217 -2.223 -13.445 1 97.12 155 TRP B C 1
ATOM 2970 O O . TRP B 1 155 ? -3.338 -2.5 -13.875 1 97.12 155 TRP B O 1
ATOM 2980 N N . ALA B 1 156 ? -1.502 -3.031 -12.734 1 96.62 156 ALA B N 1
ATOM 2981 C CA . ALA B 1 156 ? -1.916 -4.414 -12.516 1 96.62 156 ALA B CA 1
ATOM 2982 C C . ALA B 1 156 ? -3.219 -4.477 -11.727 1 96.62 156 ALA B C 1
ATOM 2984 O O . ALA B 1 156 ? -4.094 -5.293 -12.016 1 96.62 156 ALA B O 1
ATOM 2985 N N . SER B 1 157 ? -3.309 -3.65 -10.727 1 94.38 157 SER B N 1
ATOM 2986 C CA . SER B 1 157 ? -4.504 -3.625 -9.883 1 94.38 157 SER B CA 1
ATOM 2987 C C . SER B 1 157 ? -5.727 -3.176 -10.68 1 94.38 157 SER B C 1
ATOM 2989 O O . SER B 1 157 ? -6.805 -3.758 -10.555 1 94.38 157 SER B O 1
ATOM 2991 N N . MET B 1 158 ? -5.566 -2.225 -11.477 1 93 158 MET B N 1
ATOM 2992 C CA . MET B 1 158 ? -6.664 -1.729 -12.305 1 93 158 MET B CA 1
ATOM 2993 C C . MET B 1 158 ? -7.07 -2.764 -13.352 1 93 158 MET B C 1
ATOM 2995 O O . MET B 1 158 ? -8.258 -2.984 -13.578 1 93 158 MET B O 1
ATOM 2999 N N . GLU B 1 159 ? -6.059 -3.336 -13.992 1 92.38 159 GLU B N 1
ATOM 3000 C CA . GLU B 1 159 ? -6.324 -4.395 -14.969 1 92.38 159 GLU B CA 1
ATOM 3001 C C . GLU B 1 159 ? -7.145 -5.52 -14.344 1 92.38 159 GLU B C 1
ATOM 3003 O O . GLU B 1 159 ? -8.117 -5.992 -14.945 1 92.38 159 GLU B O 1
ATOM 3008 N N . HIS B 1 160 ? -6.754 -5.914 -13.195 1 88.5 160 HIS B N 1
ATOM 3009 C CA . HIS B 1 160 ? -7.469 -6.977 -12.492 1 88.5 160 HIS B CA 1
ATOM 3010 C C . HIS B 1 160 ? -8.906 -6.566 -12.195 1 88.5 160 HIS B C 1
ATOM 3012 O O . HIS B 1 160 ? -9.828 -7.367 -12.367 1 88.5 160 HIS B O 1
ATOM 3018 N N . ARG B 1 161 ? -9.016 -5.391 -11.781 1 84.06 161 ARG B N 1
ATOM 3019 C CA . ARG B 1 161 ? -10.336 -4.883 -11.438 1 84.06 161 ARG B CA 1
ATOM 3020 C C . ARG B 1 161 ? -11.25 -4.844 -12.656 1 84.06 161 ARG B C 1
ATOM 3022 O O . ARG B 1 161 ? -12.438 -5.168 -12.57 1 84.06 161 ARG B O 1
ATOM 3029 N N . ILE B 1 162 ? -10.75 -4.449 -13.781 1 82.69 162 ILE B N 1
ATOM 3030 C CA . ILE B 1 162 ? -11.531 -4.281 -15 1 82.69 162 ILE B CA 1
ATOM 3031 C C . ILE B 1 162 ? -11.828 -5.648 -15.617 1 82.69 162 ILE B C 1
ATOM 3033 O O . ILE B 1 162 ? -12.906 -5.863 -16.188 1 82.69 162 ILE B O 1
ATOM 3037 N N . ASN B 1 163 ? -10.914 -6.539 -15.633 1 77.12 163 ASN B N 1
ATOM 3038 C CA . ASN B 1 163 ? -11.039 -7.824 -16.312 1 77.12 163 ASN B CA 1
ATOM 3039 C C . ASN B 1 163 ? -11.703 -8.867 -15.414 1 77.12 163 ASN B C 1
ATOM 3041 O O . ASN B 1 163 ? -11.914 -10.008 -15.828 1 77.12 163 ASN B O 1
ATOM 3045 N N . TYR B 1 164 ? -11.93 -8.516 -14.312 1 65.44 164 TYR B N 1
ATOM 3046 C CA . TYR B 1 164 ? -12.5 -9.508 -13.406 1 65.44 164 TYR B CA 1
ATOM 3047 C C . TYR B 1 164 ? -13.68 -10.219 -14.047 1 65.44 164 TYR B C 1
ATOM 3049 O O . TYR B 1 164 ? -13.93 -11.398 -13.781 1 65.44 164 TYR B O 1
ATOM 3057 N N . LYS B 1 165 ? -14.531 -9.477 -14.828 1 61.75 165 LYS B N 1
ATOM 3058 C CA . LYS B 1 165 ? -15.648 -10.188 -15.445 1 61.75 165 LYS B CA 1
ATOM 3059 C C . LYS B 1 165 ? -15.336 -10.539 -16.906 1 61.75 165 LYS B C 1
ATOM 3061 O O . LYS B 1 165 ? -14.898 -9.68 -17.672 1 61.75 165 LYS B O 1
ATOM 3066 N N . LYS B 1 166 ? -14.891 -11.797 -17.234 1 61.72 166 LYS B N 1
ATOM 3067 C CA . LYS B 1 166 ? -14.367 -12.5 -18.406 1 61.72 166 LYS B CA 1
ATOM 3068 C C . LYS B 1 166 ? -15.148 -12.133 -19.672 1 61.72 166 LYS B C 1
ATOM 3070 O O . LYS B 1 166 ? -14.586 -12.055 -20.75 1 61.72 166 LYS B O 1
ATOM 3075 N N . GLU B 1 167 ? -16.328 -11.75 -19.594 1 61.19 167 GLU B N 1
ATOM 3076 C CA . GLU B 1 167 ? -17.031 -11.906 -20.859 1 61.19 167 GLU B CA 1
ATOM 3077 C C . GLU B 1 167 ? -17.062 -10.594 -21.641 1 61.19 167 GLU B C 1
ATOM 3079 O O . GLU B 1 167 ? -18.031 -9.852 -21.578 1 61.19 167 GLU B O 1
ATOM 3084 N N . ARG B 1 168 ? -15.758 -10.266 -21.953 1 68.69 168 ARG B N 1
ATOM 3085 C CA . ARG B 1 168 ? -15.844 -8.969 -22.625 1 68.69 168 ARG B CA 1
ATOM 3086 C C . ARG B 1 168 ? -15.711 -9.133 -24.141 1 68.69 168 ARG B C 1
ATOM 3088 O O . ARG B 1 168 ? -14.891 -9.922 -24.609 1 68.69 168 ARG B O 1
ATOM 3095 N N . GLN B 1 169 ? -16.578 -8.555 -24.859 1 67.12 169 GLN B N 1
ATOM 3096 C CA . GLN B 1 169 ? -16.562 -8.555 -26.312 1 67.12 169 GLN B CA 1
ATOM 3097 C C . GLN B 1 169 ? -15.445 -7.676 -26.844 1 67.12 169 GLN B C 1
ATOM 3099 O O . GLN B 1 169 ? -14.992 -7.863 -27.984 1 67.12 169 GLN B O 1
ATOM 3104 N N . ASP B 1 170 ? -14.969 -6.723 -26.141 1 78.69 170 ASP B N 1
ATOM 3105 C CA . ASP B 1 170 ? -13.969 -5.766 -26.594 1 78.69 170 ASP B CA 1
ATOM 3106 C C . ASP B 1 170 ? -12.586 -6.117 -26.047 1 78.69 170 ASP B C 1
ATOM 3108 O O . ASP B 1 170 ? -11.805 -5.227 -25.703 1 78.69 170 ASP B O 1
ATOM 3112 N N . ARG B 1 171 ? -12.32 -7.379 -26.078 1 80.44 171 ARG B N 1
ATOM 3113 C CA . ARG B 1 171 ? -11.102 -7.863 -25.438 1 80.44 171 ARG B CA 1
ATOM 3114 C C . ARG B 1 171 ? -9.859 -7.32 -26.141 1 80.44 171 ARG B C 1
ATOM 3116 O O . ARG B 1 171 ? -8.914 -6.879 -25.484 1 80.44 171 ARG B O 1
ATOM 3123 N N . GLU B 1 172 ? -9.859 -7.344 -27.469 1 84.19 172 GLU B N 1
ATOM 3124 C CA . GLU B 1 172 ? -8.703 -6.883 -28.234 1 84.19 172 GLU B CA 1
ATOM 3125 C C . GLU B 1 172 ? -8.438 -5.398 -27.984 1 84.19 172 GLU B C 1
ATOM 3127 O O . GLU B 1 172 ? -7.297 -4.992 -27.781 1 84.19 172 GLU B O 1
ATOM 3132 N N . LYS B 1 173 ? -9.492 -4.641 -28.094 1 86.38 173 LYS B N 1
ATOM 3133 C CA . LYS B 1 173 ? -9.375 -3.205 -27.844 1 86.38 173 LYS B CA 1
ATOM 3134 C C . LYS B 1 173 ? -8.883 -2.932 -26.438 1 86.38 173 LYS B C 1
ATOM 3136 O O . LYS B 1 173 ? -8.039 -2.061 -26.219 1 86.38 173 LYS B O 1
ATOM 3141 N N . LEU B 1 174 ? -9.336 -3.629 -25.547 1 87.19 174 LEU B N 1
ATOM 3142 C CA . LEU B 1 174 ? -8.953 -3.465 -24.156 1 87.19 174 LEU B CA 1
ATOM 3143 C C . LEU B 1 174 ? -7.477 -3.781 -23.953 1 87.19 174 LEU B C 1
ATOM 3145 O O . LEU B 1 174 ? -6.762 -3.031 -23.281 1 87.19 174 LEU B O 1
ATOM 3149 N N . VAL B 1 175 ? -7.051 -4.832 -24.562 1 89.56 175 VAL B N 1
ATOM 3150 C CA . VAL B 1 175 ? -5.66 -5.254 -24.438 1 89.56 175 VAL B CA 1
ATOM 3151 C C . VAL B 1 175 ? -4.734 -4.172 -24.984 1 89.56 175 VAL B C 1
ATOM 3153 O O . VAL B 1 175 ? -3.705 -3.859 -24.391 1 89.56 175 VAL B O 1
ATOM 3156 N N . LYS B 1 176 ? -5.102 -3.6 -26.078 1 92.31 176 LYS B N 1
ATOM 3157 C CA . LYS B 1 176 ? -4.309 -2.531 -26.688 1 92.31 176 LYS B CA 1
ATOM 3158 C C . LYS B 1 176 ? -4.25 -1.307 -25.766 1 92.31 176 LYS B C 1
ATOM 3160 O O . LYS B 1 176 ? -3.188 -0.712 -25.594 1 92.31 176 LYS B O 1
ATOM 3165 N N . GLU B 1 177 ? -5.352 -0.978 -25.266 1 92.19 177 GLU B N 1
ATOM 3166 C CA . GLU B 1 177 ? -5.41 0.172 -24.359 1 92.19 177 GLU B CA 1
ATOM 3167 C C . GLU B 1 177 ? -4.582 -0.065 -23.109 1 92.19 177 GLU B C 1
ATOM 3169 O O . GLU B 1 177 ? -3.887 0.837 -22.625 1 92.19 177 GLU B O 1
ATOM 3174 N N . LEU B 1 178 ? -4.711 -1.224 -22.641 1 93.5 178 LEU B N 1
ATOM 3175 C CA . LEU B 1 178 ? -3.947 -1.592 -21.453 1 93.5 178 LEU B CA 1
ATOM 3176 C C . LEU B 1 178 ? -2.449 -1.505 -21.719 1 93.5 178 LEU B C 1
ATOM 3178 O O . LEU B 1 178 ? -1.69 -1.016 -20.875 1 93.5 178 LEU B O 1
ATOM 3182 N N . LYS B 1 179 ? -2.035 -1.968 -22.828 1 95.56 179 LYS B N 1
ATOM 3183 C CA . LYS B 1 179 ? -0.63 -1.894 -23.203 1 95.56 179 LYS B CA 1
ATOM 3184 C C . LYS B 1 179 ? -0.164 -0.444 -23.312 1 95.56 179 LYS B C 1
ATOM 3186 O O . LYS B 1 179 ? 0.94 -0.109 -22.875 1 95.56 179 LYS B O 1
ATOM 3191 N N . GLU B 1 180 ? -0.994 0.362 -23.859 1 96.44 180 GLU B N 1
ATOM 3192 C CA . GLU B 1 180 ? -0.679 1.781 -23.984 1 96.44 180 GLU B CA 1
ATOM 3193 C C . GLU B 1 180 ? -0.53 2.439 -22.625 1 96.44 180 GLU B C 1
ATOM 3195 O O . GLU B 1 180 ? 0.394 3.227 -22.406 1 96.44 180 GLU B O 1
ATOM 3200 N N . HIS B 1 181 ? -1.462 2.131 -21.75 1 96.31 181 HIS B N 1
ATOM 3201 C CA . HIS B 1 181 ? -1.373 2.678 -20.391 1 96.31 181 HIS B CA 1
ATOM 3202 C C . HIS B 1 181 ? -0.09 2.229 -19.703 1 96.31 181 HIS B C 1
ATOM 3204 O O . HIS B 1 181 ? 0.543 3.014 -19 1 96.31 181 HIS B O 1
ATOM 3210 N N . ALA B 1 182 ? 0.281 0.99 -19.891 1 96.94 182 ALA B N 1
ATOM 3211 C CA . ALA B 1 182 ? 1.522 0.48 -19.328 1 96.94 182 ALA B CA 1
ATOM 3212 C C . ALA B 1 182 ? 2.725 1.284 -19.812 1 96.94 182 ALA B C 1
ATOM 3214 O O . ALA B 1 182 ? 3.596 1.651 -19.016 1 96.94 182 ALA B O 1
ATOM 3215 N N . ARG B 1 183 ? 2.758 1.566 -21.047 1 96.44 183 ARG B N 1
ATOM 3216 C CA . ARG B 1 183 ? 3.852 2.318 -21.656 1 96.44 183 ARG B CA 1
ATOM 3217 C C . ARG B 1 183 ? 3.902 3.742 -21.109 1 96.44 183 ARG B C 1
ATOM 3219 O O . ARG B 1 183 ? 4.98 4.258 -20.797 1 96.44 183 ARG B O 1
ATOM 3226 N N . LYS B 1 184 ? 2.775 4.355 -21.062 1 96.75 184 LYS B N 1
ATOM 3227 C CA . LYS B 1 184 ? 2.703 5.715 -20.531 1 96.75 184 LYS B CA 1
ATOM 3228 C C . LYS B 1 184 ? 3.193 5.777 -19.094 1 96.75 184 LYS B C 1
ATOM 3230 O O . LYS B 1 184 ? 3.953 6.676 -18.719 1 96.75 184 LYS B O 1
ATOM 3235 N N . LEU B 1 185 ? 2.768 4.852 -18.344 1 97.25 185 LEU B N 1
ATOM 3236 C CA . LEU B 1 185 ? 3.154 4.801 -16.938 1 97.25 185 LEU B CA 1
ATOM 3237 C C . LEU B 1 185 ? 4.656 4.57 -16.797 1 97.25 185 LEU B C 1
ATOM 3239 O O . LEU B 1 185 ? 5.301 5.176 -15.93 1 97.25 185 LEU B O 1
ATOM 3243 N N . GLU B 1 186 ? 5.148 3.676 -17.594 1 96.12 186 GLU B N 1
ATOM 3244 C CA . GLU B 1 186 ? 6.586 3.42 -17.594 1 96.12 186 GLU B CA 1
ATOM 3245 C C . GLU B 1 186 ? 7.371 4.688 -17.906 1 96.12 186 GLU B C 1
ATOM 3247 O O . GLU B 1 186 ? 8.398 4.965 -17.281 1 96.12 186 GLU B O 1
ATOM 3252 N N . LYS B 1 187 ? 6.945 5.434 -18.859 1 95.81 187 LYS B N 1
ATOM 3253 C CA . LYS B 1 187 ? 7.602 6.68 -19.234 1 95.81 187 LYS B CA 1
ATOM 3254 C C . LYS B 1 187 ? 7.582 7.688 -18.094 1 95.81 187 LYS B C 1
ATOM 3256 O O . LYS B 1 187 ? 8.578 8.359 -17.828 1 95.81 187 LYS B O 1
ATOM 3261 N N . ILE B 1 188 ? 6.473 7.777 -17.453 1 96.06 188 ILE B N 1
ATOM 3262 C CA . ILE B 1 188 ? 6.344 8.68 -16.312 1 96.06 188 ILE B CA 1
ATOM 3263 C C . ILE B 1 188 ? 7.324 8.266 -15.211 1 96.06 188 ILE B C 1
ATOM 3265 O O . ILE B 1 188 ? 8.031 9.109 -14.656 1 96.06 188 ILE B O 1
ATOM 3269 N N . GLU B 1 189 ? 7.367 7.023 -14.922 1 94.81 189 GLU B N 1
ATOM 3270 C CA . GLU B 1 189 ? 8.273 6.496 -13.906 1 94.81 189 GLU B CA 1
ATOM 3271 C C . GLU B 1 189 ? 9.727 6.824 -14.25 1 94.81 189 GLU B C 1
ATOM 3273 O O . GLU B 1 189 ? 10.492 7.242 -13.375 1 94.81 189 GLU B O 1
ATOM 3278 N N . LYS B 1 190 ? 10.102 6.609 -15.484 1 93.81 190 LYS B N 1
ATOM 3279 C CA . LYS B 1 190 ? 11.469 6.887 -15.922 1 93.81 190 LYS B CA 1
ATOM 3280 C C . LYS B 1 190 ? 11.797 8.367 -15.773 1 93.81 190 LYS B C 1
ATOM 3282 O O . LYS B 1 190 ? 12.93 8.727 -15.453 1 93.81 190 LYS B O 1
ATOM 3287 N N . SER B 1 191 ? 10.852 9.141 -16.031 1 92.94 191 SER B N 1
ATOM 3288 C CA . SER B 1 191 ? 11.047 10.578 -15.859 1 92.94 191 SER B CA 1
ATOM 3289 C C . SER B 1 191 ? 11.344 10.922 -14.406 1 92.94 191 SER B C 1
ATOM 3291 O O . SER B 1 191 ? 12.227 11.734 -14.125 1 92.94 191 SER B O 1
ATOM 3293 N N . PHE B 1 192 ? 10.664 10.352 -13.453 1 90.62 192 PHE B N 1
ATOM 3294 C CA . PHE B 1 192 ? 10.906 10.562 -12.031 1 90.62 192 PHE B CA 1
ATOM 3295 C C . PHE B 1 192 ? 12.289 10.047 -11.633 1 90.62 192 PHE B C 1
ATOM 3297 O O . PHE B 1 192 ? 12.984 10.68 -10.836 1 90.62 192 PHE B O 1
ATOM 3304 N N . GLU B 1 193 ? 12.594 8.938 -12.141 1 88.25 193 GLU B N 1
ATOM 3305 C CA . GLU B 1 193 ? 13.867 8.312 -11.812 1 88.25 193 GLU B CA 1
ATOM 3306 C C . GLU B 1 193 ? 15.039 9.211 -12.203 1 88.25 193 GLU B C 1
ATOM 3308 O O . GLU B 1 193 ? 16.031 9.289 -11.484 1 88.25 193 GLU B O 1
ATOM 3313 N N . LYS B 1 194 ? 14.906 9.875 -13.305 1 85.31 194 LYS B N 1
ATOM 3314 C CA . LYS B 1 194 ? 15.953 10.781 -13.781 1 85.31 194 LYS B CA 1
ATOM 3315 C C . LYS B 1 194 ? 16.188 11.914 -12.789 1 85.31 194 LYS B C 1
ATOM 3317 O O . LYS B 1 194 ? 17.328 12.336 -12.578 1 85.31 194 LYS B O 1
ATOM 3322 N N . TYR B 1 195 ? 15.172 12.352 -12.164 1 81.44 195 TYR B N 1
ATOM 3323 C CA . TYR B 1 195 ? 15.289 13.438 -11.203 1 81.44 195 TYR B CA 1
ATOM 3324 C C . TYR B 1 195 ? 15.906 12.945 -9.898 1 81.44 195 TYR B C 1
ATOM 3326 O O . TYR B 1 195 ? 16.594 13.695 -9.203 1 81.44 195 TYR B O 1
ATOM 3334 N N . SER B 1 196 ? 15.617 11.75 -9.578 1 77.56 196 SER B N 1
ATOM 3335 C CA . SER B 1 196 ? 16.156 11.172 -8.352 1 77.56 196 SER B CA 1
ATOM 3336 C C . SER B 1 196 ? 17.656 10.945 -8.461 1 77.56 196 SER B C 1
ATOM 3338 O O . SER B 1 196 ? 18.391 11.172 -7.496 1 77.56 196 SER B O 1
ATOM 3340 N N . GLU B 1 197 ? 18.172 10.516 -9.57 1 71.81 197 GLU B N 1
ATOM 3341 C CA . GLU B 1 197 ? 19.594 10.258 -9.812 1 71.81 197 GLU B CA 1
ATOM 3342 C C . GLU B 1 197 ? 20.391 11.555 -9.883 1 71.81 197 GLU B C 1
ATOM 3344 O O . GLU B 1 197 ? 21.531 11.609 -9.445 1 71.81 197 GLU B O 1
ATOM 3349 N N . ASN B 1 198 ? 19.828 12.523 -10.492 1 61.47 198 ASN B N 1
ATOM 3350 C CA . ASN B 1 198 ? 20.5 13.812 -10.609 1 61.47 198 ASN B CA 1
ATOM 3351 C C . ASN B 1 198 ? 20.734 14.445 -9.242 1 61.47 198 ASN B C 1
ATOM 3353 O O . ASN B 1 198 ? 21.703 15.195 -9.062 1 61.47 198 ASN B O 1
ATOM 3357 N N . ILE B 1 199 ? 19.969 14.125 -8.352 1 57.34 199 ILE B N 1
ATOM 3358 C CA . ILE B 1 199 ? 20.141 14.625 -6.988 1 57.34 199 ILE B CA 1
ATOM 3359 C C . ILE B 1 199 ? 21.328 13.922 -6.328 1 57.34 199 ILE B C 1
ATOM 3361 O O . ILE B 1 199 ? 22.109 14.555 -5.629 1 57.34 199 ILE B O 1
ATOM 3365 N N . GLN B 1 200 ? 21.438 12.641 -6.477 1 56.84 200 GLN B N 1
ATOM 3366 C CA . GLN B 1 200 ? 22.562 11.891 -5.902 1 56.84 200 GLN B CA 1
ATOM 3367 C C . GLN B 1 200 ? 23.891 12.398 -6.445 1 56.84 200 GLN B C 1
ATOM 3369 O O . GLN B 1 200 ? 24.875 12.461 -5.711 1 56.84 200 GLN B O 1
ATOM 3374 N N . ASN B 1 201 ? 23.891 12.766 -7.723 1 49.75 201 ASN B N 1
ATOM 3375 C CA . ASN B 1 201 ? 25.125 13.234 -8.32 1 49.75 201 ASN B CA 1
ATOM 3376 C C . ASN B 1 201 ? 25.469 14.656 -7.883 1 49.75 201 ASN B C 1
ATOM 3378 O O . ASN B 1 201 ? 26.625 15.047 -7.859 1 49.75 201 ASN B O 1
ATOM 3382 N N . THR B 1 202 ? 24.484 15.43 -7.621 1 43.72 202 THR B N 1
ATOM 3383 C CA . THR B 1 202 ? 24.797 16.812 -7.262 1 43.72 202 THR B CA 1
ATOM 3384 C C . THR B 1 202 ? 25.219 16.906 -5.797 1 43.72 202 THR B C 1
ATOM 3386 O O . THR B 1 202 ? 25.766 17.922 -5.367 1 43.72 202 THR B O 1
ATOM 3389 N N . VAL B 1 203 ? 24.844 16.062 -4.926 1 44.22 203 VAL B N 1
ATOM 3390 C CA . VAL B 1 203 ? 25.312 16.094 -3.545 1 44.22 203 VAL B CA 1
ATOM 3391 C C . VAL B 1 203 ? 26.75 15.578 -3.479 1 44.22 203 VAL B C 1
ATOM 3393 O O . VAL B 1 203 ? 27.375 15.578 -2.41 1 44.22 203 VAL B O 1
ATOM 3396 N N . GLU B 1 204 ? 27.328 14.961 -4.52 1 37.16 204 GLU B N 1
ATOM 3397 C CA . GLU B 1 204 ? 28.781 14.75 -4.504 1 37.16 204 GLU B CA 1
ATOM 3398 C C . GLU B 1 204 ? 29.516 16.016 -4.934 1 37.16 204 GLU B C 1
ATOM 3400 O O . GLU B 1 204 ? 29.125 16.672 -5.902 1 37.16 204 GLU B O 1
#

Organism: NCBI:txid39488

Secondary structure (DSSP, 8-state):
--HHHHHHHHHHHHHHHHHHHHHHHHHHHHTTTTSTT---SEEEEEEEE--HHHHHHHHHHTT----HHHHHHH-S-SEEEEEEESSHHHHHHHHHHHHT-TT-EEEEEEETTTS--TT----EEEEEEEEEEETTEEEEEEEEEEEEEHHHHHHHHHHHHHHTS---TTHHHHHHHHHHHHHHHHHHHHHHHHHHHHHHHH--/--HHHHHHHHHHHHHHHHHHHHHHHHHHHHTTTTSTT---SEEEEEEEE--HHHHHHHHHHTT----HHHHHHH-S-SEEEEEEESSHHHHHHHHHHHHH-TT-EEEEEEETTTS--TT----EEEEEEEEEEETTEEEEEEEEEEEEEHHHHHHHHHHHHHHTS---TTHHHHHHHHHHHHHHHHHHHHHHHHHHHHHHHHT-

Sequence (408 aa):
MNEKEYYNLIKPYEDAMQMILSRLDTLNHTLYESSATHLVPIHNIQSRIKSKKSIEDKLIKKEKKPSLTNAKNFLMDIAGARVICYFVNDIYNLVEILKSQTDLIVMKERDYIAGPKPNGYRSYHIILGIPVYCLDGMEYFPVEIQFRTMSMDFWASMEHRINYKKERQDREKLVKELKEHARKLEKIEKSFEKYSENIQNTVEMNEKEYYNLIKPYEDAMQMILSRLDTLNHTLYESSATHLVPIHNIQSRIKSKKSIEDKLIKKEKKPSLTNAKNFLMDIAGARVICYFVNDIYNLVEILKSQTDLIVMKERDYIAGPKPNGYRSYHIILGIPVYCLDGMEYFPVEIQFRTMSMDFWASMEHRINYKKERQDREKLVKELKEHARKLEKIEKSFEKYSENIQNTVE

pLDDT: mean 91.28, std 11.47, range [36.97, 98.81]